Protein AF-A0A524FFR8-F1 (afdb_monomer_lite)

Foldseek 3Di:
DDDDDDPPDDPPDAFPLVVLLVLVVVLLVLLLVQCVVLVPVVCVPPVDPDPQNSQVLLVHGPVRVVVVNVCSVVSHQDDLCNLVSSLVSNCVRPVVRGDPVSNVVSVVSSQVSNCRRPVDPDTVVVVVCCVPPVPDDDVVVVVVCVVVDDDDDDDDLQVGVVCRLVVNLLVLLVVLLVVLCPPDDDDDQLSVVVCCQQAPPVNVVVQWDDDVPHTDRDPLSLLQSLLSLVPDDPVNCVVSVSVSDDPVSSVVSSVVSNVSSLCVLQVQSDPVDHQQADADPDPDDDRSVVCSLLVLLLSLLQNLLCVLVVHRDDLVRSCVLQVDDQQSSRSNRRDHGALVSLCQACWDDDDPDTGHHSLNVRGDPVSSVSSVVSSVVSCVVVVRDDDPPQLAAPCPPPPLLVLLLVLLQVLLLLCAPLQQLHGLALCLPDPPDDQQSHKDWDFLDDSNRRHASASLRTGIDRNVCNVVSVPDHSVVSNVSSVVSLALVDLDQPPSQCVVCVPCSVVSSVVSNVLVVCCLVPNSVVSCVVGNVNSCCSNVNPDDDPPCVLVVSLVSQLVCVVVVHDRRRHRPSSCCSRVVVSVVVVCVVVVVD

Secondary structure (DSSP, 8-state):
------TT--------HHHHHHHHHHHHHHHHHHHHHTT-TTSTTTSS--HHHHHHHTT--HHHHHHHHHHHHTTPPPPTTHHHHHHHHHHHHHGGGS-HHHHHHHHHHHHHHHHHHH--SS-HHHHHHHHH-TT---HHHHHHHHHH------SSHHHHHHHHHHHHHHHHHHHHHHHHH-S----SHHHHHHHHHHS-TTTTTTSEEEETTEEEE-HHHHHHHHHHHHT--HHHHHHTT-TT--HHHHHHHHHHHHHHHHHHHHT---SSS-SSPPPSS-S----GGGGHHHHHHHHHHHHHHHHHHTS---HHHHHHHHTS--STT-GGG--PPPHHHHHHHHEEEETTEEEE-HHHHHS-HHHHHHHHHHHHHHHHHTT-------SS-GGGG-HHHHHHHHHHHHHTT-SB-TTT--B--GGGG-TTS-GGGSEEEEE-S-GGGGG---GGGEEEEEGGGHHHHHTS-HHHHHHHHHHHH-TT--PPPHHHHHH-TTTHHHHHHHHHHHHHHHHHHHHHHHHHHH-HHHHHHHH-S---TT-HHHHHHHHHHHHHHTTPPPPP--HHHHHHHTHHHHHHHHHHHTT-

Structure (mmCIF, N/CA/C/O backbone):
data_AF-A0A524FFR8-F1
#
_entry.id   AF-A0A524FFR8-F1
#
loop_
_atom_site.group_PDB
_atom_site.id
_atom_site.type_symbol
_atom_site.label_atom_id
_atom_site.label_alt_id
_atom_site.label_comp_id
_atom_site.label_asym_id
_atom_site.label_entity_id
_atom_site.label_seq_id
_atom_site.pdbx_PDB_ins_code
_atom_site.Cartn_x
_atom_site.Cartn_y
_atom_site.Cartn_z
_atom_site.occupancy
_atom_site.B_iso_or_equiv
_atom_site.auth_seq_id
_atom_site.auth_comp_id
_atom_site.auth_asym_id
_atom_site.auth_atom_id
_atom_site.pdbx_PDB_model_num
ATOM 1 N N . MET A 1 1 ? -45.594 -33.698 12.993 1.00 36.66 1 MET A N 1
ATOM 2 C CA . MET A 1 1 ? -44.696 -33.438 14.140 1.00 36.66 1 MET A CA 1
ATOM 3 C C . MET A 1 1 ? -45.014 -32.046 14.657 1.00 36.66 1 MET A C 1
ATOM 5 O O . MET A 1 1 ? -44.716 -31.079 13.970 1.00 36.66 1 MET A O 1
ATOM 9 N N . GLY A 1 2 ? -45.748 -31.954 15.767 1.00 27.84 2 GLY A N 1
ATOM 10 C CA . GLY A 1 2 ? -46.185 -30.680 16.342 1.00 27.84 2 GLY A CA 1
ATOM 11 C C . GLY A 1 2 ? -45.111 -30.091 17.253 1.00 27.84 2 GLY A C 1
ATOM 12 O O . GLY A 1 2 ? -44.626 -30.782 18.146 1.00 27.84 2 GLY A O 1
ATOM 13 N N . CYS A 1 3 ? -44.742 -28.831 17.020 1.00 27.05 3 CYS A N 1
ATOM 14 C CA . CYS A 1 3 ? -43.913 -28.062 17.943 1.00 27.05 3 CYS A CA 1
ATOM 15 C C . CYS A 1 3 ? -44.754 -27.653 19.156 1.00 27.05 3 CYS A C 1
ATOM 17 O O . CYS A 1 3 ? -45.752 -26.949 19.019 1.00 27.05 3 CYS A O 1
ATOM 19 N N . ILE A 1 4 ? -44.328 -28.086 20.339 1.00 30.19 4 ILE A N 1
ATOM 20 C CA . ILE A 1 4 ? -44.839 -27.606 21.622 1.00 30.19 4 ILE A CA 1
ATOM 21 C C . ILE A 1 4 ? -44.192 -26.238 21.873 1.00 30.19 4 ILE A C 1
ATOM 23 O O . ILE A 1 4 ? -42.995 -26.171 22.145 1.00 30.19 4 ILE A O 1
ATOM 27 N N . ILE A 1 5 ? -44.966 -25.156 21.760 1.00 31.72 5 ILE A N 1
ATOM 28 C CA . ILE A 1 5 ? -44.554 -23.811 22.192 1.00 31.72 5 ILE A CA 1
ATOM 29 C C . ILE A 1 5 ? -44.860 -23.705 23.687 1.00 31.72 5 ILE A C 1
ATOM 31 O O . ILE A 1 5 ? -45.994 -23.955 24.104 1.00 31.72 5 ILE A O 1
ATOM 35 N N . ARG A 1 6 ? -43.857 -23.377 24.507 1.00 30.28 6 ARG A N 1
ATOM 36 C CA . ARG A 1 6 ? -44.059 -23.179 25.947 1.00 30.28 6 ARG A CA 1
ATOM 37 C C . ARG A 1 6 ? -44.645 -21.782 26.198 1.00 30.28 6 ARG A C 1
ATOM 39 O O . ARG A 1 6 ? -44.262 -20.835 25.511 1.00 30.28 6 ARG A O 1
ATOM 46 N N . PRO A 1 7 ? -45.539 -21.607 27.187 1.00 30.17 7 PRO A N 1
ATOM 47 C CA . PRO A 1 7 ? -46.006 -20.281 27.580 1.00 30.17 7 PRO A CA 1
ATOM 48 C C . PRO A 1 7 ? -44.817 -19.479 28.129 1.00 30.17 7 PRO A C 1
ATOM 50 O O . PRO A 1 7 ? -44.258 -19.843 29.162 1.00 30.17 7 PRO A O 1
ATOM 53 N N . GLY A 1 8 ? -44.407 -18.430 27.413 1.00 35.84 8 GLY A N 1
ATOM 54 C CA . GLY A 1 8 ? -43.253 -17.589 27.757 1.00 35.84 8 GLY A CA 1
ATOM 55 C C . GLY A 1 8 ? -42.232 -17.404 26.631 1.00 35.84 8 GLY A C 1
ATOM 56 O O . GLY A 1 8 ? -41.399 -16.506 26.727 1.00 35.84 8 GLY A O 1
ATOM 57 N N . ASP A 1 9 ? -42.314 -18.184 25.550 1.00 30.72 9 ASP A N 1
ATOM 58 C CA . ASP A 1 9 ? -41.476 -17.961 24.372 1.00 30.72 9 ASP A CA 1
ATOM 59 C C . ASP A 1 9 ? -42.070 -16.822 23.524 1.00 30.72 9 ASP A C 1
ATOM 61 O O . ASP A 1 9 ? -43.065 -17.000 22.818 1.00 30.72 9 ASP A O 1
ATOM 65 N N . GLU A 1 10 ? -41.470 -15.628 23.594 1.00 33.81 10 GLU A N 1
ATOM 66 C CA . GLU A 1 10 ? -41.742 -14.559 22.630 1.00 33.81 10 GLU A CA 1
ATOM 67 C C . GLU A 1 10 ? -41.421 -15.076 21.223 1.00 33.81 10 GLU A C 1
ATOM 69 O O . GLU A 1 10 ? -40.260 -15.286 20.855 1.00 33.81 10 GLU A O 1
ATOM 74 N N . VAL A 1 11 ? -42.460 -15.276 20.410 1.00 33.81 11 VAL A N 1
ATOM 75 C CA . VAL A 1 11 ? -42.306 -15.519 18.977 1.00 33.81 11 VAL A CA 1
ATOM 76 C C . VAL A 1 11 ? -41.608 -14.292 18.389 1.00 33.81 11 VAL A C 1
ATOM 78 O O . VAL A 1 11 ? -42.228 -13.251 18.179 1.00 33.81 11 VAL A O 1
ATOM 81 N N . LYS A 1 12 ? -40.299 -14.392 18.130 1.00 40.94 12 LYS A N 1
ATOM 82 C CA . LYS A 1 12 ? -39.547 -13.374 17.387 1.00 40.94 12 LYS A CA 1
ATOM 83 C C . LYS A 1 12 ? -40.038 -13.361 15.944 1.00 40.94 12 LYS A C 1
ATOM 85 O O . LYS A 1 12 ? -39.526 -14.083 15.091 1.00 40.94 12 LYS A O 1
ATOM 90 N N . ILE A 1 13 ? -41.052 -12.547 15.674 1.00 49.28 13 ILE A N 1
ATOM 91 C CA . ILE A 1 13 ? -41.537 -12.312 14.318 1.00 49.28 13 ILE A CA 1
ATOM 92 C C . ILE A 1 13 ? -40.488 -11.457 13.599 1.00 49.28 13 ILE A C 1
ATOM 94 O O . ILE A 1 13 ? -40.285 -10.290 13.930 1.00 49.28 13 ILE A O 1
ATOM 98 N N . LEU A 1 14 ? -39.785 -12.058 12.641 1.00 51.59 14 LEU A N 1
ATOM 99 C CA . LEU A 1 14 ? -38.747 -11.387 11.858 1.00 51.59 14 LEU A CA 1
ATOM 100 C C . LEU A 1 14 ? -39.343 -10.260 10.980 1.00 51.59 14 LEU A C 1
ATOM 102 O O . LEU A 1 14 ? -40.474 -10.401 10.502 1.00 51.59 14 LEU A O 1
ATOM 106 N N . PRO A 1 15 ? -38.598 -9.161 10.734 1.00 62.50 15 PRO A N 1
ATOM 107 C CA . PRO A 1 15 ? -39.009 -8.110 9.805 1.00 62.50 15 PRO A CA 1
ATOM 108 C C . PRO A 1 15 ? -39.248 -8.652 8.393 1.00 62.50 15 PRO A C 1
ATOM 110 O O . PRO A 1 15 ? -38.526 -9.532 7.916 1.00 62.50 15 PRO A O 1
ATOM 113 N N . ASP A 1 16 ? -40.230 -8.079 7.699 1.00 76.00 16 ASP A N 1
ATOM 114 C CA . ASP A 1 16 ? -40.483 -8.389 6.292 1.00 76.00 16 ASP A CA 1
ATOM 115 C C . ASP A 1 16 ? -39.602 -7.493 5.413 1.00 76.00 16 ASP A C 1
ATOM 117 O O . ASP A 1 16 ? -39.990 -6.405 4.986 1.00 76.00 16 ASP A O 1
ATOM 121 N N . PHE A 1 17 ? -38.359 -7.933 5.209 1.00 72.75 17 PHE A N 1
ATOM 122 C CA . PHE A 1 17 ? -37.349 -7.182 4.459 1.00 72.75 17 PHE A CA 1
ATOM 123 C C . PHE A 1 17 ? -37.728 -6.956 2.990 1.00 72.75 17 PHE A C 1
ATOM 125 O O . PHE A 1 17 ? -37.326 -5.948 2.409 1.00 72.75 17 PHE A O 1
ATOM 132 N N . THR A 1 18 ? -38.523 -7.854 2.401 1.00 75.56 18 THR A N 1
ATOM 133 C CA . THR A 1 18 ? -39.031 -7.700 1.034 1.00 75.56 18 THR A CA 1
ATOM 134 C C . THR A 1 18 ? -40.057 -6.574 0.983 1.00 75.56 18 THR A C 1
ATOM 136 O O . THR A 1 18 ? -39.911 -5.662 0.169 1.00 75.56 18 THR A O 1
ATOM 139 N N . LYS A 1 19 ? -41.023 -6.559 1.913 1.00 81.25 19 LYS A N 1
ATOM 140 C CA . LYS A 1 19 ? -41.981 -5.451 2.039 1.00 81.25 19 LYS A CA 1
ATOM 141 C C . LYS A 1 19 ? -41.280 -4.123 2.346 1.00 81.25 19 LYS A C 1
ATOM 143 O O . LYS A 1 19 ? -41.638 -3.100 1.774 1.00 81.25 19 LYS A O 1
ATOM 148 N N . ALA A 1 20 ? -40.249 -4.131 3.192 1.00 76.50 20 ALA A N 1
ATOM 149 C CA . ALA A 1 20 ? -39.476 -2.928 3.499 1.00 76.50 20 ALA A CA 1
ATOM 150 C C . ALA A 1 20 ? -38.746 -2.363 2.272 1.00 76.50 20 ALA A C 1
ATOM 152 O O . ALA A 1 20 ? -38.707 -1.149 2.100 1.00 76.50 20 ALA A O 1
ATOM 153 N N . SER A 1 21 ? -38.184 -3.220 1.412 1.00 76.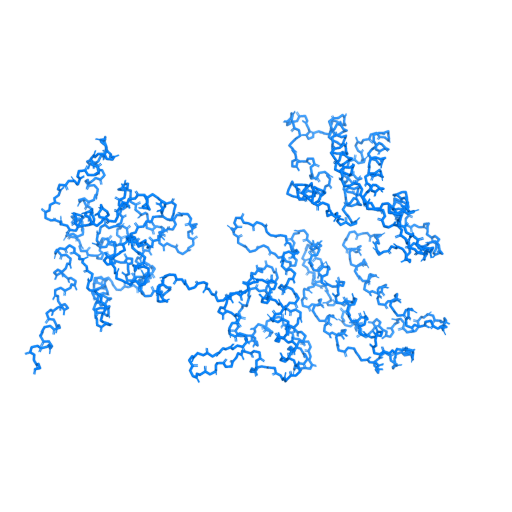31 21 SER A N 1
ATOM 154 C CA . SER A 1 21 ? -37.536 -2.762 0.178 1.00 76.31 21 SER A CA 1
ATOM 155 C C . SER A 1 21 ? -38.533 -2.113 -0.781 1.00 76.31 21 SER A C 1
ATOM 157 O O . SER A 1 21 ? -38.205 -1.089 -1.371 1.00 76.31 21 SER A O 1
ATOM 159 N N . ILE A 1 22 ? -39.736 -2.682 -0.910 1.00 82.50 22 ILE A N 1
ATOM 160 C CA . ILE A 1 22 ? -40.805 -2.140 -1.763 1.00 82.50 22 ILE A CA 1
ATOM 161 C C . ILE A 1 22 ? -41.250 -0.769 -1.247 1.00 82.50 22 ILE A C 1
ATOM 163 O O . ILE A 1 22 ? -41.231 0.202 -1.993 1.00 82.50 22 ILE A O 1
ATOM 167 N N . LEU A 1 23 ? -41.544 -0.656 0.052 1.00 83.00 23 LEU A N 1
ATOM 168 C CA . LEU A 1 23 ? -41.936 0.614 0.675 1.00 83.00 23 LEU A CA 1
ATOM 169 C C . LEU A 1 23 ? -40.849 1.692 0.582 1.00 83.00 23 LEU A C 1
ATOM 171 O O . LEU A 1 23 ? -41.159 2.882 0.551 1.00 83.00 23 LEU A O 1
ATOM 175 N N . PHE A 1 24 ? -39.575 1.291 0.546 1.00 81.38 24 PHE A N 1
ATOM 176 C CA . PHE A 1 24 ? -38.471 2.225 0.358 1.00 81.38 24 PHE A CA 1
ATOM 177 C C . PHE A 1 24 ? -38.424 2.787 -1.068 1.00 81.38 24 PHE A C 1
ATOM 179 O O . PHE A 1 24 ? -38.267 3.996 -1.237 1.00 81.38 24 PHE A O 1
ATOM 186 N N . ASP A 1 25 ? -38.577 1.924 -2.078 1.00 81.50 25 ASP A N 1
ATOM 187 C CA . ASP A 1 25 ? -38.657 2.342 -3.482 1.00 81.50 25 ASP A CA 1
ATOM 188 C C . ASP A 1 25 ? -39.915 3.218 -3.699 1.00 81.50 25 ASP A C 1
ATOM 190 O O . ASP A 1 25 ? -39.822 4.294 -4.279 1.00 81.50 25 ASP A O 1
ATOM 194 N N . GLU A 1 26 ? -41.059 2.864 -3.101 1.00 87.12 26 GLU A N 1
ATOM 195 C CA . GLU A 1 26 ? -42.282 3.678 -3.161 1.00 87.12 26 GLU A CA 1
ATOM 196 C C . GLU A 1 26 ? -42.153 5.059 -2.497 1.00 87.12 26 GLU A C 1
ATOM 198 O O . GLU A 1 26 ? -42.763 6.029 -2.951 1.00 87.12 26 GLU A O 1
ATOM 203 N N . LEU A 1 27 ? -41.421 5.158 -1.381 1.00 86.81 27 LEU A N 1
ATOM 204 C CA . LEU A 1 27 ? -41.142 6.440 -0.734 1.00 86.81 27 LEU A CA 1
ATOM 205 C C . LEU A 1 27 ? -40.280 7.317 -1.644 1.00 86.81 27 LEU A C 1
ATOM 207 O O . LEU A 1 27 ? -40.562 8.505 -1.775 1.00 86.81 27 LEU A O 1
ATOM 211 N N . ARG A 1 28 ? -39.248 6.736 -2.266 1.00 85.38 28 ARG A N 1
ATOM 212 C CA . ARG A 1 28 ? -38.379 7.432 -3.220 1.00 85.38 28 ARG A CA 1
ATOM 213 C C . ARG A 1 28 ? -39.193 7.974 -4.395 1.00 85.38 28 ARG A C 1
ATOM 215 O O . ARG A 1 28 ? -39.130 9.173 -4.645 1.00 85.38 28 ARG A O 1
ATOM 222 N N . ASP A 1 29 ? -39.964 7.113 -5.055 1.00 84.50 29 ASP A N 1
ATOM 223 C CA . ASP A 1 29 ? -40.728 7.467 -6.259 1.00 84.50 29 ASP A CA 1
ATOM 224 C C . ASP A 1 29 ? -41.748 8.570 -5.956 1.00 84.50 29 ASP A C 1
ATOM 226 O O . ASP A 1 29 ? -41.901 9.526 -6.712 1.00 84.50 29 ASP A O 1
ATOM 230 N N . TYR A 1 30 ? -42.3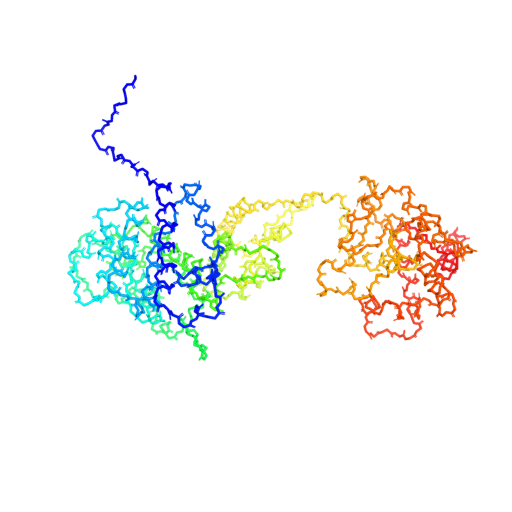95 8.499 -4.788 1.00 86.94 30 TYR A N 1
ATOM 231 C CA . TYR A 1 30 ? -43.336 9.533 -4.368 1.00 86.94 30 TYR A CA 1
ATOM 232 C C . TYR A 1 30 ? -42.646 10.861 -4.022 1.00 86.94 30 TYR A C 1
ATOM 234 O O . TYR A 1 30 ? -43.166 11.929 -4.337 1.00 86.94 30 TYR A O 1
ATOM 242 N N . VAL A 1 31 ? -41.475 10.827 -3.377 1.00 82.94 31 VAL A N 1
ATOM 243 C CA . VAL A 1 31 ? -40.684 12.039 -3.106 1.00 82.94 31 VAL A CA 1
ATOM 244 C C . VAL A 1 31 ? -40.237 12.688 -4.415 1.00 82.94 31 VAL A C 1
ATOM 246 O O . VAL A 1 31 ? -40.312 13.907 -4.533 1.00 82.94 31 VAL A O 1
ATOM 249 N N . GLU A 1 32 ? -39.832 11.893 -5.403 1.00 82.94 32 GLU A N 1
ATOM 250 C CA . GLU A 1 32 ? -39.494 12.366 -6.745 1.00 82.94 32 GLU A CA 1
ATOM 251 C C . GLU A 1 32 ? -40.692 13.048 -7.421 1.00 82.94 32 GLU A C 1
ATOM 253 O O . GLU A 1 32 ? -40.586 14.198 -7.847 1.00 82.94 32 GLU A O 1
ATOM 258 N N . GLU A 1 33 ? -41.861 12.401 -7.427 1.00 82.62 33 GLU A N 1
ATOM 259 C CA . GLU A 1 33 ? -43.097 12.957 -7.992 1.00 82.62 33 GLU A CA 1
ATOM 260 C C . GLU A 1 33 ? -43.507 14.268 -7.301 1.00 82.62 33 GLU A C 1
ATOM 262 O O . GLU A 1 33 ? -43.937 15.226 -7.944 1.00 82.62 33 GLU A O 1
ATOM 267 N N . VAL A 1 34 ? -43.379 14.339 -5.975 1.00 81.56 34 VAL A N 1
ATOM 268 C CA . VAL A 1 34 ? -43.676 15.551 -5.201 1.00 81.56 34 VAL A CA 1
ATOM 269 C C . VAL A 1 34 ? -42.690 16.671 -5.521 1.00 81.56 34 VAL A C 1
ATOM 271 O O . VAL A 1 34 ? -43.115 17.812 -5.673 1.00 81.56 34 VAL A O 1
ATOM 274 N N . ILE A 1 35 ? -41.400 16.360 -5.649 1.00 76.06 35 ILE A N 1
ATOM 275 C CA . ILE A 1 35 ? -40.363 17.324 -6.028 1.00 76.06 35 ILE A CA 1
ATOM 276 C C . ILE A 1 35 ? -40.670 17.898 -7.421 1.00 76.06 35 ILE A C 1
ATOM 278 O O . ILE A 1 35 ? -40.677 19.117 -7.571 1.00 76.06 35 ILE A O 1
ATOM 282 N N . ILE A 1 36 ? -41.023 17.047 -8.395 1.00 75.50 36 ILE A N 1
ATOM 283 C CA . ILE A 1 36 ? -41.428 17.456 -9.754 1.00 75.50 36 ILE A CA 1
ATOM 284 C C . ILE A 1 36 ? -42.679 18.346 -9.722 1.00 75.50 36 ILE A C 1
ATOM 286 O O . ILE A 1 36 ? -42.698 19.401 -10.349 1.00 75.50 36 ILE A O 1
ATOM 290 N N . ARG A 1 37 ? -43.721 17.956 -8.976 1.00 77.44 37 ARG A N 1
ATOM 291 C CA . ARG A 1 37 ? -44.986 18.716 -8.893 1.00 77.44 37 ARG A CA 1
ATOM 292 C C . ARG A 1 37 ? -44.860 20.040 -8.146 1.00 77.44 37 ARG A C 1
ATOM 294 O O . ARG A 1 37 ? -45.608 20.965 -8.443 1.00 77.44 37 ARG A O 1
ATOM 301 N N . ALA A 1 38 ? -43.952 20.126 -7.178 1.00 69.38 38 ALA A N 1
ATOM 302 C CA . ALA A 1 38 ? -43.687 21.347 -6.424 1.00 69.38 38 ALA A CA 1
ATOM 303 C C . ALA A 1 38 ? -42.904 22.400 -7.232 1.00 69.38 38 ALA A C 1
ATOM 305 O O . ALA A 1 38 ? -42.657 23.480 -6.702 1.00 69.38 38 ALA A O 1
ATOM 306 N N . ASP A 1 39 ? -42.513 22.081 -8.477 1.00 65.19 39 ASP A N 1
ATOM 307 C CA . ASP A 1 39 ? -41.766 22.937 -9.411 1.00 65.19 39 ASP A CA 1
ATOM 308 C C . ASP A 1 39 ? -40.625 23.701 -8.723 1.00 65.19 39 ASP A C 1
ATOM 310 O O . ASP A 1 39 ? -40.423 24.902 -8.901 1.00 65.19 39 ASP A O 1
ATOM 314 N N . ILE A 1 40 ? -39.896 22.994 -7.851 1.00 65.12 40 ILE A N 1
ATOM 315 C CA . ILE A 1 40 ? -38.758 23.562 -7.133 1.00 65.12 40 ILE A CA 1
ATOM 316 C C . ILE A 1 40 ? -37.757 23.979 -8.217 1.00 65.12 40 ILE A C 1
ATOM 318 O O . ILE A 1 40 ? -37.195 23.098 -8.863 1.00 65.12 40 ILE A O 1
ATOM 322 N N . GLU A 1 41 ? -37.559 25.294 -8.408 1.00 54.12 41 GLU A N 1
ATOM 323 C CA . GLU A 1 41 ? -36.822 26.018 -9.483 1.00 54.12 41 GLU A CA 1
ATOM 324 C C . GLU A 1 41 ? -35.508 25.381 -9.995 1.00 54.12 41 GLU A C 1
ATOM 326 O O . GLU A 1 41 ? -34.982 25.730 -11.051 1.00 54.12 41 GLU A O 1
ATOM 331 N N . ILE A 1 42 ? -34.953 24.430 -9.254 1.00 51.34 42 ILE A N 1
ATOM 332 C CA . ILE A 1 42 ? -33.797 23.610 -9.612 1.00 51.34 42 ILE A CA 1
ATOM 333 C C . ILE A 1 42 ? -34.130 22.588 -10.727 1.00 51.34 42 ILE A C 1
ATOM 335 O O . ILE A 1 42 ? -33.241 22.201 -11.487 1.00 51.34 42 ILE A O 1
ATOM 339 N N . LEU A 1 43 ? -35.391 22.167 -10.873 1.00 49.06 43 LEU A N 1
ATOM 340 C CA . LEU A 1 43 ? -35.821 21.068 -11.755 1.00 49.06 43 LEU A CA 1
ATOM 341 C C . LEU A 1 43 ? -36.114 21.487 -13.194 1.00 49.06 43 LEU A C 1
ATOM 343 O O . LEU A 1 43 ? -35.848 20.719 -14.122 1.00 49.06 43 LEU A O 1
ATOM 347 N N . THR A 1 44 ? -36.580 22.718 -13.402 1.00 45.56 44 THR A N 1
ATOM 348 C CA . THR A 1 44 ? -36.878 23.270 -14.733 1.00 45.56 44 THR A CA 1
ATOM 349 C C . THR A 1 44 ? -35.624 23.404 -15.606 1.00 45.56 44 THR A C 1
ATOM 351 O O . THR A 1 44 ? -35.732 23.525 -16.824 1.00 45.56 44 THR A O 1
ATOM 354 N N . ARG A 1 45 ? -34.418 23.320 -15.020 1.00 47.97 45 ARG A N 1
ATOM 355 C CA . ARG A 1 45 ? -33.139 23.374 -15.750 1.00 47.97 45 ARG A CA 1
ATOM 356 C C . ARG A 1 45 ? -32.560 22.025 -16.181 1.00 47.97 45 ARG A C 1
ATOM 358 O O . ARG A 1 45 ? -31.681 22.037 -17.037 1.00 47.97 45 ARG A O 1
ATOM 365 N N . ILE A 1 46 ? -32.980 20.892 -15.606 1.00 48.25 46 ILE A N 1
ATOM 366 C CA . ILE A 1 46 ? -32.239 19.618 -15.761 1.00 48.25 46 ILE A CA 1
ATOM 367 C C . ILE A 1 46 ? -33.068 18.513 -16.443 1.00 48.25 46 ILE A C 1
ATOM 369 O O . ILE A 1 46 ? -32.490 17.556 -16.945 1.00 48.25 46 ILE A O 1
ATOM 373 N N . GLY A 1 47 ? -34.395 18.643 -16.557 1.00 46.53 47 GLY A N 1
ATOM 374 C CA . GLY A 1 47 ? -35.252 17.739 -17.354 1.00 46.53 47 GLY A CA 1
ATOM 375 C C . GLY A 1 47 ? -35.398 16.303 -16.816 1.00 46.53 47 GLY A C 1
ATOM 376 O O . GLY A 1 47 ? -36.398 15.650 -17.090 1.00 46.53 47 GLY A O 1
ATOM 377 N N . THR A 1 48 ? -34.456 15.835 -15.997 1.00 54.69 48 THR A N 1
ATOM 378 C CA . THR A 1 48 ? -34.469 14.562 -15.266 1.00 54.69 48 THR A CA 1
ATOM 379 C C . THR A 1 48 ? -33.818 14.758 -13.902 1.00 54.69 48 THR A C 1
ATOM 381 O O . THR A 1 48 ? -32.718 15.310 -13.819 1.00 54.69 48 THR A O 1
ATOM 384 N N . ILE A 1 49 ? -34.459 14.291 -12.829 1.00 57.19 49 ILE A N 1
ATOM 385 C CA . ILE A 1 49 ? -33.815 14.217 -11.515 1.00 57.19 49 ILE A CA 1
ATOM 386 C C . ILE A 1 49 ? -32.726 13.148 -11.613 1.00 57.19 49 ILE A C 1
ATOM 388 O O . ILE A 1 49 ? -33.013 11.968 -11.777 1.00 57.19 49 ILE A O 1
ATOM 392 N N . LEU A 1 50 ? -31.457 13.555 -11.538 1.00 59.53 50 LEU A N 1
ATOM 393 C CA . LEU A 1 50 ? -30.380 12.595 -11.326 1.00 59.53 50 LEU A CA 1
ATOM 394 C C . LEU A 1 50 ? -30.596 11.953 -9.952 1.00 59.53 50 LEU A C 1
ATOM 396 O O . LEU A 1 50 ? -30.770 12.659 -8.957 1.00 59.53 50 LEU A O 1
ATOM 400 N N . ASP A 1 51 ? -30.533 10.624 -9.898 1.00 59.06 51 ASP A N 1
ATOM 401 C CA . ASP A 1 51 ? -30.623 9.797 -8.685 1.00 59.06 51 ASP A CA 1
ATOM 402 C C . ASP A 1 51 ? -29.852 10.408 -7.493 1.00 59.06 51 ASP A C 1
ATOM 404 O O . ASP A 1 51 ? -30.319 10.436 -6.356 1.00 59.06 51 ASP A O 1
ATOM 408 N N . GLU A 1 52 ? -28.674 10.975 -7.758 1.00 61.75 52 GLU A N 1
ATOM 409 C CA . GLU A 1 52 ? -27.808 11.610 -6.760 1.00 61.75 52 GLU A CA 1
ATOM 410 C C . GLU A 1 52 ? -28.435 12.838 -6.081 1.00 61.75 52 GLU A C 1
ATOM 412 O O . GLU A 1 52 ? -28.261 13.039 -4.875 1.00 61.75 52 GLU A O 1
ATOM 417 N N . THR A 1 53 ? -29.201 13.634 -6.826 1.00 65.38 53 THR A N 1
ATOM 418 C CA . THR A 1 53 ? -29.916 14.806 -6.313 1.00 65.38 53 THR A CA 1
ATOM 419 C C . THR A 1 53 ? -31.065 14.372 -5.410 1.00 65.38 53 THR A C 1
ATOM 421 O O . THR A 1 53 ? -31.198 14.893 -4.302 1.00 65.38 53 THR A O 1
ATOM 424 N N . LEU A 1 54 ? -31.834 13.360 -5.819 1.00 68.50 54 LEU A N 1
ATOM 425 C CA . LEU A 1 54 ? -32.924 12.796 -5.019 1.00 68.50 54 LEU A CA 1
ATOM 426 C C . LEU A 1 54 ? -32.416 12.240 -3.682 1.00 68.50 54 LEU A C 1
ATOM 428 O O . LEU A 1 54 ? -32.950 12.556 -2.615 1.00 68.50 54 LEU A O 1
ATOM 432 N N . TYR A 1 55 ? -31.315 11.485 -3.714 1.00 68.00 55 TYR A N 1
ATOM 433 C CA . TYR A 1 55 ? -30.695 10.960 -2.498 1.00 68.00 55 TYR A CA 1
ATOM 434 C C . TYR A 1 55 ? -30.175 12.081 -1.590 1.00 68.00 55 TYR A C 1
ATOM 436 O O . TYR A 1 55 ? -30.337 11.997 -0.370 1.00 68.00 55 TYR A O 1
ATOM 444 N N . SER A 1 56 ? -29.649 13.174 -2.151 1.00 67.12 56 SER A N 1
ATOM 445 C CA . SER A 1 56 ? -29.232 14.349 -1.375 1.00 67.12 56 SER A CA 1
ATOM 446 C C . SER A 1 56 ? -30.394 15.003 -0.612 1.00 67.12 56 SER A C 1
ATOM 448 O O . SER A 1 56 ? -30.222 15.384 0.555 1.00 67.12 56 SER A O 1
ATOM 450 N N . TYR A 1 57 ? -31.595 15.082 -1.200 1.00 64.81 57 TYR A N 1
ATOM 451 C CA . TYR A 1 57 ? -32.802 15.560 -0.502 1.00 64.81 57 TYR A CA 1
ATOM 452 C C . TYR A 1 57 ? -33.202 14.646 0.660 1.00 64.81 57 TYR A C 1
ATOM 454 O O . TYR A 1 57 ? -33.586 15.127 1.723 1.00 64.81 57 TYR A O 1
ATOM 462 N N . MET A 1 58 ? -32.999 13.338 0.515 1.00 62.38 58 MET A N 1
ATOM 463 C CA . MET A 1 58 ? -33.181 12.362 1.596 1.00 62.38 58 MET A CA 1
ATOM 464 C C . MET A 1 58 ? -32.015 12.343 2.609 1.00 62.38 58 MET A C 1
ATOM 466 O O . MET A 1 58 ? -32.066 11.613 3.601 1.00 62.38 58 MET A O 1
ATOM 470 N N . GLY A 1 59 ? -30.956 13.134 2.390 1.00 60.47 59 GLY A N 1
ATOM 471 C CA . GLY A 1 59 ? -29.762 13.187 3.244 1.00 60.47 59 GLY A CA 1
ATOM 472 C C . GLY A 1 59 ? -28.825 11.982 3.099 1.00 60.47 59 GLY A C 1
ATOM 473 O O . GLY A 1 59 ? -28.097 11.648 4.046 1.00 60.47 59 GLY A O 1
ATOM 474 N N . LEU A 1 60 ? -28.872 11.330 1.935 1.00 61.22 60 LEU A N 1
ATOM 475 C CA . LEU A 1 60 ? -28.154 10.113 1.570 1.00 61.22 60 LEU A CA 1
ATOM 476 C C . LEU A 1 60 ? -27.185 10.371 0.406 1.00 61.22 60 LEU A C 1
ATOM 478 O O . LEU A 1 60 ? -27.478 11.122 -0.519 1.00 61.22 60 LEU A O 1
ATOM 482 N N . LYS A 1 61 ? -26.040 9.686 0.407 1.00 62.88 61 LYS A N 1
ATOM 483 C CA . LYS A 1 61 ? -25.222 9.511 -0.807 1.00 62.88 61 LYS A CA 1
ATOM 484 C C . LYS A 1 61 ? -25.786 8.361 -1.647 1.00 62.88 61 LYS A C 1
ATOM 486 O O . LYS A 1 61 ? -26.296 7.388 -1.090 1.00 62.88 61 LYS A O 1
ATOM 491 N N . ALA A 1 62 ? -25.602 8.393 -2.968 1.00 55.06 62 ALA A N 1
ATOM 492 C CA . ALA A 1 62 ? -26.017 7.296 -3.854 1.00 55.06 62 ALA A CA 1
ATOM 493 C C . ALA A 1 62 ? -25.421 5.929 -3.450 1.00 55.06 62 ALA A C 1
ATOM 495 O O . ALA A 1 62 ? -26.055 4.884 -3.607 1.00 55.06 62 ALA A O 1
ATOM 496 N N . SER A 1 63 ? -24.217 5.922 -2.868 1.00 49.94 63 SER A N 1
ATOM 497 C CA . SER A 1 63 ? -23.582 4.728 -2.295 1.00 49.94 63 SER A CA 1
ATOM 498 C C . SER A 1 63 ? -24.292 4.207 -1.037 1.00 49.94 63 SER A C 1
ATOM 500 O O . SER A 1 63 ? -24.407 2.994 -0.851 1.00 49.94 63 SER A O 1
ATOM 502 N N . GLN A 1 64 ? -24.834 5.094 -0.198 1.00 55.72 64 GLN A N 1
ATOM 503 C CA . GLN A 1 64 ? -25.583 4.734 1.012 1.00 55.72 64 GLN A CA 1
ATOM 504 C C . GLN A 1 64 ? -26.945 4.126 0.667 1.00 55.72 64 GLN A C 1
ATOM 506 O O . GLN A 1 64 ? -27.354 3.150 1.298 1.00 55.72 64 GLN A O 1
ATOM 511 N N . PHE A 1 65 ? -27.602 4.630 -0.382 1.00 61.91 65 PHE A N 1
ATOM 512 C CA . PHE A 1 65 ? -28.829 4.038 -0.918 1.00 61.91 65 PHE A CA 1
ATOM 513 C C . PHE A 1 65 ? -28.591 2.614 -1.443 1.00 61.91 65 PHE A C 1
ATOM 515 O O . PHE A 1 65 ? -29.249 1.667 -1.006 1.00 61.91 65 PHE A O 1
ATOM 522 N N . ARG A 1 66 ? -27.574 2.425 -2.299 1.00 60.62 66 ARG A N 1
ATOM 523 C CA . ARG A 1 66 ? -27.185 1.094 -2.807 1.00 60.62 66 ARG A CA 1
ATOM 524 C C . ARG A 1 66 ? -26.841 0.125 -1.673 1.00 60.62 66 ARG A C 1
ATOM 526 O O . ARG A 1 66 ? -27.247 -1.035 -1.703 1.00 60.62 66 ARG A O 1
ATOM 533 N N . THR A 1 67 ? -26.151 0.614 -0.643 1.00 56.03 67 THR A N 1
ATOM 534 C CA . THR A 1 67 ? -25.777 -0.170 0.544 1.00 56.03 67 THR A CA 1
ATOM 535 C C . THR A 1 67 ? -26.991 -0.592 1.364 1.00 56.03 67 THR A C 1
ATOM 537 O O . THR A 1 67 ? -27.042 -1.718 1.854 1.00 56.03 67 THR A O 1
ATOM 540 N N . MET A 1 68 ? -27.991 0.271 1.510 1.00 64.44 68 MET A N 1
ATOM 541 C CA . MET A 1 68 ? -29.229 -0.092 2.191 1.00 64.44 68 MET A CA 1
ATOM 542 C C . MET A 1 68 ? -30.018 -1.135 1.407 1.00 64.44 68 MET A C 1
ATOM 544 O O . MET A 1 68 ? -30.423 -2.131 1.998 1.00 64.44 68 MET A O 1
ATOM 548 N N . LYS A 1 69 ? -30.196 -0.954 0.094 1.00 63.44 69 LYS A N 1
ATOM 549 C CA . LYS A 1 69 ? -30.885 -1.942 -0.750 1.00 63.44 69 LYS A CA 1
ATOM 550 C C . LYS A 1 69 ? -30.177 -3.294 -0.682 1.00 63.44 69 LYS A C 1
ATOM 552 O O . LYS A 1 69 ? -30.808 -4.329 -0.491 1.00 63.44 69 LYS A O 1
ATOM 557 N N . TYR A 1 70 ? -28.844 -3.275 -0.699 1.00 61.97 70 TYR A N 1
ATOM 558 C CA . TYR A 1 70 ? -28.023 -4.455 -0.450 1.00 61.97 70 TYR A CA 1
ATOM 559 C C . TYR A 1 70 ? -28.268 -5.074 0.940 1.00 61.97 70 TYR A C 1
ATOM 561 O O . TYR A 1 70 ? -28.428 -6.287 1.039 1.00 61.97 70 TYR A O 1
ATOM 569 N N . ARG A 1 71 ? -28.348 -4.276 2.014 1.00 57.84 71 ARG A N 1
ATOM 570 C CA . ARG A 1 71 ? -28.624 -4.766 3.380 1.00 57.84 71 ARG A CA 1
ATOM 571 C C . ARG A 1 71 ? -30.023 -5.365 3.523 1.00 57.84 71 ARG A C 1
ATOM 573 O O . ARG A 1 71 ? -30.128 -6.458 4.071 1.00 57.84 71 ARG A O 1
ATOM 580 N N . LEU A 1 72 ? -31.056 -4.713 2.987 1.00 61.28 72 LEU A N 1
ATOM 581 C CA . LEU A 1 72 ? -32.427 -5.237 2.966 1.00 61.28 72 LEU A CA 1
ATOM 582 C C . LEU A 1 72 ? -32.481 -6.571 2.206 1.00 61.28 72 LEU A C 1
ATOM 584 O O . LEU A 1 72 ? -32.993 -7.557 2.732 1.00 61.28 72 LEU A O 1
ATOM 588 N N . ASN A 1 73 ? -31.815 -6.659 1.050 1.00 59.31 73 ASN A N 1
ATOM 589 C CA . ASN A 1 73 ? -31.699 -7.902 0.276 1.00 59.31 73 ASN A CA 1
ATOM 590 C C . ASN A 1 73 ? -30.897 -9.000 0.998 1.00 59.31 73 ASN A C 1
ATOM 592 O O . ASN A 1 73 ? -31.128 -10.188 0.781 1.00 59.31 73 ASN A O 1
ATOM 596 N N . LYS A 1 74 ? -29.962 -8.623 1.878 1.00 59.69 74 LYS A N 1
ATOM 597 C CA . LYS A 1 74 ? -29.194 -9.540 2.737 1.00 59.69 74 LYS A CA 1
ATOM 598 C C . LYS A 1 74 ? -29.851 -9.802 4.098 1.00 59.69 74 LYS A C 1
ATOM 600 O O . LYS A 1 74 ? -29.218 -10.433 4.938 1.00 59.69 74 LYS A O 1
ATOM 605 N N . LYS A 1 75 ? -31.103 -9.370 4.310 1.00 60.12 75 LYS A N 1
ATOM 606 C CA . LYS A 1 75 ? -31.858 -9.522 5.571 1.00 60.12 75 LYS A CA 1
ATOM 607 C C . LYS A 1 75 ? -31.155 -8.909 6.792 1.00 60.12 75 LYS A C 1
ATOM 609 O O . LYS A 1 75 ? -31.332 -9.368 7.917 1.00 60.12 75 LYS A O 1
ATOM 614 N N . ASN A 1 76 ? -30.364 -7.861 6.568 1.00 56.03 76 ASN A N 1
ATOM 615 C CA . ASN A 1 76 ? -29.714 -7.091 7.621 1.00 56.03 76 ASN A CA 1
ATOM 616 C C . ASN A 1 76 ? -30.527 -5.831 7.912 1.00 56.03 76 ASN A C 1
ATOM 618 O O . ASN A 1 76 ? -30.801 -5.035 7.011 1.00 56.03 76 ASN A O 1
ATOM 622 N N . LEU A 1 77 ? -30.873 -5.631 9.184 1.00 51.78 77 LEU A N 1
ATOM 623 C CA . LEU A 1 77 ? -31.566 -4.429 9.633 1.00 51.78 77 LEU A CA 1
ATOM 624 C C . LEU A 1 77 ? -30.694 -3.185 9.384 1.00 51.78 77 LEU A C 1
ATOM 626 O O . LEU A 1 77 ? -29.518 -3.168 9.770 1.00 51.78 77 LEU A O 1
ATOM 630 N N . PRO A 1 78 ? -31.234 -2.132 8.744 1.00 54.88 78 PRO A N 1
ATOM 631 C CA . PRO A 1 78 ? -30.579 -0.837 8.750 1.00 54.88 78 PRO A CA 1
ATOM 632 C C . PRO A 1 78 ? -30.509 -0.300 10.186 1.00 54.88 78 PRO A C 1
ATOM 634 O O . PRO A 1 78 ? -31.230 -0.741 11.081 1.00 54.88 78 PRO A O 1
ATOM 637 N N . SER A 1 79 ? -29.629 0.676 10.406 1.00 56.22 79 SER A N 1
ATOM 638 C CA . SER A 1 79 ? -29.562 1.375 11.690 1.00 56.22 79 SER A CA 1
ATOM 639 C C . SER A 1 79 ? -30.934 1.958 12.048 1.00 56.22 79 SER A C 1
ATOM 641 O O . SER A 1 79 ? -31.592 2.534 11.182 1.00 56.22 79 SER A O 1
ATOM 643 N N . LEU A 1 80 ? -31.350 1.863 13.315 1.00 51.28 80 LEU A N 1
ATOM 644 C CA . LEU A 1 80 ? -32.621 2.427 13.799 1.00 51.28 80 LEU A CA 1
ATOM 645 C C . LEU A 1 80 ? -32.730 3.941 13.520 1.00 51.28 80 LEU A C 1
ATOM 647 O O . LEU A 1 80 ? -33.820 4.481 13.367 1.00 51.28 80 LEU A O 1
ATOM 651 N N . TYR A 1 81 ? -31.587 4.623 13.394 1.00 52.22 81 TYR A N 1
ATOM 652 C CA . TYR A 1 81 ? -31.495 6.056 13.098 1.00 52.22 81 TYR A CA 1
ATOM 653 C C . TYR A 1 81 ? -31.676 6.395 11.615 1.00 52.22 81 TYR A C 1
ATOM 655 O O . TYR A 1 81 ? -31.726 7.569 11.252 1.00 52.22 81 TYR A O 1
ATOM 663 N N . PHE A 1 82 ? -31.749 5.389 10.745 1.00 61.00 82 PHE A N 1
ATOM 664 C CA . PHE A 1 82 ? -31.780 5.586 9.304 1.00 61.00 82 PHE A CA 1
ATOM 665 C C . PHE A 1 82 ? -33.088 6.246 8.838 1.00 61.00 82 PHE A C 1
ATOM 667 O O . PHE A 1 82 ? -33.051 7.303 8.215 1.00 61.00 82 PHE A O 1
ATOM 674 N N . ILE A 1 83 ? -34.242 5.673 9.195 1.00 68.00 83 ILE A N 1
ATOM 675 C CA . ILE A 1 83 ? -35.561 6.206 8.811 1.00 68.00 83 ILE A CA 1
ATOM 676 C C . ILE A 1 83 ? -35.844 7.576 9.459 1.00 68.00 83 ILE A C 1
ATOM 678 O O . ILE A 1 83 ? -36.222 8.497 8.733 1.00 68.00 83 ILE A O 1
ATOM 682 N N . PRO A 1 84 ? -35.565 7.782 10.764 1.00 63.16 84 PRO A N 1
ATOM 683 C CA . PRO A 1 84 ? -35.558 9.110 11.375 1.00 63.16 84 PRO A CA 1
ATOM 684 C C . PRO A 1 84 ? -34.716 10.143 10.619 1.00 63.16 84 PRO A C 1
ATOM 686 O O . PRO A 1 84 ? -35.169 11.259 10.387 1.00 63.16 84 PRO A O 1
ATOM 689 N N . ARG A 1 85 ? -33.499 9.788 10.189 1.00 60.12 85 ARG A N 1
ATOM 690 C CA . ARG A 1 85 ? -32.625 10.697 9.436 1.00 60.12 85 ARG A CA 1
ATOM 691 C C . ARG A 1 85 ? -33.209 11.061 8.072 1.00 60.12 85 ARG A C 1
ATOM 693 O O . ARG A 1 85 ? -33.115 12.225 7.688 1.00 60.12 85 ARG A O 1
ATOM 700 N N . VAL A 1 86 ? -33.795 10.103 7.354 1.00 66.88 86 VAL A N 1
ATOM 701 C CA . VAL A 1 86 ? -34.474 10.364 6.073 1.00 66.88 86 VAL A CA 1
ATOM 702 C C . VAL A 1 86 ? -35.638 11.333 6.279 1.00 66.88 86 VAL A C 1
ATOM 704 O O . VAL A 1 86 ? -35.716 12.340 5.582 1.00 66.88 86 VAL A O 1
ATOM 707 N N . TYR A 1 87 ? -36.480 11.092 7.289 1.00 73.56 87 TYR A N 1
ATOM 708 C CA . TYR A 1 87 ? -37.585 11.989 7.629 1.00 73.56 87 TYR A CA 1
ATOM 709 C C . TYR A 1 87 ? -37.117 13.411 7.936 1.00 73.56 87 TYR A C 1
ATOM 711 O O . TYR A 1 87 ? -37.678 14.357 7.400 1.00 73.56 87 TYR A O 1
ATOM 719 N N . LEU A 1 88 ? -36.087 13.569 8.771 1.00 60.09 88 LEU A N 1
ATOM 720 C CA . LEU A 1 88 ? -35.596 14.889 9.168 1.00 60.09 88 LEU A CA 1
ATOM 721 C C . LEU A 1 88 ? -35.044 15.682 7.985 1.00 60.09 88 LEU A C 1
ATOM 723 O O . LEU A 1 88 ? -35.343 16.860 7.852 1.00 60.09 88 LEU A O 1
ATOM 727 N N . ASN A 1 89 ? -34.295 15.032 7.094 1.00 60.94 89 ASN A N 1
ATOM 728 C CA . ASN A 1 89 ? -33.780 15.707 5.904 1.00 60.94 89 ASN A CA 1
ATOM 729 C C . ASN A 1 89 ? -34.900 16.095 4.934 1.00 60.94 89 ASN A C 1
ATOM 731 O O . ASN A 1 89 ? -34.875 17.202 4.403 1.00 60.94 89 ASN A O 1
ATOM 735 N N . LEU A 1 90 ? -35.903 15.232 4.745 1.00 71.31 90 LEU A N 1
ATOM 736 C CA . LEU A 1 90 ? -37.083 15.574 3.950 1.00 71.31 90 LEU A CA 1
ATOM 737 C C . LEU A 1 90 ? -37.896 16.694 4.607 1.00 71.31 90 LEU A C 1
ATOM 739 O O . LEU A 1 90 ? -38.364 17.594 3.919 1.00 71.31 90 LEU A O 1
ATOM 743 N N . TYR A 1 91 ? -38.033 16.690 5.931 1.00 72.81 91 TYR A N 1
ATOM 744 C CA . TYR A 1 91 ? -38.730 17.754 6.645 1.00 72.81 91 TYR A CA 1
ATOM 745 C C . TYR A 1 91 ? -38.002 19.087 6.456 1.00 72.81 91 TYR A C 1
ATOM 747 O O . TYR A 1 91 ? -38.607 20.063 6.040 1.00 72.81 91 TYR A O 1
ATOM 755 N N . ASP A 1 92 ? -36.692 19.129 6.668 1.00 61.09 92 ASP A N 1
ATOM 756 C CA . ASP A 1 92 ? -35.938 20.380 6.584 1.00 61.09 92 ASP A CA 1
ATOM 757 C C . ASP A 1 92 ? -35.835 20.908 5.139 1.00 61.09 92 ASP A C 1
ATOM 759 O O . ASP A 1 92 ? -35.885 22.117 4.918 1.00 61.09 92 ASP A O 1
ATOM 763 N N . LYS A 1 93 ? -35.708 20.018 4.144 1.00 66.69 93 LYS A N 1
ATOM 764 C CA . LYS A 1 93 ? -35.440 20.401 2.745 1.00 66.69 93 LYS A CA 1
ATOM 765 C C . LYS A 1 93 ? -36.667 20.459 1.844 1.00 66.69 93 LYS A C 1
ATOM 767 O O . LYS A 1 93 ? -36.625 21.159 0.839 1.00 66.69 93 LYS A O 1
ATOM 772 N N . LEU A 1 94 ? -37.715 19.693 2.145 1.00 73.69 94 LEU A N 1
ATOM 773 C CA . LEU A 1 94 ? -38.864 19.510 1.255 1.00 73.69 94 LEU A CA 1
ATOM 774 C C . LEU A 1 94 ? -40.166 20.041 1.863 1.00 73.69 94 LEU A C 1
ATOM 776 O O . LEU A 1 94 ? -40.976 20.601 1.130 1.00 73.69 94 LEU A O 1
ATOM 780 N N . ARG A 1 95 ? -40.361 19.947 3.190 1.00 77.50 95 ARG A N 1
ATOM 781 C CA . ARG A 1 95 ? -41.597 20.405 3.861 1.00 77.50 95 ARG A CA 1
ATOM 782 C C . ARG A 1 95 ? -42.039 21.827 3.490 1.00 77.50 95 ARG A C 1
ATOM 784 O O . ARG A 1 95 ? -43.250 21.988 3.321 1.00 77.50 95 ARG A O 1
ATOM 791 N N . PRO A 1 96 ? -41.144 22.837 3.389 1.00 78.50 96 PRO A N 1
ATOM 792 C CA . PRO A 1 96 ? -41.552 24.211 3.085 1.00 78.50 96 PRO A CA 1
ATOM 793 C C . PRO A 1 96 ? -42.156 24.385 1.686 1.00 78.50 96 PRO A C 1
ATOM 795 O O . PRO A 1 96 ? -42.833 25.378 1.443 1.00 78.50 96 PRO A O 1
ATOM 798 N N . TYR A 1 97 ? -41.910 23.435 0.781 1.00 77.75 97 TYR A N 1
ATOM 799 C CA . TYR A 1 97 ? -42.200 23.559 -0.649 1.00 77.75 97 TYR A CA 1
ATOM 800 C C . TYR A 1 97 ? -43.355 22.671 -1.118 1.00 77.75 97 TYR A C 1
ATOM 802 O O . TYR A 1 97 ? -43.726 22.713 -2.284 1.00 77.75 97 TYR A O 1
ATOM 810 N N . VAL A 1 98 ? -43.923 21.847 -0.235 1.00 80.75 98 VAL A N 1
ATOM 811 C CA . VAL A 1 98 ? -44.919 20.834 -0.610 1.00 80.75 98 VAL A CA 1
ATOM 812 C C . VAL A 1 98 ? -46.231 21.041 0.126 1.00 80.75 98 VAL A C 1
ATOM 814 O O . VAL A 1 98 ? -46.261 21.519 1.264 1.00 80.75 98 VAL A O 1
ATOM 817 N N . SER A 1 99 ? -47.331 20.650 -0.519 1.00 86.38 99 SER A N 1
ATOM 818 C CA . SER A 1 99 ? -48.663 20.761 0.070 1.00 86.38 99 SER A CA 1
ATOM 819 C C . SER A 1 99 ? -48.785 19.913 1.342 1.00 86.38 99 SER A C 1
ATOM 821 O O . SER A 1 99 ? -48.141 18.871 1.488 1.00 86.38 99 SER A O 1
ATOM 823 N N . ASP A 1 100 ? -49.674 20.304 2.256 1.00 84.31 100 ASP A N 1
ATOM 824 C CA . ASP A 1 100 ? -49.963 19.511 3.460 1.00 84.31 100 ASP A CA 1
ATOM 825 C C . ASP A 1 100 ? -50.450 18.094 3.126 1.00 84.31 100 ASP A C 1
ATOM 827 O O . ASP A 1 100 ? -50.208 17.148 3.880 1.00 84.31 100 ASP A O 1
ATOM 831 N N . LYS A 1 101 ? -51.134 17.938 1.986 1.00 88.56 101 LYS A N 1
ATOM 832 C CA . LYS A 1 101 ? -51.602 16.646 1.477 1.00 88.56 101 LYS A CA 1
ATOM 833 C C . LYS A 1 101 ? -50.428 15.761 1.052 1.00 88.56 101 LYS A C 1
ATOM 835 O O . LYS A 1 101 ? -50.382 14.586 1.422 1.00 88.56 101 LYS A O 1
ATOM 840 N N . ASP A 1 102 ? -49.473 16.320 0.316 1.00 86.81 102 ASP A N 1
ATOM 841 C CA . ASP A 1 102 ? -48.281 15.594 -0.124 1.00 86.81 102 ASP A CA 1
ATOM 842 C C . ASP A 1 102 ? -47.384 15.241 1.051 1.00 86.81 102 ASP A C 1
ATOM 844 O O . ASP A 1 102 ? -46.950 14.095 1.172 1.00 86.81 102 ASP A O 1
ATOM 848 N N . TRP A 1 103 ? -47.197 16.180 1.979 1.00 89.69 103 TRP A N 1
ATOM 849 C CA . TRP A 1 103 ? -46.433 15.927 3.190 1.00 89.69 103 TRP A CA 1
ATOM 850 C C . TRP A 1 103 ? -47.041 14.793 4.023 1.00 89.69 103 TRP A C 1
ATOM 852 O O . TRP A 1 103 ? -46.332 13.860 4.389 1.00 89.69 103 TRP A O 1
ATOM 862 N N . LYS A 1 104 ? -48.362 14.798 4.257 1.00 87.25 104 LYS A N 1
ATOM 863 C CA . LYS A 1 104 ? -49.049 13.693 4.957 1.00 87.25 104 LYS A CA 1
ATOM 864 C C . LYS A 1 104 ? -48.836 12.338 4.280 1.00 87.25 104 LYS A C 1
ATOM 866 O O . LYS A 1 104 ? -48.761 11.320 4.964 1.00 87.25 104 LYS A O 1
ATOM 871 N N . THR A 1 105 ? -48.731 12.318 2.955 1.00 89.06 105 THR A N 1
ATOM 872 C CA . THR A 1 105 ? -48.501 11.084 2.195 1.00 89.06 105 THR A CA 1
ATOM 873 C C . THR A 1 105 ? -47.057 10.596 2.347 1.00 89.06 105 THR A C 1
ATOM 875 O O . THR A 1 105 ? -46.843 9.409 2.595 1.00 89.06 105 THR A O 1
ATOM 878 N N . ILE A 1 106 ? -46.073 11.504 2.311 1.00 84.00 106 ILE A N 1
ATOM 879 C CA . ILE A 1 106 ? -44.665 11.201 2.634 1.00 84.00 106 ILE A CA 1
ATOM 880 C C . ILE A 1 106 ? -44.553 10.644 4.060 1.00 84.00 106 ILE A C 1
ATOM 882 O O . ILE A 1 106 ? -43.921 9.611 4.277 1.00 84.00 106 ILE A O 1
ATOM 886 N N . GLU A 1 107 ? -45.211 11.283 5.030 1.00 83.62 107 GLU A N 1
ATOM 887 C CA . GLU A 1 107 ? -45.246 10.813 6.419 1.00 83.62 107 GLU A CA 1
ATOM 888 C C . GLU A 1 107 ? -45.851 9.418 6.538 1.00 83.62 107 GLU A C 1
ATOM 890 O O . GLU A 1 107 ? -45.298 8.566 7.223 1.00 83.62 107 GLU A O 1
ATOM 895 N N . CYS A 1 108 ? -46.963 9.156 5.852 1.00 86.19 108 CYS A N 1
ATOM 896 C CA . CYS A 1 108 ? -47.606 7.848 5.872 1.00 86.19 108 CYS A CA 1
ATOM 897 C C . CYS A 1 108 ? -46.668 6.746 5.353 1.00 86.19 108 CYS A C 1
ATOM 899 O O . CYS A 1 108 ? -46.534 5.710 6.004 1.00 86.19 108 CYS A O 1
ATOM 901 N N . LYS A 1 109 ? -45.949 7.001 4.253 1.00 88.56 109 LYS A N 1
ATOM 902 C CA . LYS A 1 109 ? -44.969 6.058 3.689 1.00 88.56 109 LYS A CA 1
ATOM 903 C C . LYS A 1 109 ? -43.773 5.831 4.616 1.00 88.56 109 LYS A C 1
ATOM 905 O O . LYS A 1 109 ? -43.348 4.693 4.802 1.00 88.56 109 LYS A O 1
ATOM 910 N N . ILE A 1 110 ? -43.265 6.884 5.257 1.00 83.00 110 ILE A N 1
ATOM 911 C CA . ILE A 1 110 ? -42.197 6.778 6.265 1.00 83.00 110 ILE A CA 1
ATOM 912 C C . ILE A 1 110 ? -42.666 5.968 7.478 1.00 83.00 110 ILE A C 1
ATOM 914 O O . ILE A 1 110 ? -41.920 5.114 7.962 1.00 83.00 110 ILE A O 1
ATOM 918 N N . ASN A 1 111 ? -43.899 6.190 7.943 1.00 81.81 111 ASN A N 1
ATOM 919 C CA . ASN A 1 111 ? -44.490 5.442 9.052 1.00 81.81 111 ASN A CA 1
ATOM 920 C C . ASN A 1 111 ? -44.603 3.964 8.711 1.00 81.81 111 ASN A C 1
ATOM 922 O O . ASN A 1 111 ? -44.194 3.127 9.510 1.00 81.81 111 ASN A O 1
ATOM 926 N N . GLU A 1 112 ? -45.130 3.637 7.531 1.00 84.31 112 GLU A N 1
ATOM 927 C CA . GLU A 1 112 ? -45.305 2.247 7.119 1.00 84.31 112 GLU A CA 1
ATOM 928 C C . GLU A 1 112 ? -43.957 1.533 6.996 1.00 84.31 112 GLU A C 1
ATOM 930 O O . GLU A 1 112 ? -43.771 0.440 7.534 1.00 84.31 112 GLU A O 1
ATOM 935 N N . LEU A 1 113 ? -42.980 2.187 6.369 1.00 81.19 113 LEU A N 1
ATOM 936 C CA . LEU A 1 113 ? -41.618 1.686 6.244 1.00 81.19 113 LEU A CA 1
ATOM 937 C C . LEU A 1 113 ? -40.961 1.460 7.616 1.00 81.19 113 LEU A C 1
ATOM 939 O O . LEU A 1 113 ? -40.348 0.416 7.846 1.00 81.19 113 LEU A O 1
ATOM 943 N N . TYR A 1 114 ? -41.131 2.400 8.550 1.00 74.44 114 TYR A N 1
ATOM 944 C CA . TYR A 1 114 ? -40.658 2.267 9.929 1.00 74.44 114 TYR A CA 1
ATOM 945 C C . TYR A 1 114 ? -41.329 1.087 10.643 1.00 74.44 114 TYR A C 1
ATOM 947 O O . TYR A 1 114 ? -40.651 0.261 11.256 1.00 74.44 114 TYR A O 1
ATOM 955 N N . SER A 1 115 ? -42.652 0.963 10.531 1.00 74.44 115 SER A N 1
ATOM 956 C CA . SER A 1 115 ? -43.428 -0.114 11.147 1.00 74.44 115 SER A CA 1
ATOM 957 C C . SER A 1 115 ? -43.046 -1.489 10.605 1.00 74.44 115 SER A C 1
ATOM 959 O O . SER A 1 115 ? -42.963 -2.441 11.377 1.00 74.44 115 SER A O 1
ATOM 961 N N . VAL A 1 116 ? -42.763 -1.615 9.306 1.00 75.44 116 VAL A N 1
ATOM 962 C CA . VAL A 1 116 ? -42.327 -2.888 8.709 1.00 75.44 116 VAL A CA 1
ATOM 963 C C . VAL A 1 116 ? -40.916 -3.269 9.156 1.00 75.44 116 VAL A C 1
ATOM 965 O O . VAL A 1 116 ? -40.675 -4.444 9.446 1.00 75.44 116 VAL A O 1
ATOM 968 N N . LEU A 1 117 ? -40.004 -2.297 9.237 1.00 67.06 117 LEU A N 1
ATOM 969 C CA . LEU A 1 117 ? -38.614 -2.529 9.631 1.00 67.06 117 LEU A CA 1
ATOM 970 C C . LEU A 1 117 ? -38.450 -2.803 11.127 1.00 67.06 117 LEU A C 1
ATOM 972 O O . LEU A 1 117 ? -37.619 -3.629 11.497 1.00 67.06 117 LEU A O 1
ATOM 976 N N . PHE A 1 118 ? -39.222 -2.127 11.980 1.00 64.50 118 PHE A N 1
ATOM 977 C CA . PHE A 1 118 ? -38.954 -2.096 13.419 1.00 64.50 118 PHE A CA 1
ATOM 978 C C . PHE A 1 118 ? -40.093 -2.630 14.302 1.00 64.50 118 PHE A C 1
ATOM 980 O O . PHE A 1 118 ? -39.850 -2.804 15.492 1.00 64.50 118 PHE A O 1
ATOM 987 N N . ARG A 1 119 ? -41.287 -2.929 13.745 1.00 60.25 119 ARG A N 1
ATOM 988 C CA . ARG A 1 119 ? -42.467 -3.593 14.370 1.00 60.25 119 ARG A CA 1
ATOM 989 C C . ARG A 1 119 ? -42.681 -3.325 15.880 1.00 60.25 119 ARG A C 1
ATOM 991 O O . ARG A 1 119 ? -43.114 -4.214 16.609 1.00 60.25 119 ARG A O 1
ATOM 998 N N . SER A 1 120 ? -42.388 -2.117 16.366 1.00 52.06 120 SER A N 1
ATOM 999 C CA . SER A 1 120 ? -42.518 -1.745 17.780 1.00 52.06 120 SER A CA 1
ATOM 1000 C C . SER A 1 120 ? -43.956 -1.356 18.134 1.00 52.06 120 SER A C 1
ATOM 1002 O O . SER A 1 120 ? -44.642 -0.757 17.313 1.00 52.06 120 SER A O 1
ATOM 1004 N N . ASN A 1 121 ? -44.376 -1.582 19.389 1.00 38.78 121 ASN A N 1
ATOM 1005 C CA . ASN A 1 121 ? -45.637 -1.063 19.967 1.00 38.78 121 ASN A CA 1
ATOM 1006 C C . ASN A 1 121 ? -45.721 0.481 20.019 1.00 38.78 121 ASN A C 1
ATOM 1008 O O . ASN A 1 121 ? -46.725 1.029 20.460 1.00 38.78 121 ASN A O 1
ATOM 1012 N N . LEU A 1 122 ? -44.663 1.179 19.604 1.00 49.19 122 LEU A N 1
ATOM 1013 C CA . LEU A 1 122 ? -44.573 2.633 19.542 1.00 49.19 122 LEU A CA 1
ATOM 1014 C C . LEU A 1 122 ? -44.610 3.075 18.080 1.00 49.19 122 LEU A C 1
ATOM 1016 O O . LEU A 1 122 ? -43.860 2.551 17.246 1.00 49.19 122 LEU A O 1
ATOM 1020 N N . GLY A 1 123 ? -45.508 4.011 17.782 1.00 55.03 123 GLY A N 1
ATOM 1021 C CA . GLY A 1 123 ? -45.735 4.527 16.439 1.00 55.03 123 GLY A CA 1
ATOM 1022 C C . GLY A 1 123 ? -44.714 5.602 16.084 1.00 55.03 123 GLY A C 1
ATOM 1023 O O . GLY A 1 123 ? -44.200 6.313 16.944 1.00 55.03 123 GLY A O 1
ATOM 1024 N N . PHE A 1 124 ? -44.456 5.799 14.792 1.00 57.00 124 PHE A N 1
ATOM 1025 C CA . PHE A 1 124 ? -43.663 6.942 14.321 1.00 57.00 124 PHE A CA 1
ATOM 1026 C C . PHE A 1 124 ? -44.235 8.301 14.790 1.00 57.00 124 PHE A C 1
ATOM 1028 O O . PHE A 1 124 ? -43.503 9.281 14.933 1.00 57.00 124 PHE A O 1
ATOM 1035 N N . SER A 1 125 ? -45.537 8.353 15.101 1.00 57.22 125 SER A N 1
ATOM 1036 C CA . SER A 1 125 ? -46.206 9.492 15.741 1.00 57.22 125 SER A CA 1
ATOM 1037 C C . SER A 1 125 ? -45.532 9.944 17.040 1.00 57.22 125 SER A C 1
ATOM 1039 O O . SER A 1 125 ? -45.422 11.149 17.262 1.00 57.22 125 SER A O 1
ATOM 1041 N N . ASP A 1 126 ? -45.028 9.009 17.849 1.00 52.75 126 ASP A N 1
ATOM 1042 C CA . ASP A 1 126 ? -44.392 9.300 19.140 1.00 52.75 126 ASP A CA 1
ATOM 1043 C C . ASP A 1 126 ? -43.009 9.952 18.939 1.00 52.75 126 ASP A C 1
ATOM 1045 O O . ASP A 1 126 ? -42.650 10.920 19.617 1.00 52.75 126 ASP A O 1
ATOM 1049 N N . PHE A 1 127 ? -42.265 9.505 17.918 1.00 51.78 127 PHE A N 1
ATOM 1050 C CA . PHE A 1 127 ? -41.015 10.133 17.467 1.00 51.78 127 PHE A CA 1
ATOM 1051 C C . PHE A 1 127 ? -41.252 11.552 16.919 1.00 51.78 127 PHE A C 1
ATOM 1053 O O . PHE A 1 127 ? -40.536 12.493 17.268 1.00 51.78 127 PHE A O 1
ATOM 1060 N N . LYS A 1 128 ? -42.298 11.731 16.105 1.00 54.69 128 LYS A N 1
ATOM 1061 C CA . LYS A 1 128 ? -42.679 13.025 15.522 1.00 54.69 128 LYS A CA 1
ATOM 1062 C C . LYS A 1 128 ? -43.038 14.064 16.593 1.00 54.69 128 LYS A C 1
ATOM 1064 O O . LYS A 1 128 ? -42.608 15.214 16.482 1.00 54.69 128 LYS A O 1
ATOM 1069 N N . SER A 1 129 ? -43.775 13.675 17.639 1.00 49.44 129 SER A N 1
ATOM 1070 C CA . SER A 1 129 ? -44.130 14.580 18.746 1.00 49.44 129 SER A CA 1
ATOM 1071 C C . SER A 1 129 ? -42.919 15.093 19.529 1.00 49.44 129 SER A C 1
ATOM 1073 O O . SER A 1 129 ? -42.882 16.270 19.881 1.00 49.44 129 SER A O 1
ATOM 1075 N N . LEU A 1 130 ? -41.902 14.248 19.733 1.00 45.69 130 LEU A N 1
ATOM 1076 C CA . LEU A 1 130 ? -40.670 14.614 20.441 1.00 45.69 130 LEU A CA 1
ATOM 1077 C C . LEU A 1 130 ? -39.818 15.633 19.668 1.00 45.69 130 LEU A C 1
ATOM 1079 O O . LEU A 1 130 ? -39.139 16.454 20.280 1.00 45.69 130 LEU A O 1
ATOM 1083 N N . TYR A 1 131 ? -39.863 15.601 18.333 1.00 42.69 131 TYR A N 1
ATOM 1084 C CA . TYR A 1 131 ? -39.093 16.512 17.483 1.00 42.69 131 TYR A CA 1
ATOM 1085 C C . TYR A 1 131 ? -39.773 17.873 17.274 1.00 42.69 131 TYR A C 1
ATOM 1087 O O . TYR A 1 131 ? -39.099 18.901 17.258 1.00 42.69 131 TYR A O 1
ATOM 1095 N N . LEU A 1 132 ? -41.100 17.890 17.107 1.00 40.31 132 LEU A N 1
ATOM 1096 C CA . LEU A 1 132 ? -41.842 19.102 16.736 1.00 40.31 132 LEU A CA 1
ATOM 1097 C C . LEU A 1 132 ? -42.298 19.950 17.934 1.00 40.31 132 LEU A C 1
ATOM 1099 O O . LEU A 1 132 ? -42.560 21.134 17.746 1.00 40.31 132 LEU A O 1
ATOM 1103 N N . ASN A 1 133 ? -42.399 19.387 19.147 1.00 40.78 133 ASN A N 1
ATOM 1104 C CA . ASN A 1 133 ? -42.851 20.131 20.333 1.00 40.78 133 ASN A CA 1
ATOM 1105 C C . ASN A 1 133 ? -42.113 19.706 21.626 1.00 40.78 133 ASN A C 1
ATOM 1107 O O . ASN A 1 133 ? -42.643 18.938 22.430 1.00 40.78 133 ASN A O 1
ATOM 1111 N N . PRO A 1 134 ? -40.899 20.234 21.884 1.00 36.38 134 PRO A N 1
ATOM 1112 C CA . PRO A 1 134 ? -40.050 19.802 23.003 1.00 36.38 134 PRO A CA 1
ATOM 1113 C C . PRO A 1 134 ? -40.586 20.141 24.406 1.00 36.38 134 PRO A C 1
ATOM 1115 O O . PRO A 1 134 ? -40.049 19.655 25.398 1.00 36.38 134 PRO A O 1
ATOM 1118 N N . GLN A 1 135 ? -41.594 21.015 24.513 1.00 33.88 135 GLN A N 1
ATOM 1119 C CA . GLN A 1 135 ? -42.057 21.577 25.790 1.00 33.88 135 GLN A CA 1
ATOM 1120 C C . GLN A 1 135 ? -43.194 20.791 26.464 1.00 33.88 135 GLN A C 1
ATOM 1122 O O . GLN A 1 135 ? -43.513 21.065 27.618 1.00 33.88 135 GLN A O 1
ATOM 1127 N N . ILE A 1 136 ? -43.789 19.801 25.793 1.00 35.03 136 ILE A N 1
ATOM 1128 C CA . ILE A 1 136 ? -44.881 18.982 26.341 1.00 35.03 136 ILE A CA 1
ATOM 1129 C C . ILE A 1 136 ? -44.357 17.558 26.534 1.00 35.03 136 ILE A C 1
ATOM 1131 O O . ILE A 1 136 ? -44.607 16.673 25.721 1.00 35.03 136 ILE A O 1
ATOM 1135 N N . VAL A 1 137 ? -43.579 17.332 27.593 1.00 35.06 137 VAL A N 1
ATOM 1136 C CA . VAL A 1 137 ? -43.091 15.988 27.935 1.00 35.06 137 VAL A CA 1
ATOM 1137 C C . VAL A 1 137 ? -43.568 15.613 29.334 1.00 35.06 137 VAL A C 1
ATOM 1139 O O . VAL A 1 137 ? -43.047 16.090 30.340 1.00 35.06 137 VAL A O 1
ATOM 1142 N N . ASP A 1 138 ? -44.561 14.724 29.392 1.00 36.97 138 ASP A N 1
ATOM 1143 C CA . ASP A 1 138 ? -44.914 13.986 30.604 1.00 36.97 138 ASP A CA 1
ATOM 1144 C C . ASP A 1 138 ? -43.798 12.970 30.910 1.00 36.97 138 ASP A C 1
ATOM 1146 O O . ASP A 1 138 ? -43.632 11.946 30.237 1.00 36.97 138 ASP A O 1
ATOM 1150 N N . PHE A 1 139 ? -43.005 13.280 31.935 1.00 34.72 139 PHE A N 1
ATOM 1151 C CA . PHE A 1 139 ? -41.827 12.520 32.357 1.00 34.72 139 PHE A CA 1
ATOM 1152 C C . PHE A 1 139 ? -42.124 11.070 32.778 1.00 34.72 139 PHE A C 1
ATOM 1154 O O . PHE A 1 139 ? -41.198 10.258 32.836 1.00 34.72 139 PHE A O 1
ATOM 1161 N N . SER A 1 140 ? -43.380 10.722 33.076 1.00 35.53 140 SER A N 1
ATOM 1162 C CA . SER A 1 140 ? -43.770 9.354 33.440 1.00 35.53 140 SER A CA 1
ATOM 1163 C C . SER A 1 140 ? -43.849 8.437 32.212 1.00 35.53 140 SER A C 1
ATOM 1165 O O . SER A 1 140 ? -43.220 7.377 32.204 1.00 35.53 140 SER A O 1
ATOM 1167 N N . LYS A 1 141 ? -44.467 8.911 31.121 1.00 34.31 141 LYS A N 1
ATOM 1168 C CA . LYS A 1 141 ? -44.434 8.262 29.797 1.00 34.31 141 LYS A CA 1
ATOM 1169 C C . LYS A 1 141 ? -43.037 8.268 29.184 1.00 34.31 141 LYS A C 1
ATOM 1171 O O . LYS A 1 141 ? -42.635 7.278 28.584 1.00 34.31 141 LYS A O 1
ATOM 1176 N N . PHE A 1 142 ? -42.252 9.324 29.414 1.00 34.56 142 PHE A N 1
ATOM 1177 C CA . PHE A 1 142 ? -40.840 9.402 29.012 1.00 34.56 142 PHE A CA 1
ATOM 1178 C C . PHE A 1 142 ? -39.986 8.285 29.637 1.00 34.56 142 PHE A C 1
ATOM 1180 O O . PHE A 1 142 ? -39.044 7.803 29.017 1.00 34.56 142 PHE A O 1
ATOM 1187 N N . LYS A 1 143 ? -40.337 7.833 30.849 1.00 34.88 143 LYS A N 1
ATOM 1188 C CA . LYS A 1 143 ? -39.648 6.766 31.592 1.00 34.88 143 LYS A CA 1
ATOM 1189 C C . LYS A 1 143 ? -39.991 5.356 31.092 1.00 34.88 143 LYS A C 1
ATOM 1191 O O . LYS A 1 143 ? -39.115 4.492 31.093 1.00 34.88 143 LYS A O 1
ATOM 1196 N N . GLU A 1 144 ? -41.230 5.127 30.652 1.00 35.00 144 GLU A N 1
ATOM 1197 C CA . GLU A 1 144 ? -41.637 3.890 29.959 1.00 35.00 144 GLU A CA 1
ATOM 1198 C C . GLU A 1 144 ? -41.105 3.836 28.519 1.00 35.00 144 GLU A C 1
ATOM 1200 O O . GLU A 1 144 ? -40.612 2.789 28.089 1.00 35.00 144 GLU A O 1
ATOM 1205 N N . LEU A 1 145 ? -41.067 4.981 27.825 1.00 32.88 145 LEU A N 1
ATOM 1206 C CA . LEU A 1 145 ? -40.325 5.154 26.573 1.00 32.88 145 LEU A CA 1
ATOM 1207 C C . LEU A 1 145 ? -38.839 4.822 26.767 1.00 32.88 145 LEU A C 1
ATOM 1209 O O . LEU A 1 145 ? -38.289 4.053 25.998 1.00 32.88 145 LEU A O 1
ATOM 1213 N N . PHE A 1 146 ? -38.181 5.309 27.823 1.00 34.94 146 PHE A N 1
ATOM 1214 C CA . PHE A 1 146 ? -36.746 5.070 28.057 1.00 34.94 146 PHE A CA 1
ATOM 1215 C C . PHE A 1 146 ? -36.388 3.627 28.441 1.00 34.94 146 PHE A C 1
ATOM 1217 O O . PHE A 1 146 ? -35.269 3.189 28.181 1.00 34.94 146 PHE A O 1
ATOM 1224 N N . ARG A 1 147 ? -37.321 2.863 29.028 1.00 33.25 147 ARG A N 1
ATOM 1225 C CA . ARG A 1 147 ? -37.134 1.416 29.253 1.00 33.25 147 ARG A CA 1
ATOM 1226 C C . ARG A 1 147 ? -37.186 0.602 27.954 1.00 33.25 147 ARG A C 1
ATOM 1228 O O . ARG A 1 147 ? -36.691 -0.519 27.939 1.00 33.25 147 ARG A O 1
ATOM 1235 N N . SER A 1 148 ? -37.737 1.164 26.876 1.00 32.59 148 SER A N 1
ATOM 1236 C CA . SER A 1 148 ? -37.866 0.522 25.560 1.00 32.59 148 SER A CA 1
ATOM 1237 C C . SER A 1 148 ? -37.114 1.241 24.424 1.00 32.59 148 SER A C 1
ATOM 1239 O O . SER A 1 148 ? -36.977 0.680 23.340 1.00 32.59 148 SER A O 1
ATOM 1241 N N . PHE A 1 149 ? -36.539 2.426 24.662 1.00 30.09 149 PHE A N 1
ATOM 1242 C CA . PHE A 1 149 ? -35.812 3.217 23.669 1.00 30.09 149 PHE A CA 1
ATOM 1243 C C . PHE A 1 149 ? -34.447 3.704 24.168 1.00 30.09 149 PHE A C 1
ATOM 1245 O O . PHE A 1 149 ? -34.301 4.583 25.016 1.00 30.09 149 PHE A O 1
ATOM 1252 N N . LYS A 1 150 ? -33.429 3.149 23.511 1.00 32.06 150 LYS A N 1
ATOM 1253 C CA . LYS A 1 150 ? -32.040 3.594 23.429 1.00 32.06 150 LYS A CA 1
ATOM 1254 C C . LYS A 1 150 ? -31.980 4.864 22.547 1.00 32.06 150 LYS A C 1
ATOM 1256 O O . LYS A 1 150 ? -31.840 4.713 21.345 1.00 32.06 150 LYS A O 1
ATOM 1261 N N . TYR A 1 151 ? -32.080 6.056 23.171 1.00 39.25 151 TYR A N 1
ATOM 1262 C CA . TYR A 1 151 ? -31.782 7.451 22.713 1.00 39.25 151 TYR A CA 1
ATOM 1263 C C . TYR A 1 151 ? -32.345 7.941 21.345 1.00 39.25 151 TYR A C 1
ATOM 1265 O O . TYR A 1 151 ? -32.328 7.215 20.368 1.00 39.25 151 TYR A O 1
ATOM 1273 N N . GLY A 1 152 ? -32.755 9.194 21.088 1.00 32.75 152 GLY A N 1
ATOM 1274 C CA . GLY A 1 152 ? -32.849 10.468 21.819 1.00 32.75 152 GLY A CA 1
ATOM 1275 C C . GLY A 1 152 ? -33.045 11.656 20.830 1.00 32.75 152 GLY A C 1
ATOM 1276 O O . GLY A 1 152 ? -33.259 11.412 19.644 1.00 32.75 152 GLY A O 1
ATOM 1277 N N . GLN A 1 153 ? -32.853 12.897 21.333 1.00 36.38 153 GLN A N 1
ATOM 1278 C CA . GLN A 1 153 ? -32.704 14.248 20.692 1.00 36.38 153 GLN A CA 1
ATOM 1279 C C . GLN A 1 153 ? -33.890 15.240 20.863 1.00 36.38 153 GLN A C 1
ATOM 1281 O O . GLN A 1 153 ? -35.016 14.784 20.970 1.00 36.38 153 GLN A O 1
ATOM 1286 N N . ARG A 1 154 ? -33.745 16.594 20.926 1.00 31.55 154 ARG A N 1
ATOM 1287 C CA . ARG A 1 154 ? -32.763 17.560 20.330 1.00 31.55 154 ARG A CA 1
ATOM 1288 C C . ARG A 1 154 ? -32.893 19.004 20.915 1.00 31.55 154 ARG A C 1
ATOM 1290 O O . ARG A 1 154 ? -33.984 19.358 21.336 1.00 31.55 154 ARG A O 1
ATOM 1297 N N . SER A 1 155 ? -31.865 19.873 20.777 1.00 27.11 155 SER A N 1
ATOM 1298 C CA . SER A 1 155 ? -32.014 21.299 20.335 1.00 27.11 155 SER A CA 1
ATOM 1299 C C . SER A 1 155 ? -30.675 22.030 20.055 1.00 27.11 155 SER A C 1
ATOM 1301 O O . SER A 1 155 ? -29.788 22.009 20.910 1.00 27.11 155 SER A O 1
ATOM 1303 N N . SER A 1 156 ? -30.574 22.725 18.899 1.00 28.77 156 SER A N 1
ATOM 1304 C CA . SER A 1 156 ? -29.499 23.598 18.321 1.00 28.77 156 SER A CA 1
ATOM 1305 C C . SER A 1 156 ? -28.222 22.942 17.752 1.00 28.77 156 SER A C 1
ATOM 1307 O O . SER A 1 156 ? -27.224 22.875 18.435 1.00 28.77 156 SER A O 1
ATOM 1309 N N . HIS A 1 157 ? -28.234 22.457 16.503 1.00 35.72 157 HIS A N 1
ATOM 1310 C CA . HIS A 1 157 ? -27.255 21.545 15.861 1.00 35.72 157 HIS A CA 1
ATOM 1311 C C . HIS A 1 157 ? -25.867 21.328 16.528 1.00 35.72 157 HIS A C 1
ATOM 1313 O O . HIS A 1 157 ? -25.595 20.201 16.936 1.00 35.72 157 HIS A O 1
ATOM 1319 N N . ILE A 1 158 ? -25.039 22.356 16.742 1.00 31.94 158 ILE A N 1
ATOM 1320 C CA . ILE A 1 158 ? -23.725 22.247 17.421 1.00 31.94 158 ILE A CA 1
ATOM 1321 C C . ILE A 1 158 ? -23.868 22.112 18.947 1.00 31.94 158 ILE A C 1
ATOM 1323 O O . ILE A 1 158 ? -23.338 21.185 19.556 1.00 31.94 158 ILE A O 1
ATOM 1327 N N . VAL A 1 159 ? -24.677 22.970 19.567 1.00 32.97 159 VAL A N 1
ATOM 1328 C CA . VAL A 1 159 ? -25.076 22.862 20.977 1.00 32.97 159 VAL A CA 1
ATOM 1329 C C . VAL A 1 159 ? -25.933 21.605 21.218 1.00 32.97 159 VAL A C 1
ATOM 1331 O O . VAL A 1 159 ? -25.914 21.083 22.316 1.00 32.97 159 VAL A O 1
ATOM 1334 N N . SER A 1 160 ? -26.591 21.037 20.203 1.00 38.69 160 SER A N 1
ATOM 1335 C CA . SER A 1 160 ? -27.456 19.856 20.276 1.00 38.69 160 SER A CA 1
ATOM 1336 C C . SER A 1 160 ? -26.680 18.562 20.231 1.00 38.69 160 SER A C 1
ATOM 1338 O O . SER A 1 160 ? -27.083 17.635 20.906 1.00 38.69 160 SER A O 1
ATOM 1340 N N . GLN A 1 161 ? -25.580 18.490 19.477 1.00 39.38 161 GLN A N 1
ATOM 1341 C CA . GLN A 1 161 ? -24.666 17.347 19.498 1.00 39.38 161 GLN A CA 1
ATOM 1342 C C . GLN A 1 161 ? -23.780 17.405 20.748 1.00 39.38 161 GLN A C 1
ATOM 1344 O O . GLN A 1 161 ? -23.548 16.376 21.378 1.00 39.38 161 GLN A O 1
ATOM 1349 N N . LYS A 1 162 ? -23.387 18.622 21.160 1.00 39.84 162 LYS A N 1
ATOM 1350 C CA . LYS A 1 162 ? -22.710 18.941 22.428 1.00 39.84 162 LYS A CA 1
ATOM 1351 C C . LYS A 1 162 ? -23.541 18.522 23.640 1.00 39.84 162 LYS A C 1
ATOM 1353 O O . LYS A 1 162 ? -23.071 17.710 24.429 1.00 39.84 162 LYS A O 1
ATOM 1358 N N . ARG A 1 163 ? -24.787 19.005 23.756 1.00 38.44 163 ARG A N 1
ATOM 1359 C CA . ARG A 1 163 ? -25.740 18.573 24.789 1.00 38.44 163 ARG A CA 1
ATOM 1360 C C . ARG A 1 163 ? -26.123 17.121 24.580 1.00 38.44 163 ARG A C 1
ATOM 1362 O O . ARG A 1 163 ? -26.114 16.406 25.540 1.00 38.44 163 ARG A O 1
ATOM 1369 N N . PHE A 1 164 ? -26.329 16.607 23.370 1.00 42.09 164 PHE A N 1
ATOM 1370 C CA . PHE A 1 164 ? -26.686 15.194 23.196 1.00 42.09 164 PHE A CA 1
ATOM 1371 C C . PHE A 1 164 ? -25.593 14.226 23.636 1.00 42.09 164 PHE A C 1
ATOM 1373 O O . PHE A 1 164 ? -25.942 13.222 24.229 1.00 42.09 164 PHE A O 1
ATOM 1380 N N . LEU A 1 165 ? -24.303 14.466 23.373 1.00 42.88 165 LEU A N 1
ATOM 1381 C CA . LEU A 1 165 ? -23.248 13.584 23.881 1.00 42.88 165 LEU A CA 1
ATOM 1382 C C . LEU A 1 165 ? -23.004 13.820 25.372 1.00 42.88 165 LEU A C 1
ATOM 1384 O O . LEU A 1 165 ? -22.834 12.844 26.085 1.00 42.88 165 LEU A O 1
ATOM 1388 N N . ILE A 1 166 ? -23.027 15.067 25.856 1.00 43.59 166 ILE A N 1
ATOM 1389 C CA . ILE A 1 166 ? -22.923 15.357 27.295 1.00 43.59 166 ILE A CA 1
ATOM 1390 C C . ILE A 1 166 ? -24.126 14.768 28.027 1.00 43.59 166 ILE A C 1
ATOM 1392 O O . ILE A 1 166 ? -23.917 13.930 28.875 1.00 43.59 166 ILE A O 1
ATOM 1396 N N . ASP A 1 167 ? -25.355 15.067 27.628 1.00 44.88 167 ASP A N 1
ATOM 1397 C CA . ASP A 1 167 ? -26.596 14.461 28.105 1.00 44.88 167 ASP A CA 1
ATOM 1398 C C . ASP A 1 167 ? -26.590 12.949 27.878 1.00 44.88 167 ASP A C 1
ATOM 1400 O O . ASP A 1 167 ? -27.099 12.254 28.721 1.00 44.88 167 ASP A O 1
ATOM 1404 N N . LYS A 1 168 ? -26.018 12.362 26.818 1.00 46.50 168 LYS A N 1
ATOM 1405 C CA . LYS A 1 168 ? -25.946 10.890 26.650 1.00 46.50 168 LYS A CA 1
ATOM 1406 C C . LYS A 1 168 ? -24.885 10.265 27.546 1.00 46.50 168 LYS A C 1
ATOM 1408 O O . LYS A 1 168 ? -25.113 9.169 28.040 1.00 46.50 168 LYS A O 1
ATOM 1413 N N . LEU A 1 169 ? -23.743 10.910 27.767 1.00 46.38 169 LEU A N 1
ATOM 1414 C CA . LEU A 1 169 ? -22.706 10.456 28.696 1.00 46.38 169 LEU A CA 1
ATOM 1415 C C . LEU A 1 169 ? -23.190 10.641 30.136 1.00 46.38 169 LEU A C 1
ATOM 1417 O O . LEU A 1 169 ? -23.114 9.699 30.910 1.00 46.38 169 LEU A O 1
ATOM 1421 N N . GLU A 1 170 ? -23.772 11.792 30.460 1.00 45.03 170 GLU A N 1
ATOM 1422 C CA . GLU A 1 170 ? -24.415 12.122 31.729 1.00 45.03 170 GLU A CA 1
ATOM 1423 C C . GLU A 1 170 ? -25.631 11.226 31.966 1.00 45.03 170 GLU A C 1
ATOM 1425 O O . GLU A 1 170 ? -25.668 10.605 33.010 1.00 45.03 170 GLU A O 1
ATOM 1430 N N . LEU A 1 171 ? -26.563 11.046 31.021 1.00 43.88 171 LEU A N 1
ATOM 1431 C CA . LEU A 1 171 ? -27.738 10.159 31.134 1.00 43.88 171 LEU A CA 1
ATOM 1432 C C . LEU A 1 171 ? -27.361 8.682 31.123 1.00 43.88 171 LEU A C 1
ATOM 1434 O O . LEU A 1 171 ? -28.020 7.912 31.807 1.00 43.88 171 LEU A O 1
ATOM 1438 N N . SER A 1 172 ? -26.331 8.246 30.391 1.00 45.12 172 SER A N 1
ATOM 1439 C CA . SER A 1 172 ? -25.888 6.844 30.449 1.00 45.12 172 SER A CA 1
ATOM 1440 C C . SER A 1 172 ? -25.213 6.582 31.780 1.00 45.12 172 SER A C 1
ATOM 1442 O O . SER A 1 172 ? -25.551 5.614 32.450 1.00 45.12 172 SER A O 1
ATOM 1444 N N . PHE A 1 173 ? -24.341 7.488 32.220 1.00 44.91 173 PHE A N 1
ATOM 1445 C CA . PHE A 1 173 ? -23.745 7.433 33.546 1.00 44.91 173 PHE A CA 1
ATOM 1446 C C . PHE A 1 173 ? -24.822 7.499 34.639 1.00 44.91 173 PHE A C 1
ATOM 1448 O O . PHE A 1 173 ? -24.779 6.714 35.575 1.00 44.91 173 PHE A O 1
ATOM 1455 N N . PHE A 1 174 ? -25.839 8.347 34.484 1.00 41.25 174 PHE A N 1
ATOM 1456 C CA . PHE A 1 174 ? -26.959 8.549 35.407 1.00 41.25 174 PHE A CA 1
ATOM 1457 C C . PHE A 1 174 ? -27.949 7.380 35.424 1.00 41.25 174 PHE A C 1
ATOM 1459 O O . PHE A 1 174 ? -28.375 6.957 36.491 1.00 41.25 174 PHE A O 1
ATOM 1466 N N . SER A 1 175 ? -28.292 6.817 34.266 1.00 41.00 175 SER A N 1
ATOM 1467 C CA . SER A 1 175 ? -29.150 5.635 34.126 1.00 41.00 175 SER A CA 1
ATOM 1468 C C . SER A 1 175 ? -28.477 4.418 34.744 1.00 41.00 175 SER A C 1
ATOM 1470 O O . SER A 1 175 ? -29.086 3.713 35.545 1.00 41.00 175 SER A O 1
ATOM 1472 N N . ILE A 1 176 ? -27.196 4.213 34.437 1.00 42.31 176 ILE A N 1
ATOM 1473 C CA . ILE A 1 176 ? -26.392 3.152 35.039 1.00 42.31 176 ILE A CA 1
ATOM 1474 C C . ILE A 1 176 ? -26.275 3.409 36.548 1.00 42.31 176 ILE A C 1
ATOM 1476 O O . ILE A 1 176 ? -26.500 2.513 37.347 1.00 42.31 176 ILE A O 1
ATOM 1480 N N . PHE A 1 177 ? -26.048 4.644 36.983 1.00 39.22 177 PHE A N 1
ATOM 1481 C CA . PHE A 1 177 ? -25.979 5.004 38.398 1.00 39.22 177 PHE A CA 1
ATOM 1482 C C . PHE A 1 177 ? -27.298 4.787 39.167 1.00 39.22 177 PHE A C 1
ATOM 1484 O O . PHE A 1 177 ? -27.279 4.335 40.313 1.00 39.22 177 PHE A O 1
ATOM 1491 N N . LEU A 1 178 ? -28.453 5.037 38.549 1.00 38.16 178 LEU A N 1
ATOM 1492 C CA . LEU A 1 178 ? -29.763 4.730 39.127 1.00 38.16 178 LEU A CA 1
ATOM 1493 C C . LEU A 1 178 ? -29.976 3.214 39.279 1.00 38.16 178 LEU A C 1
ATOM 1495 O O . LEU A 1 178 ? -30.436 2.795 40.339 1.00 38.16 178 LEU A O 1
ATOM 1499 N N . GLU A 1 179 ? -29.537 2.388 38.320 1.00 42.22 179 GLU A N 1
ATOM 1500 C CA . GLU A 1 179 ? -29.502 0.914 38.469 1.00 42.22 179 GLU A CA 1
ATOM 1501 C C . GLU A 1 179 ? -28.580 0.453 39.618 1.00 42.22 179 GLU A C 1
ATOM 1503 O O . GLU A 1 179 ? -28.768 -0.604 40.235 1.00 42.22 179 GLU A O 1
ATOM 1508 N N . PHE A 1 180 ? -27.550 1.236 39.942 1.00 40.84 180 PHE A N 1
ATOM 1509 C CA . PHE A 1 180 ? -26.721 0.983 41.116 1.00 40.84 180 PHE A CA 1
ATOM 1510 C C . PHE A 1 180 ? -27.410 1.411 42.417 1.00 40.84 180 PHE A C 1
ATOM 1512 O O . PHE A 1 180 ? -27.191 0.751 43.432 1.00 40.84 180 PHE A O 1
ATOM 1519 N N . ARG A 1 181 ? -28.226 2.472 42.400 1.00 37.59 181 ARG A N 1
ATOM 1520 C CA . ARG A 1 181 ? -28.750 3.180 43.582 1.00 37.59 181 ARG A CA 1
ATOM 1521 C C . ARG A 1 181 ? -30.129 2.714 44.081 1.00 37.59 181 ARG A C 1
ATOM 1523 O O . ARG A 1 181 ? -30.529 3.104 45.179 1.00 37.59 181 ARG A O 1
ATOM 1530 N N . GLU A 1 182 ? -30.882 1.904 43.346 1.00 41.88 182 GLU A N 1
ATOM 1531 C CA . GLU A 1 182 ? -32.157 1.398 43.877 1.00 41.88 182 GLU A CA 1
ATOM 1532 C C . GLU A 1 182 ? -31.909 0.474 45.097 1.00 41.88 182 GLU A C 1
ATOM 1534 O O . GLU A 1 182 ? -31.256 -0.554 44.976 1.00 41.88 182 GLU A O 1
ATOM 1539 N N . GLY A 1 183 ? -32.346 0.786 46.323 1.00 38.28 183 GLY A N 1
ATOM 1540 C CA . GLY A 1 183 ? -33.355 1.764 46.728 1.00 38.28 183 GLY A CA 1
ATOM 1541 C C . GLY A 1 183 ? -32.895 2.788 47.770 1.00 38.28 183 GLY A C 1
ATOM 1542 O O . GLY A 1 183 ? -32.680 2.446 48.928 1.00 38.28 183 GLY A O 1
ATOM 1543 N N . LYS A 1 184 ? -32.865 4.071 47.387 1.00 33.28 184 LYS A N 1
ATOM 1544 C CA . LYS A 1 184 ? -33.671 5.171 47.977 1.00 33.28 184 LYS A CA 1
ATOM 1545 C C . LYS A 1 184 ? -33.269 6.530 47.371 1.00 33.28 184 LYS A C 1
ATOM 1547 O O . LYS A 1 184 ? -32.094 6.834 47.154 1.00 33.28 184 LYS A O 1
ATOM 1552 N N . ARG A 1 185 ? -34.288 7.348 47.083 1.00 38.19 185 ARG A N 1
ATOM 1553 C CA . ARG A 1 185 ? -34.205 8.701 46.502 1.00 38.19 185 ARG A CA 1
ATOM 1554 C C . ARG A 1 185 ? -33.606 9.727 47.476 1.00 38.19 185 ARG A C 1
ATOM 1556 O O . ARG A 1 185 ? -34.122 9.884 48.572 1.00 38.19 185 ARG A O 1
ATOM 1563 N N . SER A 1 186 ? -32.624 10.494 46.999 1.00 36.50 186 SER A N 1
ATOM 1564 C CA . SER A 1 186 ? -32.620 11.972 46.948 1.00 36.50 186 SER A CA 1
ATOM 1565 C C . SER A 1 186 ? -31.458 12.432 46.040 1.00 36.50 186 SER A C 1
ATOM 1567 O O . SER A 1 186 ? -30.285 12.135 46.266 1.00 36.50 186 SER A O 1
ATOM 1569 N N . LEU A 1 187 ? -31.801 13.035 44.908 1.00 46.31 187 LEU A N 1
ATOM 1570 C CA . LEU A 1 187 ? -30.888 13.499 43.858 1.00 46.31 187 LEU A CA 1
ATOM 1571 C C . LEU A 1 187 ? -30.586 14.981 44.102 1.00 46.31 187 LEU A C 1
ATOM 1573 O O . LEU A 1 187 ? -31.544 15.730 44.255 1.00 46.31 187 LEU A O 1
ATOM 1577 N N . THR A 1 188 ? -29.305 15.365 44.204 1.00 46.12 188 THR A N 1
ATOM 1578 C CA . THR A 1 188 ? -28.757 16.716 43.907 1.00 46.12 188 THR A CA 1
ATOM 1579 C C . THR A 1 188 ? -27.261 16.837 44.261 1.00 46.12 188 THR A C 1
ATOM 1581 O O . THR A 1 188 ? -26.503 17.453 43.514 1.00 46.12 188 THR A O 1
ATOM 1584 N N . THR A 1 189 ? -26.782 16.247 45.364 1.00 42.84 189 THR A N 1
ATOM 1585 C CA . THR A 1 189 ? -25.379 16.420 45.821 1.00 42.84 189 THR A CA 1
ATOM 1586 C C . THR A 1 189 ? -24.405 15.448 45.151 1.00 42.84 189 THR A C 1
ATOM 1588 O O . THR A 1 189 ? -23.300 15.820 44.757 1.00 42.84 189 THR A O 1
ATOM 1591 N N . THR A 1 190 ? -24.826 14.198 44.963 1.00 40.47 190 THR A N 1
ATOM 1592 C CA . THR A 1 190 ? -24.012 13.124 44.372 1.00 40.47 190 THR A CA 1
ATOM 1593 C C . THR A 1 190 ? -23.743 13.351 42.879 1.00 40.47 190 THR A C 1
ATOM 1595 O O . THR A 1 190 ? -22.635 13.098 42.408 1.00 40.47 190 THR A O 1
ATOM 1598 N N . ASP A 1 191 ? -24.711 13.936 42.168 1.00 43.00 191 ASP A N 1
ATOM 1599 C CA . ASP A 1 191 ? -24.638 14.263 40.736 1.00 43.00 191 ASP A CA 1
ATOM 1600 C C . ASP A 1 191 ? -23.503 15.262 40.445 1.00 43.00 191 ASP A C 1
ATOM 1602 O O . ASP A 1 191 ? -22.733 15.115 39.493 1.00 43.00 191 ASP A O 1
ATOM 1606 N N . ARG A 1 192 ? -23.320 16.238 41.345 1.00 44.94 192 ARG A N 1
ATOM 1607 C CA . ARG A 1 192 ? -22.244 17.236 41.279 1.00 44.94 192 ARG A CA 1
ATOM 1608 C C . ARG A 1 192 ? -20.873 16.616 41.554 1.00 44.94 192 ARG A C 1
ATOM 1610 O O . ARG A 1 192 ? -19.908 16.946 40.876 1.00 44.94 192 ARG A O 1
ATOM 1617 N N . HIS A 1 193 ? -20.777 15.695 42.513 1.00 44.62 193 HIS A N 1
ATOM 1618 C CA . HIS A 1 193 ? -19.513 15.046 42.880 1.00 44.62 193 HIS A CA 1
ATOM 1619 C C . HIS A 1 193 ? -19.000 14.039 41.844 1.00 44.62 193 HIS A C 1
ATOM 1621 O O . HIS A 1 193 ? -17.789 13.811 41.795 1.00 44.62 193 HIS A O 1
ATOM 1627 N N . LEU A 1 194 ? -19.899 13.457 41.044 1.00 47.50 194 LEU A N 1
ATOM 1628 C CA . LEU A 1 194 ? -19.590 12.493 39.985 1.00 47.50 194 LEU A CA 1
ATOM 1629 C C . LEU A 1 194 ? -19.283 13.175 38.641 1.00 47.50 194 LEU A C 1
ATOM 1631 O O . LEU A 1 194 ? -18.311 12.796 37.991 1.00 47.50 194 LEU A O 1
ATOM 1635 N N . SER A 1 195 ? -20.005 14.246 38.279 1.00 45.22 195 SER A N 1
ATOM 1636 C CA . SER A 1 195 ? -19.602 15.141 37.177 1.00 45.22 195 SER A CA 1
ATOM 1637 C C . SER A 1 195 ? -18.201 15.712 37.439 1.00 45.22 195 SER A C 1
ATOM 1639 O O . SER A 1 195 ? -17.356 15.662 36.556 1.00 45.22 195 SER A O 1
ATOM 1641 N N . ASN A 1 196 ? -17.893 16.105 38.683 1.00 48.12 196 ASN A N 1
ATOM 1642 C CA . ASN A 1 196 ? -16.550 16.548 39.085 1.00 48.12 196 ASN A CA 1
ATOM 1643 C C . ASN A 1 196 ? -15.468 15.445 39.030 1.00 48.12 196 ASN A C 1
ATOM 1645 O O . ASN A 1 196 ? -14.287 15.764 39.086 1.00 48.12 196 ASN A O 1
ATOM 1649 N N . LEU A 1 197 ? -15.846 14.162 38.972 1.00 52.56 197 LEU A N 1
ATOM 1650 C CA . LEU A 1 197 ? -14.917 13.021 38.942 1.00 52.56 197 LEU A CA 1
ATOM 1651 C C . LEU A 1 197 ? -14.389 12.756 37.524 1.00 52.56 197 LEU A C 1
ATOM 1653 O O . LEU A 1 197 ? -13.255 12.322 37.354 1.00 52.56 197 LEU A O 1
ATOM 1657 N N . LEU A 1 198 ? -15.204 13.053 36.509 1.00 49.22 198 LEU A N 1
ATOM 1658 C CA . LEU A 1 198 ? -14.856 12.904 35.090 1.00 49.22 198 LEU A CA 1
ATOM 1659 C C . LEU A 1 198 ? -14.523 14.249 34.426 1.00 49.22 198 LEU A C 1
ATOM 1661 O O . LEU A 1 198 ? -13.704 14.303 33.505 1.00 49.22 198 LEU A O 1
ATOM 1665 N N . PHE A 1 199 ? -15.115 15.333 34.932 1.00 48.06 199 PHE A N 1
ATOM 1666 C CA . PHE A 1 199 ? -15.032 16.694 34.419 1.00 48.06 199 PHE A CA 1
ATOM 1667 C C . PHE A 1 199 ? -14.701 17.654 35.567 1.00 48.06 199 PHE A C 1
ATOM 1669 O O . PHE A 1 199 ? -15.582 18.311 36.126 1.00 48.06 199 PHE A O 1
ATOM 1676 N N . ASP A 1 200 ? -13.423 17.751 35.932 1.00 47.12 200 ASP A N 1
ATOM 1677 C CA . ASP A 1 200 ? -12.985 18.814 36.836 1.00 47.12 200 ASP A CA 1
ATOM 1678 C C . ASP A 1 200 ? -13.330 20.195 36.234 1.00 47.12 200 ASP A C 1
ATOM 1680 O O . ASP A 1 200 ? -13.496 20.346 35.016 1.00 47.12 200 ASP A O 1
ATOM 1684 N N . LYS A 1 201 ? -13.452 21.232 37.065 1.00 36.47 201 LYS A N 1
ATOM 1685 C CA . LYS A 1 201 ? -13.889 22.580 36.653 1.00 36.47 201 LYS A CA 1
ATOM 1686 C C . LYS A 1 201 ? -13.012 23.163 35.530 1.00 36.47 201 LYS A C 1
ATOM 1688 O O . LYS A 1 201 ? -13.531 23.888 34.687 1.00 36.47 201 LYS A O 1
ATOM 1693 N N . ALA A 1 202 ? -11.731 22.783 35.484 1.00 37.25 202 ALA A N 1
ATOM 1694 C CA . ALA A 1 202 ? -10.762 23.137 34.438 1.00 37.25 202 ALA A CA 1
ATOM 1695 C C . ALA A 1 202 ? -10.926 22.350 33.116 1.00 37.25 202 ALA A C 1
ATOM 1697 O O . ALA A 1 202 ? -10.433 22.769 32.071 1.00 37.25 202 ALA A O 1
ATOM 1698 N N . TYR A 1 203 ? -11.624 21.211 33.139 1.00 38.84 203 TYR A N 1
ATOM 1699 C CA . TYR A 1 203 ? -11.864 20.362 31.969 1.00 38.84 203 TYR A CA 1
ATOM 1700 C C . TYR A 1 203 ? -13.056 20.854 31.140 1.00 38.84 203 TYR A C 1
ATOM 1702 O O . TYR A 1 203 ? -13.009 20.801 29.915 1.00 38.84 203 TYR A O 1
ATOM 1710 N N . ARG A 1 204 ? -14.091 21.429 31.773 1.00 40.28 204 ARG A N 1
ATOM 1711 C CA . ARG A 1 204 ? -15.248 22.012 31.056 1.00 40.28 204 ARG A CA 1
ATOM 1712 C C . ARG A 1 204 ? -14.854 23.088 30.035 1.00 40.28 204 ARG A C 1
ATOM 1714 O O . ARG A 1 204 ? -15.566 23.268 29.054 1.00 40.28 204 ARG A O 1
ATOM 1721 N N . THR A 1 205 ? -13.726 23.762 30.249 1.00 35.31 205 THR A N 1
ATOM 1722 C CA . THR A 1 205 ? -13.184 24.816 29.380 1.00 35.31 205 THR A CA 1
ATOM 1723 C C . THR A 1 205 ? -12.242 24.309 28.280 1.00 35.31 205 THR A C 1
ATOM 1725 O O . THR A 1 205 ? -12.060 25.021 27.304 1.00 35.31 205 THR A O 1
ATOM 1728 N N . ASN A 1 206 ? -11.700 23.084 28.383 1.00 38.91 206 ASN A N 1
ATOM 1729 C CA . ASN A 1 206 ? -10.666 22.548 27.473 1.00 38.91 206 ASN A CA 1
ATOM 1730 C C . ASN A 1 206 ? -11.096 21.299 26.673 1.00 38.91 206 ASN A C 1
ATOM 1732 O O . ASN A 1 206 ? -10.292 20.728 25.940 1.00 38.91 206 ASN A O 1
ATOM 1736 N N . ILE A 1 207 ? -12.351 20.851 26.799 1.00 46.00 207 ILE A N 1
ATOM 1737 C CA . ILE A 1 207 ? -12.898 19.722 26.016 1.00 46.00 207 ILE A CA 1
ATOM 1738 C C . ILE A 1 207 ? -13.041 20.072 24.526 1.00 46.00 207 ILE A C 1
ATOM 1740 O O . ILE A 1 207 ? -13.027 19.176 23.684 1.00 46.00 207 ILE A O 1
ATOM 1744 N N . PHE A 1 208 ? -13.151 21.360 24.202 1.00 44.69 208 PHE A N 1
ATOM 1745 C CA . PHE A 1 208 ? -13.392 21.859 22.855 1.00 44.69 208 PHE A CA 1
ATOM 1746 C C . PHE A 1 208 ? -12.206 22.711 22.404 1.00 44.69 208 PHE A C 1
ATOM 1748 O O . PHE A 1 208 ? -11.859 23.683 23.070 1.00 44.69 208 PHE A O 1
ATOM 1755 N N . THR A 1 209 ? -11.595 22.387 21.264 1.00 42.81 209 THR A N 1
ATOM 1756 C CA . THR A 1 209 ? -10.803 23.390 20.537 1.00 42.81 209 THR A CA 1
ATOM 1757 C C . THR A 1 209 ? -11.746 24.156 19.632 1.00 42.81 209 THR A C 1
ATOM 1759 O O . THR A 1 209 ? -12.345 23.561 18.733 1.00 42.81 209 THR A O 1
ATOM 1762 N N . ALA A 1 210 ? -11.869 25.457 19.874 1.00 37.53 210 ALA A N 1
ATOM 1763 C CA . ALA A 1 210 ? -12.469 26.375 18.924 1.00 37.53 210 ALA A CA 1
ATOM 1764 C C . ALA A 1 210 ? -11.475 26.593 17.777 1.00 37.53 210 ALA A C 1
ATOM 1766 O O . ALA A 1 210 ? -10.363 27.073 17.987 1.00 37.53 210 ALA A O 1
ATOM 1767 N N . THR A 1 211 ? -11.865 26.218 16.566 1.00 41.56 211 THR A N 1
ATOM 1768 C CA . THR A 1 211 ? -11.324 26.851 15.355 1.00 41.56 211 THR A CA 1
ATOM 1769 C C . THR A 1 211 ? -12.354 27.860 14.860 1.00 41.56 211 THR A C 1
ATOM 1771 O O . THR A 1 211 ? -13.524 27.745 15.219 1.00 41.56 211 THR A O 1
ATOM 1774 N N . GLU A 1 212 ? -11.952 28.839 14.042 1.00 35.84 212 GLU A N 1
ATOM 1775 C CA . GLU A 1 212 ? -12.807 29.953 13.576 1.00 35.84 212 GLU A CA 1
ATOM 1776 C C . GLU A 1 212 ? -14.138 29.529 12.916 1.00 35.84 212 GLU A C 1
ATOM 1778 O O . GLU A 1 212 ? -14.997 30.377 12.684 1.00 35.84 212 GLU A O 1
ATOM 1783 N N . LYS A 1 213 ? -14.336 28.234 12.617 1.00 37.12 213 LYS A N 1
ATOM 1784 C CA . LYS A 1 213 ? -15.556 27.700 11.997 1.00 37.12 213 LYS A CA 1
ATOM 1785 C C . LYS A 1 213 ? -16.257 26.570 12.774 1.00 37.12 213 LYS A C 1
ATOM 1787 O O . LYS A 1 213 ? -17.444 26.376 12.539 1.00 37.12 213 LYS A O 1
ATOM 1792 N N . GLU A 1 214 ? -15.605 25.872 13.719 1.00 43.81 214 GLU A N 1
ATOM 1793 C CA . GLU A 1 214 ? -16.201 24.743 14.472 1.00 43.81 214 GLU A CA 1
ATOM 1794 C C . GLU A 1 214 ? -15.579 24.537 15.879 1.00 43.81 214 GLU A C 1
ATOM 1796 O O . GLU A 1 214 ? -14.355 24.580 16.044 1.00 43.81 214 GLU A O 1
ATOM 1801 N N . GLU A 1 215 ? -16.418 24.244 16.890 1.00 44.91 215 GLU A N 1
ATOM 1802 C CA . GLU A 1 215 ? -16.017 23.677 18.195 1.00 44.91 215 GLU A CA 1
ATOM 1803 C C . GLU A 1 215 ? -16.170 22.144 18.160 1.00 44.91 215 GLU A C 1
ATOM 1805 O O . GLU A 1 215 ? -17.291 21.629 18.123 1.00 44.91 215 GLU A O 1
ATOM 1810 N N . ARG A 1 216 ? -15.060 21.397 18.223 1.00 53.28 216 ARG A N 1
ATOM 1811 C CA . ARG A 1 216 ? -15.053 19.918 18.221 1.00 53.28 216 ARG A CA 1
ATOM 1812 C C . ARG A 1 216 ? -14.412 19.348 19.482 1.00 53.28 216 ARG A C 1
ATOM 1814 O O . ARG A 1 216 ? -13.452 19.923 19.999 1.00 53.28 216 ARG A O 1
ATOM 1821 N N . ILE A 1 217 ? -14.911 18.200 19.954 1.00 62.44 217 ILE A N 1
ATOM 1822 C CA . ILE A 1 217 ? -14.200 17.424 20.978 1.00 62.44 217 ILE A CA 1
ATOM 1823 C C . ILE A 1 217 ? -13.003 16.778 20.295 1.00 62.44 217 ILE A C 1
ATOM 1825 O O . ILE A 1 217 ? -13.165 16.081 19.297 1.00 62.44 217 ILE A O 1
ATOM 1829 N N . ASN A 1 218 ? -11.794 16.988 20.794 1.00 67.25 218 ASN A N 1
ATOM 1830 C CA . ASN A 1 218 ? -10.632 16.359 20.178 1.00 67.25 218 ASN A CA 1
ATOM 1831 C C . ASN A 1 218 ? -10.561 14.873 20.546 1.00 67.25 218 ASN A C 1
ATOM 1833 O O . ASN A 1 218 ? -10.879 14.477 21.666 1.00 67.25 218 ASN A O 1
ATOM 1837 N N . LEU A 1 219 ? -10.102 14.044 19.608 1.00 74.69 219 LEU A N 1
ATOM 1838 C CA . LEU A 1 219 ? -9.895 12.610 19.828 1.00 74.69 219 LEU A CA 1
ATOM 1839 C C . LEU A 1 219 ? -9.075 12.304 21.105 1.00 74.69 219 LEU A C 1
ATOM 1841 O O . LEU A 1 219 ? -9.512 11.452 21.878 1.00 74.69 219 LEU A O 1
ATOM 1845 N N . PRO A 1 220 ? -7.964 13.015 21.405 1.00 78.06 220 PRO A N 1
ATOM 1846 C CA . PRO A 1 220 ? -7.268 12.891 22.688 1.00 78.06 220 PRO A CA 1
ATOM 1847 C C . PRO A 1 220 ? -8.169 13.010 23.923 1.00 78.06 220 PRO A C 1
ATOM 1849 O O . PRO A 1 220 ? -8.005 12.258 24.877 1.00 78.06 220 PRO A O 1
ATOM 1852 N N . THR A 1 221 ? -9.154 13.909 23.904 1.00 73.31 221 THR A N 1
ATOM 1853 C CA . THR A 1 221 ? -10.100 14.092 25.011 1.00 73.31 221 THR A CA 1
ATOM 1854 C C . THR A 1 221 ? -11.020 12.882 25.166 1.00 73.31 221 THR A C 1
ATOM 1856 O O . THR A 1 221 ? -11.278 12.447 26.286 1.00 73.31 221 THR A O 1
ATOM 1859 N N . LEU A 1 222 ? -11.488 12.301 24.058 1.00 77.12 222 LEU A N 1
ATOM 1860 C CA . LEU A 1 222 ? -12.302 11.080 24.081 1.00 77.12 222 LEU A CA 1
ATOM 1861 C C . LEU A 1 222 ? -11.508 9.886 24.631 1.00 77.12 222 LEU A C 1
ATOM 1863 O O . LEU A 1 222 ? -12.016 9.148 25.472 1.00 77.12 222 LEU A O 1
ATOM 1867 N N . LEU A 1 223 ? -10.243 9.739 24.227 1.00 84.19 223 LEU A N 1
ATOM 1868 C CA . LEU A 1 223 ? -9.346 8.704 24.754 1.00 84.19 223 LEU A CA 1
ATOM 1869 C C . LEU A 1 223 ? -9.061 8.898 26.251 1.00 84.19 223 LEU A C 1
ATOM 1871 O O . LEU A 1 223 ? -9.104 7.935 27.018 1.00 84.19 223 LEU A O 1
ATOM 1875 N N . ALA A 1 224 ? -8.839 10.139 26.691 1.00 81.56 224 ALA A N 1
ATOM 1876 C CA . ALA A 1 224 ? -8.665 10.473 28.104 1.00 81.56 224 ALA A CA 1
ATOM 1877 C C . ALA A 1 224 ? -9.897 10.104 28.947 1.00 81.56 224 ALA A C 1
ATOM 1879 O O . ALA A 1 224 ? -9.751 9.541 30.032 1.00 81.56 224 ALA A O 1
ATOM 1880 N N . LEU A 1 225 ? -11.110 10.350 28.440 1.00 76.56 225 LEU A N 1
ATOM 1881 C CA . LEU A 1 225 ? -12.350 9.951 29.115 1.00 76.56 225 LEU A CA 1
ATOM 1882 C C . LEU A 1 225 ? -12.468 8.429 29.263 1.00 76.56 225 LEU A C 1
ATOM 1884 O O . LEU A 1 225 ? -12.842 7.958 30.338 1.00 76.56 225 LEU A O 1
ATOM 1888 N N . ILE A 1 226 ? -12.115 7.663 28.223 1.00 84.12 226 ILE A N 1
ATOM 1889 C CA . ILE A 1 226 ? -12.082 6.196 28.307 1.00 84.12 226 ILE A CA 1
ATOM 1890 C C . ILE A 1 226 ? -11.083 5.750 29.383 1.00 84.12 226 ILE A C 1
ATOM 1892 O O . ILE A 1 226 ? -11.430 4.935 30.235 1.00 84.12 226 ILE A O 1
ATOM 1896 N N . TYR A 1 227 ? -9.870 6.309 29.389 1.00 89.06 227 TYR A N 1
ATOM 1897 C CA . TYR A 1 227 ? -8.847 5.977 30.384 1.00 89.06 227 TYR A CA 1
ATOM 1898 C C . TYR A 1 227 ? -9.304 6.264 31.822 1.00 89.06 227 TYR A C 1
ATOM 1900 O O . TYR A 1 227 ? -9.181 5.401 32.687 1.00 89.06 227 TYR A O 1
ATOM 1908 N N . ARG A 1 228 ? -9.905 7.430 32.086 1.00 81.88 228 ARG A N 1
ATOM 1909 C CA . ARG A 1 228 ? -10.421 7.781 33.424 1.00 81.88 228 ARG A CA 1
ATOM 1910 C C . ARG A 1 228 ? -11.457 6.792 33.936 1.00 81.88 228 ARG A C 1
ATOM 1912 O O . ARG A 1 228 ? -11.437 6.430 35.109 1.00 81.88 228 ARG A O 1
ATOM 1919 N N . ILE A 1 229 ? -12.361 6.367 33.058 1.00 82.50 229 ILE A N 1
ATOM 1920 C CA . ILE A 1 229 ? -13.373 5.368 33.395 1.00 82.50 229 ILE A CA 1
ATOM 1921 C C . ILE A 1 229 ? -12.733 3.996 33.625 1.00 82.50 229 ILE A C 1
ATOM 1923 O O . ILE A 1 229 ? -13.107 3.321 34.582 1.00 82.50 229 ILE A O 1
ATOM 1927 N N . ASP A 1 230 ? -11.739 3.603 32.825 1.00 87.19 230 ASP A N 1
ATOM 1928 C CA . ASP A 1 230 ? -10.986 2.353 33.017 1.00 87.19 230 ASP A CA 1
ATOM 1929 C C . ASP A 1 230 ? -10.289 2.317 34.393 1.00 87.19 230 ASP A C 1
ATOM 1931 O O . ASP A 1 230 ? -10.335 1.292 35.082 1.00 87.19 230 ASP A O 1
ATOM 1935 N N . CYS A 1 231 ? -9.753 3.456 34.851 1.00 87.19 231 CYS A N 1
ATOM 1936 C CA . CYS A 1 231 ? -9.125 3.607 36.169 1.00 87.19 231 CYS A CA 1
ATOM 1937 C C . CYS A 1 231 ? -10.106 3.631 37.350 1.00 87.19 231 CYS A C 1
ATOM 1939 O O . CYS A 1 231 ? -9.667 3.479 38.490 1.00 87.19 231 CYS A O 1
ATOM 1941 N N . LEU A 1 232 ? -11.409 3.810 37.113 1.00 83.75 232 LEU A N 1
ATOM 1942 C CA . LEU A 1 232 ? -12.393 3.933 38.185 1.00 83.75 232 LEU A CA 1
ATOM 1943 C C . LEU A 1 232 ? -12.433 2.661 39.044 1.00 83.75 232 LEU A C 1
ATOM 1945 O O . LEU A 1 232 ? -12.560 1.542 38.528 1.00 83.75 232 LEU A O 1
ATOM 1949 N N . THR A 1 233 ? -12.356 2.829 40.363 1.00 85.75 233 THR A N 1
ATOM 1950 C CA . THR A 1 233 ? -12.402 1.733 41.336 1.00 85.75 233 THR A CA 1
ATOM 1951 C C . THR A 1 233 ? -13.716 1.705 42.118 1.00 85.75 233 THR A C 1
ATOM 1953 O O . THR A 1 233 ? -14.496 2.659 42.152 1.00 85.75 233 THR A O 1
ATOM 1956 N N . LEU A 1 234 ? -13.966 0.590 42.813 1.00 81.94 234 LEU A N 1
ATOM 1957 C CA . LEU A 1 234 ? -15.103 0.488 43.733 1.00 81.94 234 LEU A CA 1
ATOM 1958 C C . LEU A 1 234 ? -14.996 1.461 44.908 1.00 81.94 234 LEU A C 1
ATOM 1960 O O . LEU A 1 234 ? -16.022 1.926 45.399 1.00 81.94 234 LEU A O 1
ATOM 1964 N N . LEU A 1 235 ? -13.777 1.747 45.370 1.00 82.38 235 LEU A N 1
ATOM 1965 C CA . LEU A 1 235 ? -13.546 2.698 46.455 1.00 82.38 235 LEU A CA 1
ATOM 1966 C C . LEU A 1 235 ? -13.908 4.113 46.014 1.00 82.38 235 LEU A C 1
ATOM 1968 O O . LEU A 1 235 ? -14.573 4.816 46.772 1.00 82.38 235 LEU A O 1
ATOM 1972 N N . ASP A 1 236 ? -13.580 4.486 44.777 1.00 79.12 236 ASP A N 1
ATOM 1973 C CA . ASP A 1 236 ? -13.959 5.787 44.217 1.00 79.12 236 ASP A CA 1
ATOM 1974 C C . ASP A 1 236 ? -15.478 5.952 44.219 1.00 79.12 236 ASP A C 1
ATOM 1976 O O . ASP A 1 236 ? -15.993 6.945 44.729 1.00 79.12 236 ASP A O 1
ATOM 1980 N N . LEU A 1 237 ? -16.215 4.935 43.761 1.00 69.06 237 LEU A N 1
ATOM 1981 C CA . LEU A 1 237 ? -17.679 4.935 43.805 1.00 69.06 237 LEU A CA 1
ATOM 1982 C C . LEU A 1 237 ? -18.214 5.008 45.245 1.00 69.06 237 LEU A C 1
ATOM 1984 O O . LEU A 1 237 ? -19.058 5.848 45.560 1.00 69.06 237 LEU A O 1
ATOM 1988 N N . LYS A 1 238 ? -17.708 4.182 46.162 1.00 73.94 238 LYS A N 1
ATOM 1989 C CA . LYS A 1 238 ? -18.168 4.184 47.561 1.00 73.94 238 LYS A CA 1
ATOM 1990 C C . LYS A 1 238 ? -17.889 5.511 48.267 1.00 73.94 238 LYS A C 1
ATOM 1992 O O . LYS A 1 238 ? -18.774 6.031 48.940 1.00 73.94 238 LYS A O 1
ATOM 1997 N N . SER A 1 239 ? -16.717 6.108 48.046 1.00 72.62 239 SER A N 1
ATOM 1998 C CA . SER A 1 239 ? -16.341 7.419 48.600 1.00 72.62 239 SER A CA 1
ATOM 1999 C C . SER A 1 239 ? -17.268 8.553 48.147 1.00 72.62 239 SER A C 1
ATOM 2001 O O . SER A 1 239 ? -17.387 9.576 48.817 1.00 72.62 239 SER A O 1
ATOM 2003 N N . LYS A 1 240 ? -17.973 8.358 47.027 1.00 63.78 240 LYS A N 1
ATOM 2004 C CA . LYS A 1 240 ? -18.954 9.293 46.466 1.00 63.78 240 LYS A CA 1
ATOM 2005 C C . LYS A 1 240 ? -20.392 8.955 46.868 1.00 63.78 240 LYS A C 1
ATOM 2007 O O . LYS A 1 240 ? -21.327 9.547 46.337 1.00 63.78 240 LYS A O 1
ATOM 2012 N N . GLY A 1 241 ? -20.584 8.031 47.810 1.00 60.19 241 GLY A N 1
ATOM 2013 C CA . GLY A 1 241 ? -21.889 7.661 48.362 1.00 60.19 241 GLY A CA 1
ATOM 2014 C C . GLY A 1 241 ? -22.588 6.508 47.641 1.00 60.19 241 GLY A C 1
ATOM 2015 O O . GLY A 1 241 ? -23.770 6.266 47.883 1.00 60.19 241 GLY A O 1
ATOM 2016 N N . VAL A 1 242 ? -21.888 5.775 46.768 1.00 62.00 242 VAL A N 1
ATOM 2017 C CA . VAL A 1 242 ? -22.449 4.637 46.017 1.00 62.00 242 VAL A CA 1
ATOM 2018 C C . VAL A 1 242 ? -22.212 3.325 46.770 1.00 62.00 242 VAL A C 1
ATOM 2020 O O . VAL A 1 242 ? -21.487 2.436 46.326 1.00 62.00 242 VAL A O 1
ATOM 2023 N N . ASN A 1 243 ? -22.810 3.204 47.955 1.00 66.31 243 ASN A N 1
ATOM 2024 C CA . ASN A 1 243 ? -22.523 2.102 48.885 1.00 66.31 243 ASN A CA 1
ATOM 2025 C C . ASN A 1 243 ? -22.925 0.712 48.353 1.00 66.31 243 ASN A C 1
ATOM 2027 O O . ASN A 1 243 ? -22.350 -0.294 48.761 1.00 66.31 243 ASN A O 1
ATOM 2031 N N . SER A 1 244 ? -23.869 0.659 47.413 1.00 65.81 244 SER A N 1
ATOM 2032 C CA . SER A 1 244 ? -24.357 -0.545 46.726 1.00 65.81 244 SER A CA 1
ATOM 2033 C C . SER A 1 244 ? -23.516 -0.966 45.508 1.00 65.81 244 SER A C 1
ATOM 2035 O O . SER A 1 244 ? -23.857 -1.947 44.841 1.00 65.81 244 SER A O 1
ATOM 2037 N N . ALA A 1 245 ? -22.437 -0.242 45.178 1.00 67.50 245 ALA A N 1
ATOM 2038 C CA . ALA A 1 245 ? -21.554 -0.602 44.072 1.00 67.50 245 ALA A CA 1
ATOM 2039 C C . ALA A 1 245 ? -20.809 -1.917 44.343 1.00 67.50 245 ALA A C 1
ATOM 2041 O O . ALA A 1 245 ? -20.210 -2.116 45.403 1.00 67.50 245 ALA A O 1
ATOM 2042 N N . ASN A 1 246 ? -20.808 -2.795 43.341 1.00 78.88 246 ASN A N 1
ATOM 2043 C CA . ASN A 1 246 ? -20.035 -4.032 43.323 1.00 78.88 246 ASN A CA 1
ATOM 2044 C C . ASN A 1 246 ? -19.238 -4.139 42.015 1.00 78.88 246 ASN A C 1
ATOM 2046 O O . ASN A 1 246 ? -19.469 -3.369 41.079 1.00 78.88 246 ASN A O 1
ATOM 2050 N N . LEU A 1 247 ? -18.292 -5.083 41.971 1.00 79.19 247 LEU A N 1
ATOM 2051 C CA . LEU A 1 247 ? -17.356 -5.227 40.854 1.00 79.19 247 LEU A CA 1
ATOM 2052 C C . LEU A 1 247 ? -18.079 -5.444 39.520 1.00 79.19 247 LEU A C 1
ATOM 2054 O O . LEU A 1 247 ? -17.773 -4.770 38.548 1.00 79.19 247 LEU A O 1
ATOM 2058 N N . HIS A 1 248 ? -19.085 -6.320 39.493 1.00 75.69 248 HIS A N 1
ATOM 2059 C CA . HIS A 1 248 ? -19.836 -6.621 38.275 1.00 75.69 248 HIS A CA 1
ATOM 2060 C C . HIS A 1 248 ? -20.515 -5.379 37.691 1.00 75.69 248 HIS A C 1
ATOM 2062 O O . HIS A 1 248 ? -20.434 -5.115 36.493 1.00 75.69 248 HIS A O 1
ATOM 2068 N N . LYS A 1 249 ? -21.158 -4.583 38.550 1.00 69.38 249 LYS A N 1
ATOM 2069 C CA . LYS A 1 249 ? -21.8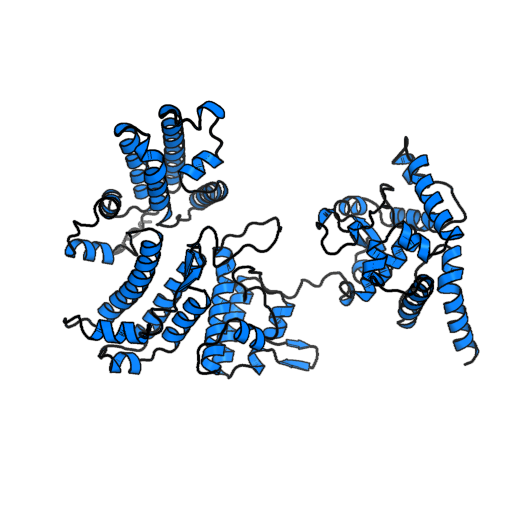04 -3.352 38.112 1.00 69.38 249 LYS A CA 1
ATOM 2070 C C . LYS A 1 249 ? -20.762 -2.334 37.612 1.00 69.38 249 LYS A C 1
ATOM 2072 O O . LYS A 1 249 ? -20.999 -1.695 36.590 1.00 69.38 249 LYS A O 1
ATOM 2077 N N . LEU A 1 250 ? -19.617 -2.199 38.295 1.00 76.31 250 LEU A N 1
ATOM 2078 C CA . LEU A 1 250 ? -18.519 -1.311 37.881 1.00 76.31 250 LEU A CA 1
ATOM 2079 C C . LEU A 1 250 ? -17.967 -1.682 36.497 1.00 76.31 250 LEU A C 1
ATOM 2081 O O . LEU A 1 250 ? -17.818 -0.795 35.665 1.00 76.31 250 LEU A O 1
ATOM 2085 N N . GLU A 1 251 ? -17.715 -2.963 36.227 1.00 77.94 251 GLU A N 1
ATOM 2086 C CA . GLU A 1 251 ? -17.247 -3.403 34.904 1.00 77.94 251 GLU A CA 1
ATOM 2087 C C . GLU A 1 251 ? -18.291 -3.105 33.815 1.00 77.94 251 GLU A C 1
ATOM 2089 O O . GLU A 1 251 ? -17.967 -2.501 32.797 1.00 77.94 251 GLU A O 1
ATOM 2094 N N . ARG A 1 252 ? -19.581 -3.360 34.079 1.00 71.81 252 ARG A N 1
ATOM 2095 C CA . ARG A 1 252 ? -20.666 -3.009 33.143 1.00 71.81 252 ARG A CA 1
ATOM 2096 C C . ARG A 1 252 ? -20.736 -1.505 32.846 1.00 71.81 252 ARG A C 1
ATOM 2098 O O . ARG A 1 252 ? -21.064 -1.110 31.729 1.00 71.81 252 ARG A O 1
ATOM 2105 N N . LEU A 1 253 ? -20.449 -0.655 33.834 1.00 69.94 253 LEU A N 1
ATOM 2106 C CA . LEU A 1 253 ? -20.356 0.795 33.637 1.00 69.94 253 LEU A CA 1
ATOM 2107 C C . LEU A 1 253 ? -19.203 1.149 32.688 1.00 69.94 253 LEU A C 1
ATOM 2109 O O . LEU A 1 253 ? -19.406 1.953 31.777 1.00 69.94 253 LEU A O 1
ATOM 2113 N N . LYS A 1 254 ? -18.026 0.548 32.894 1.00 81.00 254 LYS A N 1
ATOM 2114 C CA . LYS A 1 254 ? -16.848 0.768 32.046 1.00 81.00 254 LYS A CA 1
ATOM 2115 C C . LYS A 1 254 ? -17.128 0.381 30.597 1.00 81.00 254 LYS A C 1
ATOM 2117 O O . LYS A 1 254 ? -16.918 1.203 29.705 1.00 81.00 254 LYS A O 1
ATOM 2122 N N . ASP A 1 255 ? -17.691 -0.805 30.385 1.00 77.00 255 ASP A N 1
ATOM 2123 C CA . ASP A 1 255 ? -18.027 -1.326 29.056 1.00 77.00 255 ASP A CA 1
ATOM 2124 C C . ASP A 1 255 ? -19.034 -0.431 28.325 1.00 77.00 255 ASP A C 1
ATOM 2126 O O . ASP A 1 255 ? -18.821 -0.041 27.177 1.00 77.00 255 ASP A O 1
ATOM 2130 N N . ASN A 1 256 ? -20.116 -0.038 29.005 1.00 68.50 256 ASN A N 1
ATOM 2131 C CA . ASN A 1 256 ? -21.144 0.814 28.410 1.00 68.50 256 ASN A CA 1
ATOM 2132 C C . ASN A 1 256 ? -20.597 2.188 28.013 1.00 68.50 256 ASN A C 1
ATOM 2134 O O . ASN A 1 256 ? -20.914 2.700 26.939 1.00 68.50 256 ASN A O 1
ATOM 2138 N N . PHE A 1 257 ? -19.796 2.804 28.883 1.00 71.81 257 PHE A N 1
ATOM 2139 C CA . PHE A 1 257 ? -19.234 4.124 28.619 1.00 71.81 257 PHE A CA 1
ATOM 2140 C C . PHE A 1 257 ? -18.257 4.087 27.444 1.00 71.81 257 PHE A C 1
ATOM 2142 O O . PHE A 1 257 ? -18.311 4.944 26.560 1.00 71.81 257 PHE A O 1
ATOM 2149 N N . ARG A 1 258 ? -17.410 3.056 27.401 1.00 81.94 258 ARG A N 1
ATOM 2150 C CA . ARG A 1 258 ? -16.496 2.808 26.290 1.00 81.94 258 ARG A CA 1
ATOM 2151 C C . ARG A 1 258 ? -17.244 2.646 24.968 1.00 81.94 258 ARG A C 1
ATOM 2153 O O . ARG A 1 258 ? -16.946 3.380 24.028 1.00 81.94 258 ARG A O 1
ATOM 2160 N N . ALA A 1 259 ? -18.254 1.777 24.922 1.00 74.38 259 ALA A N 1
ATOM 2161 C CA . ALA A 1 259 ? -19.043 1.530 23.715 1.00 74.38 259 ALA A CA 1
ATOM 2162 C C . ALA A 1 259 ? -19.703 2.811 23.175 1.00 74.38 259 ALA A C 1
ATOM 2164 O O . ALA A 1 259 ? -19.766 3.026 21.968 1.00 74.38 259 ALA A O 1
ATOM 2165 N N . ILE A 1 260 ? -20.154 3.707 24.061 1.00 68.25 260 ILE A N 1
ATOM 2166 C CA . ILE A 1 260 ? -20.732 4.997 23.657 1.00 68.25 260 ILE A CA 1
ATOM 2167 C C . ILE A 1 260 ? -19.703 5.882 22.953 1.00 68.25 260 ILE A C 1
ATOM 2169 O O . ILE A 1 260 ? -20.049 6.521 21.957 1.00 68.25 260 ILE A O 1
ATOM 2173 N N . ILE A 1 261 ? -18.475 5.952 23.473 1.00 74.31 261 ILE A N 1
ATOM 2174 C CA . ILE A 1 261 ? -17.411 6.765 22.874 1.00 74.31 261 ILE A CA 1
ATOM 2175 C C . ILE A 1 261 ? -16.957 6.157 21.547 1.00 74.31 261 ILE A C 1
ATOM 2177 O O . ILE A 1 261 ? -16.812 6.887 20.569 1.00 74.31 261 ILE A O 1
ATOM 2181 N N . GLU A 1 262 ? -16.782 4.839 21.487 1.00 79.94 262 GLU A N 1
ATOM 2182 C CA . GLU A 1 262 ? -16.424 4.136 20.251 1.00 79.94 262 GLU A CA 1
ATOM 2183 C C . GLU A 1 262 ? -17.475 4.358 19.161 1.00 79.94 262 GLU A C 1
ATOM 2185 O O . GLU A 1 262 ? -17.145 4.824 18.070 1.00 79.94 262 GLU A O 1
ATOM 2190 N N . ASP A 1 263 ? -18.754 4.137 19.472 1.00 71.00 263 ASP A N 1
ATOM 2191 C CA . ASP A 1 263 ? -19.847 4.385 18.531 1.00 71.00 263 ASP A CA 1
ATOM 2192 C C . ASP A 1 263 ? -19.922 5.854 18.113 1.00 71.00 263 ASP A C 1
ATOM 2194 O O . ASP A 1 263 ? -20.238 6.148 16.962 1.00 71.00 263 ASP A O 1
ATOM 2198 N N . PHE A 1 264 ? -19.614 6.792 19.012 1.00 70.00 264 PHE A N 1
ATOM 2199 C CA . PHE A 1 264 ? -19.547 8.208 18.663 1.00 70.00 264 PHE A CA 1
ATOM 2200 C C . PHE A 1 264 ? -18.444 8.477 17.634 1.00 70.00 264 PHE A C 1
ATOM 2202 O O . PHE A 1 264 ? -18.724 9.099 16.612 1.00 70.00 264 PHE A O 1
ATOM 2209 N N . ILE A 1 265 ? -17.232 7.958 17.844 1.00 74.25 265 ILE A N 1
ATOM 2210 C CA . ILE A 1 265 ? -16.107 8.120 16.910 1.00 74.25 265 ILE A CA 1
ATOM 2211 C C . ILE A 1 265 ? -16.435 7.491 15.547 1.00 74.25 265 ILE A C 1
ATOM 2213 O O . ILE A 1 265 ? -16.247 8.133 14.511 1.00 74.25 265 ILE A O 1
ATOM 2217 N N . VAL A 1 266 ? -16.971 6.267 15.539 1.00 72.94 266 VAL A N 1
ATOM 2218 C CA . VAL A 1 266 ? -17.253 5.504 14.311 1.00 72.94 266 VAL A CA 1
ATOM 2219 C C . VAL A 1 266 ? -18.474 6.034 13.557 1.00 72.94 266 VAL A C 1
ATOM 2221 O O . VAL A 1 266 ? -18.485 6.034 12.328 1.00 72.94 266 VAL A O 1
ATOM 2224 N N . SER A 1 267 ? -19.486 6.559 14.256 1.00 64.81 267 SER A N 1
ATOM 2225 C CA . SER A 1 267 ? -20.675 7.157 13.622 1.00 64.81 267 SER A CA 1
ATOM 2226 C C . SER A 1 267 ? -20.367 8.379 12.755 1.00 64.81 267 SER A C 1
ATOM 2228 O O . SER A 1 267 ? -21.237 8.830 12.009 1.00 64.81 267 SER A O 1
ATOM 2230 N N . ASN A 1 268 ? -19.131 8.877 12.838 1.00 62.75 268 ASN A N 1
ATOM 2231 C CA . ASN A 1 268 ? -18.606 9.979 12.062 1.00 62.75 268 ASN A CA 1
ATOM 2232 C C . ASN A 1 268 ? -19.523 11.222 12.090 1.00 62.75 268 ASN A C 1
ATOM 2234 O O . ASN A 1 268 ? -20.125 11.590 11.077 1.00 62.75 268 ASN A O 1
ATOM 2238 N N . PRO A 1 269 ? -19.672 11.857 13.266 1.00 51.84 269 PRO A N 1
ATOM 2239 C CA . PRO A 1 269 ? -20.656 12.912 13.484 1.00 51.84 269 PRO A CA 1
ATOM 2240 C C . PRO A 1 269 ? -20.315 14.232 12.774 1.00 51.84 269 PRO A C 1
ATOM 2242 O O . PRO A 1 269 ? -21.191 15.091 12.668 1.00 51.84 269 PRO A O 1
ATOM 2245 N N . TYR A 1 270 ? -19.080 14.390 12.284 1.00 57.03 270 TYR A N 1
ATOM 2246 C CA . TYR A 1 270 ? -18.573 15.606 11.648 1.00 57.03 270 TYR A CA 1
ATOM 2247 C C . TYR A 1 270 ? -18.384 15.383 10.144 1.00 57.03 270 TYR A C 1
ATOM 2249 O O . TYR A 1 270 ? -17.539 14.593 9.727 1.00 57.03 270 TYR A O 1
ATOM 2257 N N . ILE A 1 271 ? -19.185 16.077 9.330 1.00 53.28 271 ILE A N 1
ATOM 2258 C CA . ILE A 1 271 ? -19.209 15.901 7.868 1.00 53.28 271 ILE A CA 1
ATOM 2259 C C . ILE A 1 271 ? -17.906 16.399 7.230 1.00 53.28 271 ILE A C 1
ATOM 2261 O O . ILE A 1 271 ? -17.345 15.704 6.383 1.00 53.28 271 ILE A O 1
ATOM 2265 N N . ASP A 1 272 ? -17.413 17.557 7.674 1.00 54.19 272 ASP A N 1
ATOM 2266 C CA . ASP A 1 272 ? -16.266 18.241 7.063 1.00 54.19 272 ASP A CA 1
ATOM 2267 C C . ASP A 1 272 ? -14.923 17.871 7.718 1.00 54.19 272 ASP A C 1
ATOM 2269 O O . ASP A 1 272 ? -13.860 18.030 7.117 1.00 54.19 272 ASP A O 1
ATOM 2273 N N . SER A 1 273 ? -14.952 17.325 8.940 1.00 61.59 273 SER A N 1
ATOM 2274 C CA . SER A 1 273 ? -13.754 16.915 9.684 1.00 61.59 273 SER A CA 1
ATOM 2275 C C . SER A 1 273 ? -13.983 15.615 10.470 1.00 61.59 273 SER A C 1
ATOM 2277 O O . SER A 1 273 ? -14.050 15.623 11.702 1.00 61.59 273 SER A O 1
ATOM 2279 N N . PRO A 1 274 ? -14.132 14.477 9.774 1.00 66.50 274 PRO A N 1
ATOM 2280 C CA . PRO A 1 274 ? -14.428 13.198 10.405 1.00 66.50 274 PRO A CA 1
ATOM 2281 C C . PRO A 1 274 ? -13.281 12.734 11.308 1.00 66.50 274 PRO A C 1
ATOM 2283 O O . PRO A 1 274 ? -12.116 12.890 10.942 1.00 66.50 274 PRO A O 1
ATOM 2286 N N . TYR A 1 275 ? -13.576 12.102 12.454 1.00 70.44 275 TYR A N 1
ATOM 2287 C CA . TYR A 1 275 ? -12.523 11.499 13.290 1.00 70.44 275 TYR A CA 1
ATOM 2288 C C . TYR A 1 275 ? -11.764 10.414 12.539 1.00 70.44 275 TYR A C 1
ATOM 2290 O O . TYR A 1 275 ? -10.547 10.340 12.658 1.00 70.44 275 TYR A O 1
ATOM 2298 N N . ILE A 1 276 ? -12.497 9.596 11.775 1.00 72.88 276 ILE A N 1
ATOM 2299 C CA . ILE A 1 276 ? -11.937 8.580 10.893 1.00 72.88 276 ILE A CA 1
ATOM 2300 C C . ILE A 1 276 ? -11.931 9.135 9.465 1.00 72.88 276 ILE A C 1
ATOM 2302 O O . ILE A 1 276 ? -12.974 9.197 8.811 1.00 72.88 276 ILE A O 1
ATOM 2306 N N . GLY A 1 277 ? -10.770 9.598 9.010 1.00 60.00 277 GLY A N 1
ATOM 2307 C CA . GLY A 1 277 ? -10.573 10.190 7.691 1.00 60.00 277 GLY A CA 1
ATOM 2308 C C . GLY A 1 277 ? -10.144 9.165 6.639 1.00 60.00 277 GLY A C 1
ATOM 2309 O O . GLY A 1 277 ? -9.705 8.054 6.944 1.00 60.00 277 GLY A O 1
ATOM 2310 N N . LYS A 1 278 ? -10.341 9.528 5.368 1.00 54.62 278 LYS A N 1
ATOM 2311 C CA . LYS A 1 278 ? -9.977 8.699 4.215 1.00 54.62 278 LYS A CA 1
ATOM 2312 C C . LYS A 1 278 ? -8.524 8.979 3.836 1.00 54.62 278 LYS A C 1
ATOM 2314 O O . LYS A 1 278 ? -8.210 10.100 3.448 1.00 54.62 278 LYS A O 1
ATOM 2319 N N . TRP A 1 279 ? -7.671 7.957 3.862 1.00 39.50 279 TRP A N 1
ATOM 2320 C CA . TRP A 1 279 ? -6.334 8.073 3.289 1.00 39.50 279 TRP A CA 1
ATOM 2321 C C . TRP A 1 279 ? -6.352 7.858 1.777 1.00 39.50 279 TRP A C 1
ATOM 2323 O O . TRP A 1 279 ? -6.744 6.787 1.322 1.00 39.50 279 TRP A O 1
ATOM 2333 N N . GLY A 1 280 ? -5.837 8.843 1.038 1.00 41.06 280 GLY A N 1
ATOM 2334 C CA . GLY A 1 280 ? -5.304 8.673 -0.313 1.00 41.06 280 GLY A CA 1
ATOM 2335 C C . GLY A 1 280 ? -6.310 8.393 -1.434 1.00 41.06 280 GLY A C 1
ATOM 2336 O O . GLY A 1 280 ? -7.425 7.924 -1.243 1.00 41.06 280 GLY A O 1
ATOM 2337 N N . GLU A 1 281 ? -5.859 8.663 -2.656 1.00 34.31 281 GLU A N 1
ATOM 2338 C CA . GLU A 1 281 ? -6.511 8.377 -3.942 1.00 34.31 281 GLU A CA 1
ATOM 2339 C C . GLU A 1 281 ? -6.613 6.862 -4.246 1.00 34.31 281 GLU A C 1
ATOM 2341 O O . GLU A 1 281 ? -6.431 6.415 -5.381 1.00 34.31 281 GLU A O 1
ATOM 2346 N N . THR A 1 282 ? -6.831 6.014 -3.241 1.00 35.97 282 THR A N 1
ATOM 2347 C CA . THR A 1 282 ? -7.040 4.579 -3.440 1.00 35.97 282 THR A CA 1
ATOM 2348 C C . THR A 1 282 ? -8.517 4.309 -3.717 1.00 35.97 282 THR A C 1
ATOM 2350 O O . THR A 1 282 ? -9.405 4.636 -2.942 1.00 35.97 282 THR A O 1
ATOM 2353 N N . ILE A 1 283 ? -8.749 3.659 -4.857 1.00 36.69 283 ILE A N 1
ATOM 2354 C CA . ILE A 1 283 ? -10.008 3.393 -5.582 1.00 36.69 283 ILE A CA 1
ATOM 2355 C C . ILE A 1 283 ? -11.131 2.709 -4.755 1.00 36.69 283 ILE A C 1
ATOM 2357 O O . ILE A 1 283 ? -12.224 2.481 -5.266 1.00 36.69 283 ILE A O 1
ATOM 2361 N N . ILE A 1 284 ? -10.920 2.386 -3.474 1.00 38.28 284 ILE A N 1
ATOM 2362 C CA . ILE A 1 284 ? -11.896 1.678 -2.636 1.00 38.28 284 ILE A CA 1
ATOM 2363 C C . ILE A 1 284 ? -12.270 2.541 -1.431 1.00 38.28 284 ILE A C 1
ATOM 2365 O O . ILE A 1 284 ? -11.581 2.541 -0.411 1.00 38.28 284 ILE A O 1
ATOM 2369 N N . GLU A 1 285 ? -13.405 3.231 -1.528 1.00 52.22 285 GLU A N 1
ATOM 2370 C CA . GLU A 1 285 ? -14.007 3.910 -0.383 1.00 52.22 285 GLU A CA 1
ATOM 2371 C C . GLU A 1 285 ? -14.404 2.880 0.690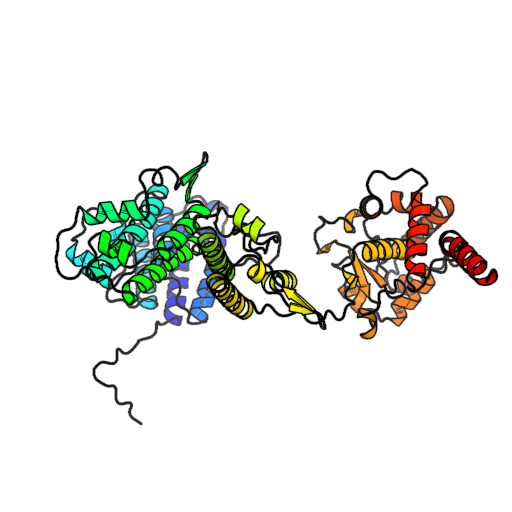 1.00 52.22 285 GLU A C 1
ATOM 2373 O O . GLU A 1 285 ? -15.198 1.970 0.440 1.00 52.22 285 GLU A O 1
ATOM 2378 N N . ARG A 1 286 ? -13.844 3.007 1.898 1.00 62.84 286 ARG A N 1
ATOM 2379 C CA . ARG A 1 286 ? -14.224 2.208 3.071 1.00 62.84 286 ARG A CA 1
ATOM 2380 C C . ARG A 1 286 ? -14.970 3.093 4.067 1.00 62.84 286 ARG A C 1
ATOM 2382 O O . ARG A 1 286 ? -14.548 4.213 4.340 1.00 62.84 286 ARG A O 1
ATOM 2389 N N . GLU A 1 287 ? -16.084 2.585 4.586 1.00 67.31 287 GLU A N 1
ATOM 2390 C CA . GLU A 1 287 ? -16.881 3.246 5.627 1.00 67.31 287 GLU A CA 1
ATOM 2391 C C . GLU A 1 287 ? -16.111 3.298 6.963 1.00 67.31 287 GLU A C 1
ATOM 2393 O O . GLU A 1 287 ? -15.336 2.381 7.227 1.00 67.31 287 GLU A O 1
ATOM 2398 N N . PRO A 1 288 ? -16.346 4.284 7.849 1.00 70.88 288 PRO A N 1
ATOM 2399 C CA . PRO A 1 288 ? -15.693 4.368 9.164 1.00 70.88 288 PRO A CA 1
ATOM 2400 C C . PRO A 1 288 ? -15.782 3.080 9.996 1.00 70.88 288 PRO A C 1
ATOM 2402 O O . PRO A 1 288 ? -14.819 2.691 10.648 1.00 70.88 288 PRO A O 1
ATOM 2405 N N . GLU A 1 289 ? -16.913 2.375 9.908 1.00 77.38 289 GLU A N 1
ATOM 2406 C CA . GLU A 1 289 ? -17.159 1.090 10.576 1.00 77.38 289 GLU A CA 1
ATOM 2407 C C . GLU A 1 289 ? -16.157 0.003 10.165 1.00 77.38 289 GLU A C 1
ATOM 2409 O O . GLU A 1 289 ? -15.807 -0.858 10.967 1.00 77.38 289 GLU A O 1
ATOM 2414 N N . PHE A 1 290 ? -15.640 0.064 8.931 1.00 80.19 290 PHE A N 1
ATOM 2415 C CA . PHE A 1 290 ? -14.578 -0.834 8.490 1.00 80.19 290 PHE A CA 1
ATOM 2416 C C . PHE A 1 290 ? -13.350 -0.714 9.388 1.00 80.19 290 PHE A C 1
ATOM 2418 O O . PHE A 1 290 ? -12.700 -1.728 9.601 1.00 80.19 290 PHE A O 1
ATOM 2425 N N . TYR A 1 291 ? -13.042 0.483 9.896 1.00 82.19 291 TYR A N 1
ATOM 2426 C CA . TYR A 1 291 ? -11.865 0.790 10.713 1.00 82.19 291 TYR A CA 1
ATOM 2427 C C . TYR A 1 291 ? -12.103 0.662 12.227 1.00 82.19 291 TYR A C 1
ATOM 2429 O O . TYR A 1 291 ? -11.276 1.101 13.028 1.00 82.19 291 TYR A O 1
ATOM 2437 N N . ARG A 1 292 ? -13.225 0.064 12.650 1.00 86.69 292 ARG A N 1
ATOM 2438 C CA . ARG A 1 292 ? -13.490 -0.197 14.072 1.00 86.69 292 ARG A CA 1
ATOM 2439 C C . ARG A 1 292 ? -12.372 -1.015 14.751 1.00 86.69 292 ARG A C 1
ATOM 2441 O O . ARG A 1 292 ? -11.949 -0.589 15.825 1.00 86.69 292 ARG A O 1
ATOM 2448 N N . PRO A 1 293 ? -11.810 -2.084 14.142 1.00 89.44 293 PRO A N 1
ATOM 2449 C CA . PRO A 1 293 ? -10.716 -2.837 14.766 1.00 89.44 293 PRO A CA 1
ATOM 2450 C C . PRO A 1 293 ? -9.476 -1.978 15.073 1.00 89.44 293 PRO A C 1
ATOM 2452 O O . PRO A 1 293 ? -8.800 -2.183 16.078 1.00 89.44 293 PRO A O 1
ATOM 2455 N N . GLU A 1 294 ? -9.168 -0.989 14.229 1.00 89.56 294 GLU A N 1
ATOM 2456 C CA . GLU A 1 294 ? -8.065 -0.044 14.435 1.00 89.56 294 GLU A CA 1
ATOM 2457 C C . GLU A 1 294 ? -8.317 0.901 15.608 1.00 89.56 294 GLU A C 1
ATOM 2459 O O . GLU A 1 294 ? -7.403 1.163 16.393 1.00 89.56 294 GLU A O 1
ATOM 2464 N N . LEU A 1 295 ? -9.551 1.394 15.745 1.00 89.31 295 LEU A N 1
ATOM 2465 C CA . LEU A 1 295 ? -9.954 2.227 16.876 1.00 89.31 295 LEU A CA 1
ATOM 2466 C C . LEU A 1 295 ? -9.870 1.451 18.195 1.00 89.31 295 LEU A C 1
ATOM 2468 O O . LEU A 1 295 ? -9.318 1.953 19.174 1.00 89.31 295 LEU A O 1
ATOM 2472 N N . GLU A 1 296 ? -10.392 0.228 18.224 1.00 90.69 296 GLU A N 1
ATOM 2473 C CA . GLU A 1 296 ? -10.364 -0.619 19.418 1.00 90.69 296 GLU A CA 1
ATOM 2474 C C . GLU A 1 296 ? -8.922 -0.924 19.843 1.00 90.69 296 GLU A C 1
ATOM 2476 O O . GLU A 1 296 ? -8.578 -0.787 21.020 1.00 90.69 296 GLU A O 1
ATOM 2481 N N . LEU A 1 297 ? -8.044 -1.244 18.884 1.00 92.06 297 LEU A N 1
ATOM 2482 C CA . LEU A 1 297 ? -6.629 -1.481 19.163 1.00 92.06 297 LEU A CA 1
ATOM 2483 C C . LEU A 1 297 ? -5.911 -0.218 19.670 1.00 92.06 297 LEU A C 1
ATOM 2485 O O . LEU A 1 297 ? -5.112 -0.300 20.607 1.00 92.06 297 LEU A O 1
ATOM 2489 N N . LEU A 1 298 ? -6.210 0.952 19.091 1.00 91.81 298 LEU A N 1
ATOM 2490 C CA . LEU A 1 298 ? -5.702 2.244 19.561 1.00 91.81 298 LEU A CA 1
ATOM 2491 C C . LEU A 1 298 ? -6.077 2.493 21.024 1.00 91.81 298 LEU A C 1
ATOM 2493 O O . LEU A 1 298 ? -5.217 2.878 21.816 1.00 91.81 298 LEU A O 1
ATOM 2497 N N . ILE A 1 299 ? -7.343 2.268 21.382 1.00 92.31 299 ILE A N 1
ATOM 2498 C CA . ILE A 1 299 ? -7.850 2.462 22.745 1.00 92.31 299 ILE A CA 1
ATOM 2499 C C . ILE A 1 299 ? -7.115 1.542 23.724 1.00 92.31 299 ILE A C 1
ATOM 2501 O O . ILE A 1 299 ? -6.660 1.993 24.775 1.00 92.31 299 ILE A O 1
ATOM 2505 N N . GLU A 1 300 ? -6.933 0.270 23.368 1.00 94.38 300 GLU A N 1
ATOM 2506 C CA . GLU A 1 300 ? -6.218 -0.703 24.200 1.00 94.38 300 GLU A CA 1
ATOM 2507 C C . GLU A 1 300 ? -4.759 -0.309 24.445 1.00 94.38 300 GLU A C 1
ATOM 2509 O O . GLU A 1 300 ? -4.262 -0.392 25.573 1.00 94.38 300 GLU A O 1
ATOM 2514 N N . PHE A 1 301 ? -4.075 0.170 23.407 1.00 93.62 301 PHE A N 1
ATOM 2515 C CA . PHE A 1 301 ? -2.716 0.691 23.527 1.00 93.62 301 PHE A CA 1
ATOM 2516 C C . PHE A 1 301 ? -2.678 1.944 24.397 1.00 93.62 301 PHE A C 1
ATOM 2518 O O . PHE A 1 301 ? -1.900 2.011 25.348 1.00 93.62 301 PHE A O 1
ATOM 2525 N N . TYR A 1 302 ? -3.552 2.907 24.124 1.00 93.56 302 TYR A N 1
ATOM 2526 C CA . TYR A 1 302 ? -3.632 4.150 24.878 1.00 93.56 302 TYR A CA 1
ATOM 2527 C C . TYR A 1 302 ? -3.825 3.901 26.379 1.00 93.56 302 TYR A C 1
ATOM 2529 O O . TYR A 1 302 ? -3.077 4.447 27.193 1.00 93.56 302 TYR A O 1
ATOM 2537 N N . ILE A 1 303 ? -4.771 3.034 26.754 1.00 93.69 303 ILE A N 1
ATOM 2538 C CA . ILE A 1 303 ? -5.037 2.678 28.155 1.00 93.69 303 ILE A CA 1
ATOM 2539 C C . ILE A 1 303 ? -3.816 2.011 28.791 1.00 93.69 303 ILE A C 1
ATOM 2541 O O . ILE A 1 303 ? -3.420 2.371 29.898 1.00 93.69 303 ILE A O 1
ATOM 2545 N N . ALA A 1 304 ? -3.205 1.038 28.113 1.00 94.31 304 ALA A N 1
ATOM 2546 C CA . ALA A 1 304 ? -2.079 0.290 28.662 1.00 94.31 304 ALA A CA 1
ATOM 2547 C C . ALA A 1 304 ? -0.849 1.172 28.917 1.00 94.31 304 ALA A C 1
ATOM 2549 O O . ALA A 1 304 ? -0.234 1.072 29.981 1.00 94.31 304 ALA A O 1
ATOM 2550 N N . PHE A 1 305 ? -0.512 2.056 27.975 1.00 94.00 305 PHE A N 1
ATOM 2551 C CA . PHE A 1 305 ? 0.595 2.996 28.141 1.00 94.00 305 PHE A CA 1
ATOM 2552 C C . PHE A 1 305 ? 0.271 4.089 29.168 1.00 94.00 305 PHE A C 1
ATOM 2554 O O . PHE A 1 305 ? 1.128 4.407 29.991 1.00 94.00 305 PHE A O 1
ATOM 2561 N N . SER A 1 306 ? -0.966 4.594 29.206 1.00 94.12 306 SER A N 1
ATOM 2562 C CA . SER A 1 306 ? -1.394 5.557 30.234 1.00 94.12 306 SER A CA 1
ATOM 2563 C C . SER A 1 306 ? -1.305 4.952 31.640 1.00 94.12 306 SER A C 1
ATOM 2565 O O . SER A 1 306 ? -0.688 5.533 32.532 1.00 94.12 306 SER A O 1
ATOM 2567 N N . ASN A 1 307 ? -1.795 3.719 31.817 1.00 93.38 307 ASN A N 1
ATOM 2568 C CA . ASN A 1 307 ? -1.668 2.963 33.067 1.00 93.38 307 ASN A CA 1
ATOM 2569 C C . ASN A 1 307 ? -0.200 2.733 33.453 1.00 93.38 307 ASN A C 1
ATOM 2571 O O . ASN A 1 307 ? 0.152 2.826 34.625 1.00 93.38 307 ASN A O 1
ATOM 2575 N N . GLN A 1 308 ? 0.672 2.443 32.483 1.00 93.12 308 GLN A N 1
ATOM 2576 C CA . GLN A 1 308 ? 2.104 2.247 32.729 1.00 93.12 308 GLN A CA 1
ATOM 2577 C C . GLN A 1 308 ? 2.799 3.530 33.212 1.00 93.12 308 GLN A C 1
ATOM 2579 O O . GLN A 1 308 ? 3.747 3.450 33.992 1.00 93.12 308 GLN A O 1
ATOM 2584 N N . LYS A 1 309 ? 2.338 4.699 32.753 1.00 91.00 309 LYS A N 1
ATOM 2585 C CA . LYS A 1 309 ? 2.859 6.016 33.151 1.00 91.00 309 LYS A CA 1
ATOM 2586 C C . LYS A 1 309 ? 2.127 6.620 34.355 1.00 91.00 309 LYS A C 1
ATOM 2588 O O . LYS A 1 309 ? 2.581 7.632 34.878 1.00 91.00 309 LYS A O 1
ATOM 2593 N N . GLY A 1 310 ? 1.007 6.032 34.780 1.00 89.50 310 GLY A N 1
ATOM 2594 C CA . GLY A 1 310 ? 0.159 6.544 35.859 1.00 89.50 310 GLY A CA 1
ATOM 2595 C C . GLY A 1 310 ? -0.569 7.852 35.522 1.00 89.50 310 GLY A C 1
ATOM 2596 O O . GLY A 1 310 ? -1.052 8.527 36.429 1.00 89.50 310 GLY A O 1
ATOM 2597 N N . ARG A 1 311 ? -0.636 8.239 34.242 1.00 90.88 311 ARG A N 1
ATOM 2598 C CA . ARG A 1 311 ? -1.282 9.474 33.771 1.00 90.88 311 ARG A CA 1
ATOM 2599 C C . ARG A 1 311 ? -1.787 9.327 32.341 1.00 90.88 311 ARG A C 1
ATOM 2601 O O . ARG A 1 311 ? -1.316 8.471 31.601 1.00 90.88 311 ARG A O 1
ATOM 2608 N N . GLU A 1 312 ? -2.683 10.226 31.945 1.00 88.81 312 GLU A N 1
ATOM 2609 C CA . GLU A 1 312 ? -3.023 10.438 30.535 1.00 88.81 312 GLU A CA 1
ATOM 2610 C C . GLU A 1 312 ? -1.755 10.772 29.738 1.00 88.81 312 GLU A C 1
ATOM 2612 O O . GLU A 1 312 ? -0.925 11.579 30.178 1.00 88.81 312 GLU A O 1
ATOM 2617 N N . ILE A 1 313 ? -1.607 10.145 28.574 1.00 89.25 313 ILE A N 1
ATOM 2618 C CA . ILE A 1 313 ? -0.529 10.427 27.623 1.00 89.25 313 ILE A CA 1
ATOM 2619 C C . ILE A 1 313 ? -1.090 11.120 26.387 1.00 89.25 313 ILE A C 1
ATOM 2621 O O . ILE A 1 313 ? -2.265 10.979 26.062 1.00 89.25 313 ILE A O 1
ATOM 2625 N N . SER A 1 314 ? -0.259 11.863 25.665 1.00 88.06 314 SER A N 1
ATOM 2626 C CA . SER A 1 314 ? -0.673 12.375 24.353 1.00 88.06 314 SER A CA 1
ATOM 2627 C C . SER A 1 314 ? -0.582 11.290 23.271 1.00 88.06 314 SER A C 1
ATOM 2629 O O . SER A 1 314 ? 0.130 10.296 23.420 1.00 88.06 314 SER A O 1
ATOM 2631 N N . LEU A 1 315 ? -1.266 11.489 22.138 1.00 84.12 315 LEU A N 1
ATOM 2632 C CA . LEU A 1 315 ? -1.106 10.610 20.972 1.00 84.12 315 LEU A CA 1
ATOM 2633 C C . LEU A 1 315 ? 0.330 10.628 20.421 1.00 84.12 315 LEU A C 1
ATOM 2635 O O . LEU A 1 315 ? 0.818 9.593 19.974 1.00 84.12 315 LEU A O 1
ATOM 2639 N N . GLU A 1 316 ? 1.025 11.768 20.496 1.00 86.06 316 GLU A N 1
ATOM 2640 C CA . GLU A 1 316 ? 2.429 11.857 20.076 1.00 86.06 316 GLU A CA 1
ATOM 2641 C C . GLU A 1 316 ? 3.349 11.106 21.050 1.00 86.06 316 GLU A C 1
ATOM 2643 O O . GLU A 1 316 ? 4.265 10.412 20.620 1.00 86.06 316 GLU A O 1
ATOM 2648 N N . GLU A 1 317 ? 3.071 11.159 22.358 1.00 90.69 317 GLU A N 1
ATOM 2649 C CA . GLU A 1 317 ? 3.765 10.323 23.346 1.00 90.69 317 GLU A CA 1
ATOM 2650 C C . GLU A 1 317 ? 3.535 8.833 23.070 1.00 90.69 317 GLU A C 1
ATOM 2652 O O . GLU A 1 317 ? 4.500 8.078 23.004 1.00 90.69 317 GLU A O 1
ATOM 2657 N N . LEU A 1 318 ? 2.287 8.408 22.834 1.00 90.69 318 LEU A N 1
ATOM 2658 C CA . LEU A 1 318 ? 1.972 7.016 22.490 1.00 90.69 318 LEU A CA 1
ATOM 2659 C C . LEU A 1 318 ? 2.716 6.561 21.226 1.00 90.69 318 LEU A C 1
ATOM 2661 O O . LEU A 1 318 ? 3.266 5.463 21.178 1.00 90.69 318 LEU A O 1
ATOM 2665 N N . LYS A 1 319 ? 2.764 7.414 20.204 1.00 87.31 319 LYS A N 1
ATOM 2666 C CA . LYS A 1 319 ? 3.497 7.161 18.959 1.00 87.31 319 LYS A CA 1
ATOM 2667 C C . LYS A 1 319 ? 5.003 7.034 19.192 1.00 87.31 319 LYS A C 1
ATOM 2669 O O . LYS A 1 319 ? 5.623 6.135 18.625 1.00 87.31 319 LYS A O 1
ATOM 2674 N N . ASN A 1 320 ? 5.579 7.879 20.044 1.00 87.50 320 ASN A N 1
ATOM 2675 C CA . ASN A 1 320 ? 6.993 7.805 20.413 1.00 87.50 320 ASN A CA 1
ATOM 2676 C C . ASN A 1 320 ? 7.311 6.519 21.184 1.00 87.50 320 ASN A C 1
ATOM 2678 O O . ASN A 1 320 ? 8.300 5.856 20.883 1.00 87.50 320 ASN A O 1
ATOM 2682 N N . GLU A 1 321 ? 6.444 6.124 22.116 1.00 89.06 321 GLU A N 1
ATOM 2683 C CA . GLU A 1 321 ? 6.567 4.875 22.880 1.00 89.06 321 GLU A CA 1
ATOM 2684 C C . GLU A 1 321 ? 6.455 3.627 21.994 1.00 89.06 321 GLU A C 1
ATOM 2686 O O . GLU A 1 321 ? 7.131 2.622 22.222 1.00 89.06 321 GLU A O 1
ATOM 2691 N N . LEU A 1 322 ? 5.625 3.692 20.950 1.00 85.12 322 LEU A N 1
ATOM 2692 C CA . LEU A 1 322 ? 5.513 2.628 19.960 1.00 85.12 322 LEU A CA 1
ATOM 2693 C C . LEU A 1 322 ? 6.699 2.616 18.982 1.00 85.12 322 LEU A C 1
ATOM 2695 O O . LEU A 1 322 ? 6.940 1.593 18.352 1.00 85.12 322 LEU A O 1
ATOM 2699 N N . GLY A 1 323 ? 7.442 3.716 18.816 1.00 79.06 323 GLY A N 1
ATOM 2700 C CA . GLY A 1 323 ? 8.610 3.809 17.923 1.00 79.06 323 GLY A CA 1
ATOM 2701 C C . GLY A 1 323 ? 8.319 3.521 16.439 1.00 79.06 323 GLY A C 1
ATOM 2702 O O . GLY A 1 323 ? 9.235 3.418 15.622 1.00 79.06 323 GLY A O 1
ATOM 2703 N N . ILE A 1 324 ? 7.044 3.358 16.084 1.00 73.12 324 ILE A N 1
ATOM 2704 C CA . ILE A 1 324 ? 6.522 3.073 14.750 1.00 73.12 324 ILE A CA 1
ATOM 2705 C C . ILE A 1 324 ? 5.191 3.808 14.592 1.00 73.12 324 ILE A C 1
ATOM 2707 O O . ILE A 1 324 ? 4.480 4.024 15.569 1.00 73.12 324 ILE A O 1
ATOM 2711 N N . ASN A 1 325 ? 4.823 4.149 13.356 1.00 73.06 325 ASN A N 1
ATOM 2712 C CA . ASN A 1 325 ? 3.475 4.614 13.043 1.00 73.06 325 ASN A CA 1
ATOM 2713 C C . ASN A 1 325 ? 2.673 3.443 12.445 1.00 73.06 325 ASN A C 1
ATOM 2715 O O . ASN A 1 325 ? 2.836 3.152 11.259 1.00 73.06 325 ASN A O 1
ATOM 2719 N N . PRO A 1 326 ? 1.850 2.724 13.230 1.00 62.47 326 PRO A N 1
ATOM 2720 C CA . PRO A 1 326 ? 1.125 1.550 12.774 1.00 62.47 326 PRO A CA 1
ATOM 2721 C C . PRO A 1 326 ? -0.104 1.886 11.913 1.00 62.47 326 PRO A C 1
ATOM 2723 O O . PRO A 1 326 ? -0.977 1.047 11.766 1.00 62.47 326 PRO A O 1
ATOM 2726 N N . GLY A 1 327 ? -0.204 3.082 11.330 1.00 66.06 327 GLY A N 1
ATOM 2727 C CA . GLY A 1 327 ? -1.297 3.450 10.425 1.00 66.06 327 GLY A CA 1
ATOM 2728 C C . GLY A 1 327 ? -2.593 3.808 11.149 1.00 66.06 327 GLY A C 1
ATOM 2729 O O . GLY A 1 327 ? -3.237 4.775 10.777 1.00 66.06 327 GLY A O 1
ATOM 2730 N N . PHE A 1 328 ? -2.939 3.114 12.233 1.00 72.06 328 PHE A N 1
ATOM 2731 C CA . PHE A 1 328 ? -4.140 3.399 13.026 1.00 72.06 328 PHE A CA 1
ATOM 2732 C C . PHE A 1 328 ? -3.985 4.496 14.084 1.00 72.06 328 PHE A C 1
ATOM 2734 O O . PHE A 1 328 ? -4.984 4.952 14.632 1.00 72.06 328 PHE A O 1
ATOM 2741 N N . LEU A 1 329 ? -2.756 4.927 14.401 1.00 72.94 329 LEU A N 1
ATOM 2742 C CA . LEU A 1 329 ? -2.548 6.012 15.375 1.00 72.94 329 LEU A CA 1
ATOM 2743 C C . LEU A 1 329 ? -3.102 7.353 14.878 1.00 72.94 329 LEU A C 1
ATOM 2745 O O . LEU A 1 329 ? -3.410 8.225 15.687 1.00 72.94 329 LEU A O 1
ATOM 2749 N N . ASN A 1 330 ? -3.254 7.500 13.561 1.00 71.75 330 ASN A N 1
ATOM 2750 C CA . ASN A 1 330 ? -3.866 8.661 12.942 1.00 71.75 330 ASN A CA 1
ATOM 2751 C C . ASN A 1 330 ? -5.258 8.276 12.454 1.00 71.75 330 ASN A C 1
ATOM 2753 O O . ASN A 1 330 ? -5.393 7.768 11.345 1.00 71.75 330 ASN A O 1
ATOM 2757 N N . LEU A 1 331 ? -6.300 8.545 13.247 1.00 67.56 331 LEU A N 1
ATOM 2758 C CA . LEU A 1 331 ? -7.660 8.238 12.799 1.00 67.56 331 LEU A CA 1
ATOM 2759 C C . LEU A 1 331 ? -8.050 9.021 11.529 1.00 67.56 331 LEU A C 1
ATOM 2761 O O . LEU A 1 331 ? -8.807 8.522 10.711 1.00 67.56 331 LEU A O 1
ATOM 2765 N N . HIS A 1 332 ? -7.452 10.181 11.257 1.00 63.34 332 HIS A N 1
ATOM 2766 C CA . HIS A 1 332 ? -7.665 10.886 9.987 1.00 63.34 332 HIS A CA 1
ATOM 2767 C C . HIS A 1 332 ? -7.063 10.169 8.758 1.00 63.34 332 HIS A C 1
ATOM 2769 O O . HIS A 1 332 ? -7.519 10.407 7.646 1.00 63.34 332 HIS A O 1
ATOM 2775 N N . ASP A 1 333 ? -6.113 9.254 8.972 1.00 64.44 333 ASP A N 1
ATOM 2776 C CA . ASP A 1 333 ? -5.278 8.609 7.953 1.00 64.44 333 ASP A CA 1
ATOM 2777 C C . ASP A 1 333 ? -5.125 7.095 8.243 1.00 64.44 333 ASP A C 1
ATOM 2779 O O . ASP A 1 333 ? -4.023 6.537 8.196 1.00 64.44 333 ASP A O 1
ATOM 2783 N N . VAL A 1 334 ? -6.227 6.418 8.606 1.00 70.56 334 VAL A N 1
ATOM 2784 C CA . VAL A 1 334 ? -6.167 5.020 9.073 1.00 70.56 334 VAL A CA 1
ATOM 2785 C C . VAL A 1 334 ? -5.768 4.068 7.955 1.00 70.56 334 VAL A C 1
ATOM 2787 O O . VAL A 1 334 ? -6.332 4.071 6.861 1.00 70.56 334 VAL A O 1
ATOM 2790 N N . SER A 1 335 ? -4.849 3.161 8.276 1.00 73.56 335 SER A N 1
ATOM 2791 C CA . SER A 1 335 ? -4.536 1.989 7.460 1.00 73.56 335 SER A CA 1
ATOM 2792 C C . SER A 1 335 ? -4.396 0.731 8.318 1.00 73.56 335 SER A C 1
ATOM 2794 O O . SER A 1 335 ? -4.058 0.802 9.500 1.00 73.56 335 SER A O 1
ATOM 2796 N N . ILE A 1 336 ? -4.666 -0.427 7.706 1.00 81.25 336 ILE A N 1
ATOM 2797 C CA . ILE A 1 336 ? -4.470 -1.742 8.332 1.00 81.25 336 ILE A CA 1
ATOM 2798 C C . ILE A 1 336 ? -2.975 -1.939 8.599 1.00 81.25 336 ILE A C 1
ATOM 2800 O O . ILE A 1 336 ? -2.147 -1.641 7.730 1.00 81.25 336 ILE A O 1
ATOM 2804 N N . ILE A 1 337 ? -2.608 -2.477 9.767 1.00 81.38 337 ILE A N 1
ATOM 2805 C CA . ILE A 1 337 ? -1.191 -2.724 10.057 1.00 81.38 337 ILE A CA 1
ATOM 2806 C C . ILE A 1 337 ? -0.616 -3.775 9.107 1.00 81.38 337 ILE A C 1
ATOM 2808 O O . ILE A 1 337 ? -1.219 -4.809 8.821 1.00 81.38 337 ILE A O 1
ATOM 2812 N N . THR A 1 338 ? 0.615 -3.543 8.668 1.00 80.50 338 THR A N 1
ATOM 2813 C CA . THR A 1 338 ? 1.363 -4.549 7.911 1.00 80.50 338 THR A CA 1
ATOM 2814 C C . THR A 1 338 ? 1.872 -5.658 8.835 1.00 80.50 338 THR A C 1
ATOM 2816 O O . THR A 1 338 ? 2.092 -5.427 10.027 1.00 80.50 338 THR A O 1
ATOM 2819 N N . TRP A 1 339 ? 2.168 -6.836 8.278 1.00 81.06 339 TRP A N 1
ATOM 2820 C CA . TRP A 1 339 ? 2.850 -7.909 9.012 1.00 81.06 339 TRP A CA 1
ATOM 2821 C C . TRP A 1 339 ? 4.155 -7.435 9.672 1.00 81.06 339 TRP A C 1
ATOM 2823 O O . TRP A 1 339 ? 4.403 -7.717 10.837 1.00 81.06 339 TRP A O 1
ATOM 2833 N N . ASN A 1 340 ? 4.955 -6.620 8.977 1.00 78.81 340 ASN A N 1
ATOM 2834 C CA . ASN A 1 340 ? 6.197 -6.072 9.531 1.00 78.81 340 ASN A CA 1
ATOM 2835 C C . ASN A 1 340 ? 5.949 -5.176 10.753 1.00 78.81 340 ASN A C 1
ATOM 2837 O O . ASN A 1 340 ? 6.716 -5.202 11.714 1.00 78.81 340 ASN A O 1
ATOM 2841 N N . THR A 1 341 ? 4.883 -4.375 10.725 1.00 81.38 341 THR A N 1
ATOM 2842 C CA . THR A 1 341 ? 4.456 -3.559 11.868 1.00 81.38 341 THR A CA 1
ATOM 2843 C C . THR A 1 341 ? 4.007 -4.453 13.025 1.00 81.38 341 THR A C 1
ATOM 2845 O O . THR A 1 341 ? 4.439 -4.242 14.157 1.00 81.38 341 THR A O 1
ATOM 2848 N N . PHE A 1 342 ? 3.205 -5.483 12.741 1.00 84.69 342 PHE A N 1
ATOM 2849 C CA . PHE A 1 342 ? 2.757 -6.474 13.723 1.00 84.69 342 PHE A CA 1
ATOM 2850 C C . PHE A 1 342 ? 3.941 -7.157 14.431 1.00 84.69 342 PHE A C 1
ATOM 2852 O O . PHE A 1 342 ? 4.000 -7.178 15.662 1.00 84.69 342 PHE A O 1
ATOM 2859 N N . LEU A 1 343 ? 4.931 -7.632 13.669 1.00 81.75 343 LEU A N 1
ATOM 2860 C CA . LEU A 1 343 ? 6.133 -8.282 14.197 1.00 81.75 343 LEU A CA 1
ATOM 2861 C C . LEU A 1 343 ? 6.967 -7.366 15.092 1.00 81.75 343 LEU A C 1
ATOM 2863 O O . LEU A 1 343 ? 7.467 -7.798 16.127 1.00 81.75 343 LEU A O 1
ATOM 2867 N N . LYS A 1 344 ? 7.093 -6.083 14.740 1.00 81.88 344 LYS A N 1
ATOM 2868 C CA . LYS A 1 344 ? 7.791 -5.108 15.593 1.00 81.88 344 LYS A CA 1
ATOM 2869 C C . LYS A 1 344 ? 7.088 -4.920 16.941 1.00 81.88 344 LYS A C 1
ATOM 2871 O O . LYS A 1 344 ? 7.768 -4.744 17.951 1.00 81.88 344 LYS A O 1
ATOM 2876 N N . LEU A 1 345 ? 5.754 -4.974 16.973 1.00 83.69 345 LEU A N 1
ATOM 2877 C CA . LEU A 1 345 ? 4.962 -4.801 18.196 1.00 83.69 345 LEU A CA 1
ATOM 2878 C C . LEU A 1 345 ? 5.068 -6.012 19.135 1.00 83.69 345 LEU A C 1
ATOM 2880 O O . LEU A 1 345 ? 5.331 -5.826 20.324 1.00 83.69 345 LEU A O 1
ATOM 2884 N N . VAL A 1 346 ? 4.896 -7.235 18.619 1.00 83.12 346 VAL A N 1
ATOM 2885 C CA . VAL A 1 346 ? 4.875 -8.471 19.437 1.00 83.12 346 VAL A CA 1
ATOM 2886 C C . VAL A 1 346 ? 6.262 -9.053 19.669 1.00 83.12 346 VAL A C 1
ATOM 2888 O O . VAL A 1 346 ? 6.553 -9.517 20.772 1.00 83.12 346 VAL A O 1
ATOM 2891 N N . GLY A 1 347 ? 7.120 -8.996 18.652 1.00 72.75 347 GLY A N 1
ATOM 2892 C CA . GLY A 1 347 ? 8.335 -9.794 18.567 1.00 72.75 347 GLY A CA 1
ATOM 2893 C C . GLY A 1 347 ? 8.130 -11.096 17.792 1.00 72.75 347 GLY A C 1
ATOM 2894 O O . GLY A 1 347 ? 6.999 -11.519 17.551 1.00 72.75 347 GLY A O 1
ATOM 2895 N N . GLU A 1 348 ? 9.231 -11.734 17.402 1.00 65.81 348 GLU A N 1
ATOM 2896 C CA . GLU A 1 348 ? 9.238 -13.045 16.741 1.00 65.81 348 GLU A CA 1
ATOM 2897 C C . GLU A 1 348 ? 10.564 -13.778 16.946 1.00 65.81 348 GLU A C 1
ATOM 2899 O O . GLU A 1 348 ? 11.588 -13.173 17.272 1.00 65.81 348 GLU A O 1
ATOM 2904 N N . PHE A 1 349 ? 10.549 -15.086 16.703 1.00 50.34 349 PHE A N 1
ATOM 2905 C CA . PHE A 1 349 ? 11.770 -15.856 16.513 1.00 50.34 349 PHE A CA 1
ATOM 2906 C C . PHE A 1 349 ? 12.295 -15.652 15.090 1.00 50.34 349 PHE A C 1
ATOM 2908 O O . PHE A 1 349 ? 11.604 -15.956 14.120 1.00 50.34 349 PHE A O 1
ATOM 2915 N N . LYS A 1 350 ? 13.537 -15.179 14.972 1.00 49.69 350 LYS A N 1
ATOM 2916 C CA . LYS A 1 350 ? 14.314 -15.199 13.728 1.00 49.69 350 LYS A CA 1
ATOM 2917 C C . LYS A 1 350 ? 15.427 -16.231 13.869 1.00 49.69 350 LYS A C 1
ATOM 2919 O O . LYS A 1 350 ? 16.473 -15.953 14.458 1.00 49.69 350 LYS A O 1
ATOM 2924 N N . GLY A 1 351 ? 15.183 -17.442 13.369 1.00 53.91 351 GLY A N 1
ATOM 2925 C CA . GLY A 1 351 ? 16.071 -18.584 13.602 1.00 53.91 351 GLY A CA 1
ATOM 2926 C C . GLY A 1 351 ? 16.165 -18.900 15.098 1.00 53.91 351 GLY A C 1
ATOM 2927 O O . GLY A 1 351 ? 15.143 -19.071 15.755 1.00 53.91 351 GLY A O 1
ATOM 2928 N N . ASN A 1 352 ? 17.382 -18.911 15.647 1.00 39.62 352 ASN A N 1
ATOM 2929 C CA . ASN A 1 352 ? 17.625 -19.172 17.074 1.00 39.62 352 ASN A CA 1
ATOM 2930 C C . ASN A 1 352 ? 17.523 -17.921 17.969 1.00 39.62 352 ASN A C 1
ATOM 2932 O O . ASN A 1 352 ? 17.731 -18.016 19.177 1.00 39.62 352 ASN A O 1
ATOM 2936 N N . TYR A 1 353 ? 17.224 -16.746 17.406 1.00 37.47 353 TYR A N 1
ATOM 2937 C CA . TYR A 1 353 ? 17.185 -15.486 18.149 1.00 37.47 353 TYR A CA 1
ATOM 2938 C C . TYR A 1 353 ? 15.748 -15.007 18.348 1.00 37.47 353 TYR A C 1
ATOM 2940 O O . TYR A 1 353 ? 14.995 -14.850 17.387 1.00 37.47 353 TYR A O 1
ATOM 2948 N N . TYR A 1 354 ? 15.373 -14.727 19.597 1.00 54.06 354 TYR A N 1
ATOM 2949 C CA . TYR A 1 354 ? 14.087 -14.116 19.921 1.00 54.06 354 TYR A CA 1
ATOM 2950 C C . TYR A 1 354 ? 14.204 -12.590 19.898 1.00 54.06 354 TYR A C 1
ATOM 2952 O O . TYR A 1 354 ? 14.885 -11.987 20.731 1.00 54.06 354 TYR A O 1
ATOM 2960 N N . PHE A 1 355 ? 13.533 -11.950 18.943 1.00 61.47 355 PHE A N 1
ATOM 2961 C CA . PHE A 1 355 ? 13.416 -10.501 18.910 1.00 61.47 355 PHE A CA 1
ATOM 2962 C C . PHE A 1 355 ? 12.276 -10.062 19.829 1.00 61.47 355 PHE A C 1
ATOM 2964 O O . PHE A 1 355 ? 11.106 -10.279 19.524 1.00 61.47 355 PHE A O 1
ATOM 2971 N N . LEU A 1 356 ? 12.613 -9.408 20.944 1.00 73.31 356 LEU A N 1
ATOM 2972 C CA . LEU A 1 356 ? 11.625 -8.805 21.838 1.00 73.31 356 LEU A CA 1
ATOM 2973 C C . LEU A 1 356 ? 10.925 -7.625 21.149 1.00 73.31 356 LEU A C 1
ATOM 2975 O O . LEU A 1 356 ? 11.569 -6.620 20.813 1.00 73.31 356 LEU A O 1
ATOM 2979 N N . GLY A 1 357 ? 9.609 -7.741 20.975 1.00 81.38 357 GLY A N 1
ATOM 2980 C CA . GLY A 1 357 ? 8.770 -6.675 20.438 1.00 81.38 357 GLY A CA 1
ATOM 2981 C C . GLY A 1 357 ? 8.666 -5.468 21.365 1.00 81.38 357 GLY A C 1
ATOM 2982 O O . GLY A 1 357 ? 8.966 -5.538 22.559 1.00 81.38 357 GLY A O 1
ATOM 2983 N N . ILE A 1 358 ? 8.215 -4.349 20.802 1.00 85.06 358 ILE A N 1
ATOM 2984 C CA . ILE A 1 358 ? 8.049 -3.070 21.506 1.00 85.06 358 ILE A CA 1
ATOM 2985 C C . ILE A 1 358 ? 7.153 -3.219 22.738 1.00 85.06 358 ILE A C 1
ATOM 2987 O O . ILE A 1 358 ? 7.512 -2.751 23.814 1.00 85.06 358 ILE A O 1
ATOM 2991 N N . LEU A 1 359 ? 6.033 -3.942 22.626 1.00 86.06 359 LEU A N 1
ATOM 2992 C CA . LEU A 1 359 ? 5.095 -4.096 23.742 1.00 86.06 359 LEU A CA 1
ATOM 2993 C C . LEU A 1 359 ? 5.743 -4.790 24.945 1.00 86.06 359 LEU A C 1
ATOM 2995 O O . LEU A 1 359 ? 5.481 -4.413 26.081 1.00 86.06 359 LEU A O 1
ATOM 2999 N N . HIS A 1 360 ? 6.613 -5.775 24.707 1.00 85.25 360 HIS A N 1
ATOM 3000 C CA . HIS A 1 360 ? 7.317 -6.476 25.782 1.00 85.25 360 HIS A CA 1
ATOM 3001 C C . HIS A 1 360 ? 8.405 -5.601 26.427 1.00 85.25 360 HIS A C 1
ATOM 3003 O O . HIS A 1 360 ? 8.725 -5.774 27.600 1.00 85.25 360 HIS A O 1
ATOM 3009 N N . LYS A 1 361 ? 9.002 -4.675 25.670 1.00 85.06 361 LYS A N 1
ATOM 3010 C CA . LYS A 1 361 ? 10.027 -3.752 26.182 1.00 85.06 361 LYS A CA 1
ATOM 3011 C C . LYS A 1 361 ? 9.419 -2.623 27.009 1.00 85.06 361 LYS A C 1
ATOM 3013 O O . LYS A 1 361 ? 10.003 -2.234 28.015 1.00 85.06 361 LYS A O 1
ATOM 3018 N N . SER A 1 362 ? 8.264 -2.114 26.588 1.00 84.62 362 SER A N 1
ATOM 3019 C CA . SER A 1 362 ? 7.692 -0.886 27.145 1.00 84.62 362 SER A CA 1
ATOM 3020 C C . SER A 1 362 ? 6.631 -1.117 28.225 1.00 84.62 362 SER A C 1
ATOM 3022 O O . SER A 1 362 ? 6.315 -0.186 28.965 1.00 84.62 362 SER A O 1
ATOM 3024 N N . LEU A 1 363 ? 6.061 -2.324 28.343 1.00 89.62 363 LEU A N 1
ATOM 3025 C CA . LEU A 1 363 ? 4.941 -2.595 29.251 1.00 89.62 363 LEU A CA 1
ATOM 3026 C C . LEU A 1 363 ? 5.252 -3.693 30.272 1.00 89.62 363 LEU A C 1
ATOM 3028 O O . LEU A 1 363 ? 5.857 -4.719 29.972 1.00 89.62 363 LEU A O 1
ATOM 3032 N N . THR A 1 364 ? 4.748 -3.504 31.492 1.00 89.81 364 THR A N 1
ATOM 3033 C CA . THR A 1 364 ? 4.755 -4.531 32.546 1.00 89.81 364 THR A CA 1
ATOM 3034 C C . THR A 1 364 ? 3.765 -5.660 32.249 1.00 89.81 364 THR A C 1
ATOM 3036 O O . THR A 1 364 ? 2.834 -5.496 31.464 1.00 89.81 364 THR A O 1
ATOM 3039 N N . CYS A 1 365 ? 3.910 -6.804 32.929 1.00 83.12 365 CYS A N 1
ATOM 3040 C CA . CYS A 1 365 ? 3.155 -8.038 32.664 1.00 83.12 365 CYS A CA 1
ATOM 3041 C C . CYS A 1 365 ? 1.630 -7.845 32.496 1.00 83.12 365 CYS A C 1
ATOM 3043 O O . CYS A 1 365 ? 1.048 -8.411 31.572 1.00 83.12 365 CYS A O 1
ATOM 3045 N N . LYS A 1 366 ? 0.968 -7.021 33.326 1.00 89.44 366 LYS A N 1
ATOM 3046 C CA . LYS A 1 366 ? -0.484 -6.770 33.209 1.00 89.44 366 LYS A CA 1
ATOM 3047 C C . LYS A 1 366 ? -0.840 -6.007 31.924 1.00 89.44 366 LYS A C 1
ATOM 3049 O O . LYS A 1 366 ? -1.720 -6.437 31.182 1.00 89.44 366 LYS A O 1
ATOM 3054 N N . ASN A 1 367 ? -0.141 -4.909 31.648 1.00 91.12 367 ASN A N 1
ATOM 3055 C CA . ASN A 1 367 ? -0.385 -4.063 30.476 1.00 91.12 367 ASN A CA 1
ATOM 3056 C C . ASN A 1 367 ? 0.077 -4.741 29.175 1.00 91.12 367 ASN A C 1
ATOM 3058 O O . ASN A 1 367 ? -0.578 -4.626 28.139 1.00 91.12 367 ASN A O 1
ATOM 3062 N N . TYR A 1 368 ? 1.154 -5.525 29.239 1.00 88.81 368 TYR A N 1
ATOM 3063 C CA . TYR A 1 368 ? 1.601 -6.383 28.149 1.00 88.81 368 TYR A CA 1
ATOM 3064 C C . TYR A 1 368 ? 0.554 -7.447 27.804 1.00 88.81 368 TYR A C 1
ATOM 3066 O O . TYR A 1 368 ? 0.208 -7.605 26.638 1.00 88.81 368 TYR A O 1
ATOM 3074 N N . LYS A 1 369 ? -0.012 -8.147 28.800 1.00 86.44 369 LYS A N 1
ATOM 3075 C CA . LYS A 1 369 ? -1.083 -9.132 28.564 1.00 86.44 369 LYS A CA 1
ATOM 3076 C C . LYS A 1 369 ? -2.289 -8.499 27.873 1.00 86.44 369 LYS A C 1
ATOM 3078 O O . LYS A 1 369 ? -2.769 -9.055 26.889 1.00 86.44 369 LYS A O 1
ATOM 3083 N N . ARG A 1 370 ? -2.723 -7.326 28.347 1.00 90.00 370 ARG A N 1
ATOM 3084 C CA . ARG A 1 370 ? -3.831 -6.556 27.761 1.00 90.00 370 ARG A CA 1
ATOM 3085 C C . ARG A 1 370 ? -3.582 -6.237 26.284 1.00 90.00 370 ARG A C 1
ATOM 3087 O O . ARG A 1 370 ? -4.352 -6.645 25.420 1.00 90.00 370 ARG A O 1
ATOM 3094 N N . THR A 1 371 ? -2.459 -5.587 25.986 1.00 90.56 371 THR A N 1
ATOM 3095 C CA . THR A 1 371 ? -2.112 -5.186 24.611 1.00 90.56 371 THR A CA 1
ATOM 3096 C C . THR A 1 371 ? -1.831 -6.374 23.696 1.00 90.56 371 THR A C 1
ATOM 3098 O O . THR A 1 371 ? -2.233 -6.357 22.538 1.00 90.56 371 THR A O 1
ATOM 3101 N N . SER A 1 372 ? -1.204 -7.438 24.202 1.00 85.25 372 SER A N 1
ATOM 3102 C CA . SER A 1 372 ? -0.963 -8.670 23.444 1.00 85.25 372 SER A CA 1
ATOM 3103 C C . SER A 1 372 ? -2.267 -9.376 23.071 1.00 85.25 372 SER A C 1
ATOM 3105 O O . SER A 1 372 ? -2.412 -9.838 21.940 1.00 85.25 372 SER A O 1
ATOM 3107 N N . GLN A 1 373 ? -3.237 -9.434 23.989 1.00 88.50 373 GLN A N 1
ATOM 3108 C CA . GLN A 1 373 ? -4.552 -10.009 23.713 1.00 88.50 373 GLN A CA 1
ATOM 3109 C C . GLN A 1 373 ? -5.316 -9.187 22.671 1.00 88.50 373 GLN A C 1
ATOM 3111 O O . GLN A 1 373 ? -5.796 -9.762 21.695 1.00 88.50 373 GLN A O 1
ATOM 3116 N N . ALA A 1 374 ? -5.358 -7.862 22.829 1.00 90.44 374 ALA A N 1
ATOM 3117 C CA . ALA A 1 374 ? -5.978 -6.960 21.859 1.00 90.44 374 ALA A CA 1
ATOM 3118 C C . ALA A 1 374 ? -5.366 -7.121 20.459 1.00 90.44 374 ALA A C 1
ATOM 3120 O O . ALA A 1 374 ? -6.078 -7.239 19.466 1.00 90.44 374 ALA A O 1
ATOM 3121 N N . LEU A 1 375 ? -4.038 -7.225 20.377 1.00 88.94 375 LEU A N 1
ATOM 3122 C CA . LEU A 1 375 ? -3.341 -7.383 19.106 1.00 88.94 375 LEU A CA 1
ATOM 3123 C C . LEU A 1 375 ? -3.584 -8.754 18.450 1.00 88.94 375 LEU A C 1
ATOM 3125 O O . LEU A 1 375 ? -3.572 -8.857 17.225 1.00 88.94 375 LEU A O 1
ATOM 3129 N N . ARG A 1 376 ? -3.815 -9.814 19.238 1.00 84.25 376 ARG A N 1
ATOM 3130 C CA . ARG A 1 376 ? -4.210 -11.137 18.719 1.00 84.25 376 ARG A CA 1
ATOM 3131 C C . ARG A 1 376 ? -5.624 -11.124 18.149 1.00 84.25 376 ARG A C 1
ATOM 3133 O O . ARG A 1 376 ? -5.829 -11.703 17.089 1.00 84.25 376 ARG A O 1
ATOM 3140 N N . ILE A 1 377 ? -6.561 -10.465 18.833 1.00 88.00 377 ILE A N 1
ATOM 3141 C CA . ILE A 1 377 ? -7.931 -10.265 18.336 1.00 88.00 377 ILE A CA 1
ATOM 3142 C C . ILE A 1 377 ? -7.870 -9.494 17.016 1.00 88.00 377 ILE A C 1
ATOM 3144 O O . ILE A 1 377 ? -8.295 -10.009 15.988 1.00 88.00 377 ILE A O 1
ATOM 3148 N N . TYR A 1 378 ? -7.171 -8.358 17.010 1.00 90.50 378 TYR A N 1
ATOM 3149 C CA . TYR A 1 378 ? -6.979 -7.546 15.813 1.00 90.50 378 TYR A CA 1
ATOM 3150 C C . TYR A 1 378 ? -6.330 -8.319 14.651 1.00 90.50 378 TYR A C 1
ATOM 3152 O O . TYR A 1 378 ? -6.766 -8.204 13.507 1.00 90.50 378 TYR A O 1
ATOM 3160 N N . ARG A 1 379 ? -5.309 -9.148 14.923 1.00 85.88 379 ARG A N 1
ATOM 3161 C CA . ARG A 1 379 ? -4.682 -10.016 13.911 1.00 85.88 379 ARG A CA 1
ATOM 3162 C C . ARG A 1 379 ? -5.699 -10.943 13.254 1.00 85.88 379 ARG A C 1
ATOM 3164 O O . ARG A 1 379 ? -5.637 -11.120 12.040 1.00 85.88 379 ARG A O 1
ATOM 3171 N N . ASN A 1 380 ? -6.583 -11.539 14.047 1.00 82.94 380 ASN A N 1
ATOM 3172 C CA . ASN A 1 380 ? -7.605 -12.450 13.548 1.00 82.94 380 ASN A CA 1
ATOM 3173 C C . ASN A 1 380 ? -8.654 -11.687 12.731 1.00 82.94 380 ASN A C 1
ATOM 3175 O O . ASN A 1 380 ? -8.929 -12.079 11.603 1.00 82.94 380 ASN A O 1
ATOM 3179 N N . ASP A 1 381 ? -9.149 -10.560 13.245 1.00 83.81 381 ASP A N 1
ATOM 3180 C CA . ASP A 1 381 ? -10.181 -9.747 12.585 1.00 83.81 381 ASP A CA 1
ATOM 3181 C C . ASP A 1 381 ? -9.710 -9.150 11.252 1.00 83.81 381 ASP A C 1
ATOM 3183 O O . ASP A 1 381 ? -10.499 -8.954 10.326 1.00 83.81 381 ASP A O 1
ATOM 3187 N N . ARG A 1 382 ? -8.411 -8.847 11.143 1.00 83.50 382 ARG A N 1
ATOM 3188 C CA . ARG A 1 382 ? -7.784 -8.297 9.933 1.00 83.50 382 ARG A CA 1
ATOM 3189 C C . ARG A 1 382 ? -7.055 -9.320 9.076 1.00 83.50 382 ARG A C 1
ATOM 3191 O O . ARG A 1 382 ? -6.454 -8.929 8.078 1.00 83.50 382 ARG A O 1
ATOM 3198 N N . GLU A 1 383 ? -7.085 -10.593 9.462 1.00 82.31 383 GLU A N 1
ATOM 3199 C CA . GLU A 1 383 ? -6.350 -11.673 8.799 1.00 82.31 383 GLU A CA 1
ATOM 3200 C C . GLU A 1 383 ? -4.883 -11.294 8.521 1.00 82.31 383 GLU A C 1
ATOM 3202 O O . GLU A 1 383 ? -4.343 -11.508 7.429 1.00 82.31 383 GLU A O 1
ATOM 3207 N N . ILE A 1 384 ? -4.221 -10.694 9.518 1.00 78.31 384 ILE A N 1
ATOM 3208 C CA . ILE A 1 384 ? -2.831 -10.248 9.392 1.00 78.31 384 ILE A CA 1
ATOM 3209 C C . ILE A 1 384 ? -1.937 -11.473 9.448 1.00 78.31 384 ILE A C 1
ATOM 3211 O O . ILE A 1 384 ? -1.547 -11.989 10.501 1.00 78.31 384 ILE A O 1
ATOM 3215 N N . ASN A 1 385 ? -1.652 -11.951 8.254 1.00 74.25 385 ASN A N 1
ATOM 3216 C CA . ASN A 1 385 ? -0.810 -13.092 7.999 1.00 74.25 385 ASN A CA 1
ATOM 3217 C C . ASN A 1 385 ? 0.580 -12.615 7.575 1.00 74.25 385 ASN A C 1
ATOM 3219 O O . ASN A 1 385 ? 0.715 -11.480 7.095 1.00 74.25 385 ASN A O 1
ATOM 3223 N N . PRO A 1 386 ? 1.613 -13.471 7.721 1.00 66.62 386 PRO A N 1
ATOM 3224 C CA . PRO A 1 386 ? 2.855 -13.275 6.995 1.00 66.62 386 PRO A CA 1
ATOM 3225 C C . PRO A 1 386 ? 2.511 -12.912 5.555 1.00 66.62 386 PRO A C 1
ATOM 3227 O O . PRO A 1 386 ? 1.550 -13.485 5.018 1.00 66.62 386 PRO A O 1
ATOM 3230 N N . PRO A 1 387 ? 3.231 -11.967 4.924 1.00 57.81 387 PRO A N 1
ATOM 3231 C CA . PRO A 1 387 ? 3.075 -11.794 3.494 1.00 57.81 387 PRO A CA 1
ATOM 3232 C C . PRO A 1 387 ? 3.192 -13.195 2.903 1.00 57.81 387 PRO A C 1
ATOM 3234 O O . PRO A 1 387 ? 4.166 -13.889 3.205 1.00 57.81 387 PRO A O 1
ATOM 3237 N N . LYS A 1 388 ? 2.160 -13.639 2.161 1.00 51.34 388 LYS A N 1
ATOM 3238 C CA . LYS A 1 388 ? 2.261 -14.864 1.356 1.00 51.34 388 LYS A CA 1
ATOM 3239 C C . LYS A 1 388 ? 3.632 -14.788 0.723 1.00 51.34 388 LYS A C 1
ATOM 3241 O O . LYS A 1 388 ? 3.870 -13.735 0.122 1.00 51.34 388 LYS A O 1
ATOM 3246 N N . GLU A 1 389 ? 4.500 -15.785 0.957 1.00 48.50 389 GLU A N 1
ATOM 3247 C CA . GLU A 1 389 ? 5.879 -15.770 0.458 1.00 48.50 389 GLU A CA 1
ATOM 3248 C C . GLU A 1 389 ? 5.826 -15.138 -0.917 1.00 48.50 389 GLU A C 1
ATOM 3250 O O . GLU A 1 389 ? 5.172 -15.673 -1.824 1.00 48.50 389 GLU A O 1
ATOM 3255 N N . SER A 1 390 ? 6.349 -13.911 -1.038 1.00 53.97 390 SER A N 1
ATOM 3256 C CA . SER A 1 390 ? 6.367 -13.309 -2.349 1.00 53.97 390 SER A CA 1
ATOM 3257 C C . SER A 1 390 ? 7.153 -14.320 -3.153 1.00 53.97 390 SER A C 1
ATOM 3259 O O . SER A 1 390 ? 8.265 -14.662 -2.761 1.00 53.97 390 SER A O 1
ATOM 3261 N N . GLY A 1 391 ? 6.601 -14.828 -4.259 1.00 59.38 391 GLY A N 1
ATOM 3262 C CA . GLY A 1 391 ? 7.408 -15.668 -5.149 1.00 59.38 391 GLY A CA 1
ATOM 3263 C C . GLY A 1 391 ? 8.730 -14.966 -5.514 1.00 59.38 391 GLY A C 1
ATOM 3264 O O . GLY A 1 391 ? 9.677 -15.610 -5.946 1.00 59.38 391 GLY A O 1
ATOM 3265 N N . TYR A 1 392 ? 8.777 -13.645 -5.300 1.00 67.81 392 TYR A N 1
ATOM 3266 C CA . TYR A 1 392 ? 9.913 -12.757 -5.388 1.00 67.81 392 TYR A CA 1
ATOM 3267 C C . TYR A 1 392 ? 10.921 -12.848 -4.233 1.00 67.81 392 TYR A C 1
ATOM 3269 O O . TYR A 1 392 ? 10.555 -12.876 -3.061 1.00 67.81 392 TYR A O 1
ATOM 3277 N N . HIS A 1 393 ? 12.205 -12.806 -4.590 1.00 75.38 393 HIS A N 1
ATOM 3278 C CA . HIS A 1 393 ? 13.342 -12.665 -3.670 1.00 75.38 393 HIS A CA 1
ATOM 3279 C C . HIS A 1 393 ? 13.179 -11.478 -2.689 1.00 75.38 393 HIS A C 1
ATOM 3281 O O . HIS A 1 393 ? 12.742 -10.396 -3.076 1.00 75.38 393 HIS A O 1
ATOM 3287 N N . GLU A 1 394 ? 13.593 -11.628 -1.430 1.00 76.88 394 GLU A N 1
ATOM 3288 C CA . GLU A 1 394 ? 13.411 -10.618 -0.366 1.00 76.88 394 GLU A CA 1
ATOM 3289 C C . GLU A 1 394 ? 14.011 -9.233 -0.698 1.00 76.88 394 GLU A C 1
ATOM 3291 O O . GLU A 1 394 ? 13.385 -8.194 -0.475 1.00 76.88 394 GLU A O 1
ATOM 3296 N N . ASN A 1 395 ? 15.179 -9.221 -1.344 1.00 76.62 395 ASN A N 1
ATOM 3297 C CA . ASN A 1 395 ? 15.867 -8.007 -1.796 1.00 76.62 395 ASN A CA 1
ATOM 3298 C C . ASN A 1 395 ? 15.161 -7.252 -2.934 1.00 76.62 395 ASN A C 1
ATOM 3300 O O . ASN A 1 395 ? 15.601 -6.165 -3.286 1.00 76.62 395 ASN A O 1
ATOM 3304 N N . TRP A 1 396 ? 14.045 -7.736 -3.495 1.00 77.50 396 TRP A N 1
ATOM 3305 C CA . TRP A 1 396 ? 13.332 -7.036 -4.580 1.00 77.50 396 TRP A CA 1
ATOM 3306 C C . TRP A 1 396 ? 12.898 -5.615 -4.225 1.00 77.50 396 TRP A C 1
ATOM 3308 O O . TRP A 1 396 ? 12.716 -4.770 -5.115 1.00 77.50 396 TRP A O 1
ATOM 3318 N N . ASN A 1 397 ? 12.714 -5.357 -2.931 1.00 77.00 397 ASN A N 1
ATOM 3319 C CA . ASN A 1 397 ? 12.342 -4.053 -2.410 1.00 77.00 397 ASN A CA 1
ATOM 3320 C C . ASN A 1 397 ? 13.518 -3.145 -2.050 1.00 77.00 397 ASN A C 1
ATOM 3322 O O . ASN A 1 397 ? 13.270 -1.959 -1.825 1.00 77.00 397 ASN A O 1
ATOM 3326 N N . ASP A 1 398 ? 14.748 -3.658 -2.081 1.00 81.25 398 ASP A N 1
ATOM 3327 C CA . ASP A 1 398 ? 15.963 -2.887 -1.848 1.00 81.25 398 ASP A CA 1
ATOM 3328 C C . ASP A 1 398 ? 16.104 -1.760 -2.873 1.00 81.25 398 ASP A C 1
ATOM 3330 O O . ASP A 1 398 ? 15.943 -1.979 -4.075 1.00 81.25 398 ASP A O 1
ATOM 3334 N N . ARG A 1 399 ? 16.351 -0.539 -2.390 1.00 83.19 399 ARG A N 1
ATOM 3335 C CA . ARG A 1 399 ? 16.370 0.664 -3.229 1.00 83.19 399 ARG A CA 1
ATOM 3336 C C . ARG A 1 399 ? 17.548 0.661 -4.198 1.00 83.19 399 ARG A C 1
ATOM 3338 O O . ARG A 1 399 ? 17.334 0.988 -5.366 1.00 83.19 399 ARG A O 1
ATOM 3345 N N . ASP A 1 400 ? 18.731 0.285 -3.732 1.00 82.12 400 ASP A N 1
ATOM 3346 C CA . ASP A 1 400 ? 19.963 0.325 -4.519 1.00 82.12 400 ASP A CA 1
ATOM 3347 C C . ASP A 1 400 ? 19.895 -0.705 -5.649 1.00 82.12 400 ASP A C 1
ATOM 3349 O O . ASP A 1 400 ? 20.244 -0.402 -6.790 1.00 82.12 400 ASP A O 1
ATOM 3353 N N . LEU A 1 401 ? 19.302 -1.873 -5.376 1.00 87.56 401 LEU A N 1
ATOM 3354 C CA . LEU A 1 401 ? 18.951 -2.860 -6.393 1.00 87.56 401 LEU A CA 1
ATOM 3355 C C . LEU A 1 401 ? 18.012 -2.276 -7.460 1.00 87.56 401 LEU A C 1
ATOM 3357 O O . LEU A 1 401 ? 18.247 -2.468 -8.655 1.00 87.56 401 LEU A O 1
ATOM 3361 N N . LYS A 1 402 ? 16.927 -1.586 -7.064 1.00 87.81 402 LYS A N 1
ATOM 3362 C CA . LYS A 1 402 ? 15.987 -1.012 -8.052 1.00 87.81 402 LYS A CA 1
ATOM 3363 C C . LYS A 1 402 ? 16.685 0.014 -8.925 1.00 87.81 402 LYS A C 1
ATOM 3365 O O . LYS A 1 402 ? 16.472 0.014 -10.133 1.00 87.81 402 LYS A O 1
ATOM 3370 N N . ASP A 1 403 ? 17.469 0.886 -8.306 1.00 90.44 403 ASP A N 1
ATOM 3371 C CA . ASP A 1 403 ? 18.149 1.974 -8.991 1.00 90.44 403 ASP A CA 1
ATOM 3372 C C . ASP A 1 403 ? 19.238 1.419 -9.937 1.00 90.44 403 ASP A C 1
ATOM 3374 O O . ASP A 1 403 ? 19.324 1.865 -11.081 1.00 90.44 403 ASP A O 1
ATOM 3378 N N . PHE A 1 404 ? 19.957 0.357 -9.548 1.00 92.75 404 PHE A N 1
ATOM 3379 C CA . PHE A 1 404 ? 20.844 -0.402 -10.440 1.00 92.75 404 PHE A CA 1
ATOM 3380 C C . PHE A 1 404 ? 20.102 -1.008 -11.638 1.00 92.75 404 PHE A C 1
ATOM 3382 O O . PHE A 1 404 ? 20.470 -0.743 -12.783 1.00 92.75 404 PHE A O 1
ATOM 3389 N N . HIS A 1 405 ? 19.032 -1.775 -11.404 1.00 92.75 405 HIS A N 1
ATOM 3390 C CA . HIS A 1 405 ? 18.262 -2.407 -12.484 1.00 92.75 405 HIS A CA 1
ATOM 3391 C C . HIS A 1 405 ? 17.718 -1.388 -13.482 1.00 92.75 405 HIS A C 1
ATOM 3393 O O . HIS A 1 405 ? 17.799 -1.620 -14.681 1.00 92.75 405 HIS A O 1
ATOM 3399 N N . ILE A 1 406 ? 17.187 -0.258 -13.010 1.00 92.25 406 ILE A N 1
ATOM 3400 C CA . ILE A 1 406 ? 16.671 0.806 -13.882 1.00 92.25 406 ILE A CA 1
ATOM 3401 C C . ILE A 1 406 ? 17.766 1.317 -14.813 1.00 92.25 406 ILE A C 1
ATOM 3403 O O . ILE A 1 406 ? 17.560 1.356 -16.021 1.00 92.25 406 ILE A O 1
ATOM 3407 N N . VAL A 1 407 ? 18.929 1.677 -14.261 1.00 93.94 407 VAL A N 1
ATOM 3408 C CA . VAL A 1 407 ? 20.046 2.209 -15.051 1.00 93.94 407 VAL A CA 1
ATOM 3409 C C . VAL A 1 407 ? 20.491 1.194 -16.101 1.00 93.94 407 VAL A C 1
ATOM 3411 O O . VAL A 1 407 ? 20.610 1.548 -17.270 1.00 93.94 407 VAL A O 1
ATOM 3414 N N . ILE A 1 408 ? 20.675 -0.072 -15.715 1.00 94.56 408 ILE A N 1
ATOM 3415 C CA . ILE A 1 408 ? 21.085 -1.125 -16.652 1.00 94.56 408 ILE A CA 1
ATOM 3416 C C . ILE A 1 408 ? 20.052 -1.331 -17.756 1.00 94.56 408 ILE A C 1
ATOM 3418 O O . ILE A 1 408 ? 20.419 -1.373 -18.925 1.00 94.56 408 ILE A O 1
ATOM 3422 N N . LEU A 1 409 ? 18.767 -1.432 -17.420 1.00 92.88 409 LEU A N 1
ATOM 3423 C CA . LEU A 1 409 ? 17.721 -1.671 -18.415 1.00 92.88 409 LEU A CA 1
ATOM 3424 C C . LEU A 1 409 ? 17.590 -0.499 -19.402 1.00 92.88 409 LEU A C 1
ATOM 3426 O O . LEU A 1 409 ? 17.427 -0.730 -20.595 1.00 92.88 409 LEU A O 1
ATOM 3430 N N . LEU A 1 410 ? 17.743 0.748 -18.947 1.00 93.50 410 LEU A N 1
ATOM 3431 C CA . LEU A 1 410 ? 17.757 1.912 -19.842 1.00 93.50 410 LEU A CA 1
ATOM 3432 C C . LEU A 1 410 ? 18.967 1.910 -20.786 1.00 93.50 410 LEU A C 1
ATOM 3434 O O . LEU A 1 410 ? 18.822 2.244 -21.958 1.00 93.50 410 LEU A O 1
ATOM 3438 N N . LEU A 1 411 ? 20.141 1.492 -20.303 1.00 92.50 411 LEU A N 1
ATOM 3439 C CA . LEU A 1 411 ? 21.352 1.358 -21.124 1.00 92.50 411 LEU A CA 1
ATOM 3440 C C . LEU A 1 411 ? 21.278 0.210 -22.139 1.00 92.50 411 LEU A C 1
ATOM 3442 O O . LEU A 1 411 ? 21.985 0.229 -23.140 1.00 92.50 411 LEU A O 1
ATOM 3446 N N . ARG A 1 412 ? 20.388 -0.760 -21.918 1.00 89.88 412 ARG A N 1
ATOM 3447 C CA . ARG A 1 412 ? 20.033 -1.807 -22.889 1.00 89.88 412 ARG A CA 1
ATOM 3448 C C . ARG A 1 412 ? 19.004 -1.363 -23.916 1.00 89.88 412 ARG A C 1
ATOM 3450 O O . ARG A 1 412 ? 18.431 -2.211 -24.594 1.00 89.88 412 ARG A O 1
ATOM 3457 N N . ASP A 1 413 ? 18.735 -0.062 -23.991 1.00 83.25 413 ASP A N 1
ATOM 3458 C CA . ASP A 1 413 ? 17.763 0.487 -24.928 1.00 83.25 413 ASP A CA 1
ATOM 3459 C C . ASP A 1 413 ? 16.336 -0.064 -24.688 1.00 83.25 413 ASP A C 1
ATOM 3461 O O . ASP A 1 413 ? 15.516 -0.226 -25.591 1.00 83.25 413 ASP A O 1
ATOM 3465 N N . LEU A 1 414 ? 16.022 -0.361 -23.416 1.00 85.12 414 LEU A N 1
ATOM 3466 C CA . LEU A 1 414 ? 14.670 -0.715 -22.941 1.00 85.12 414 LEU A CA 1
ATOM 3467 C C . LEU A 1 414 ? 13.933 0.500 -22.374 1.00 85.12 414 LEU A C 1
ATOM 3469 O O . LEU A 1 414 ? 13.010 0.394 -21.572 1.00 85.12 414 LEU A O 1
ATOM 3473 N N . GLY A 1 415 ? 14.383 1.674 -22.796 1.00 82.75 415 GLY A N 1
ATOM 3474 C CA . GLY A 1 415 ? 13.713 2.942 -22.612 1.00 82.75 415 GLY A CA 1
ATOM 3475 C C . GLY A 1 415 ? 12.485 3.139 -23.502 1.00 82.75 415 GLY A C 1
ATOM 3476 O O . GLY A 1 415 ? 11.735 4.092 -23.315 1.00 82.75 415 GLY A O 1
ATOM 3477 N N . HIS A 1 416 ? 12.281 2.232 -24.455 1.00 85.12 416 HIS A N 1
ATOM 3478 C CA . HIS A 1 416 ? 11.054 2.068 -25.220 1.00 85.12 416 HIS A CA 1
ATOM 3479 C C . HIS A 1 416 ? 10.453 0.705 -24.906 1.00 85.12 416 HIS A C 1
ATOM 3481 O O . HIS A 1 416 ? 11.180 -0.291 -24.806 1.00 85.12 416 HIS A O 1
ATOM 3487 N N . ASP A 1 417 ? 9.133 0.652 -24.781 1.00 81.56 417 ASP A N 1
ATOM 3488 C CA . ASP A 1 417 ? 8.408 -0.582 -24.506 1.00 81.56 417 ASP A CA 1
ATOM 3489 C C . ASP A 1 417 ? 8.717 -1.636 -25.584 1.00 81.56 417 ASP A C 1
ATOM 3491 O O . ASP A 1 417 ? 8.822 -1.355 -26.786 1.00 81.56 417 ASP A O 1
ATOM 3495 N N . ILE A 1 418 ? 8.961 -2.868 -25.140 1.00 81.50 418 ILE A N 1
ATOM 3496 C CA . ILE A 1 418 ? 9.417 -3.936 -26.032 1.00 81.50 418 ILE A CA 1
ATOM 3497 C C . ILE A 1 418 ? 8.311 -4.462 -26.941 1.00 81.50 418 ILE A C 1
ATOM 3499 O O . ILE A 1 418 ? 8.604 -5.042 -27.978 1.00 81.50 418 ILE A O 1
ATOM 3503 N N . ARG A 1 419 ? 7.043 -4.260 -26.581 1.00 79.06 419 ARG A N 1
ATOM 3504 C CA . ARG A 1 419 ? 5.926 -4.657 -27.427 1.00 79.06 419 ARG A CA 1
ATOM 3505 C C . ARG A 1 419 ? 5.628 -3.573 -28.441 1.00 79.06 419 ARG A C 1
ATOM 3507 O O . ARG A 1 419 ? 5.513 -3.890 -29.614 1.00 79.06 419 ARG A O 1
ATOM 3514 N N . ASN A 1 420 ? 5.466 -2.328 -27.998 1.00 78.12 420 ASN A N 1
ATOM 3515 C CA . ASN A 1 420 ? 4.883 -1.295 -28.853 1.00 78.12 420 ASN A CA 1
ATOM 3516 C C . ASN A 1 420 ? 5.840 -0.198 -29.335 1.00 78.12 420 ASN A C 1
ATOM 3518 O O . ASN A 1 420 ? 5.388 0.726 -30.001 1.00 78.12 420 ASN A O 1
ATOM 3522 N N . LEU A 1 421 ? 7.131 -0.294 -29.000 1.00 82.12 421 LEU A N 1
ATOM 3523 C CA . LEU A 1 421 ? 8.159 0.698 -29.336 1.00 82.12 421 LEU A CA 1
ATOM 3524 C C . LEU A 1 421 ? 7.887 2.107 -28.792 1.00 82.12 421 LEU A C 1
ATOM 3526 O O . LEU A 1 421 ? 8.627 3.027 -29.117 1.00 82.12 421 LEU A O 1
ATOM 3530 N N . GLN A 1 422 ? 6.887 2.303 -27.930 1.00 82.00 422 GLN A N 1
ATOM 3531 C CA . GLN A 1 422 ? 6.605 3.623 -27.384 1.00 82.00 422 GLN A CA 1
ATOM 3532 C C . GLN A 1 422 ? 7.655 4.017 -26.343 1.00 82.00 422 GLN A C 1
ATOM 3534 O O . GLN A 1 422 ? 8.040 3.183 -25.513 1.00 82.00 422 GLN A O 1
ATOM 3539 N N . PRO A 1 423 ? 8.092 5.286 -26.324 1.00 85.00 423 PRO A N 1
ATOM 3540 C CA . PRO A 1 423 ? 9.016 5.770 -25.312 1.00 85.00 423 PRO A CA 1
ATOM 3541 C C . PRO A 1 423 ? 8.401 5.680 -23.914 1.00 85.00 423 PRO A C 1
ATOM 3543 O O . PRO A 1 423 ? 7.262 6.086 -23.678 1.00 85.00 423 PRO A O 1
ATOM 3546 N N . ILE A 1 424 ? 9.180 5.191 -22.955 1.00 89.00 424 ILE A N 1
ATOM 3547 C CA . ILE A 1 424 ? 8.869 5.317 -21.534 1.00 89.00 424 ILE A CA 1
ATOM 3548 C C . ILE A 1 424 ? 9.264 6.733 -21.119 1.00 89.00 424 ILE A C 1
ATOM 3550 O O . ILE A 1 424 ? 10.448 7.055 -21.028 1.00 89.00 424 ILE A O 1
ATOM 3554 N N . ASP A 1 425 ? 8.266 7.573 -20.855 1.00 89.25 425 ASP A N 1
ATOM 3555 C CA . ASP A 1 425 ? 8.468 8.944 -20.384 1.00 89.25 425 ASP A CA 1
ATOM 3556 C C . ASP A 1 425 ? 9.305 8.956 -19.090 1.00 89.25 425 ASP A C 1
ATOM 3558 O O . ASP A 1 425 ? 9.077 8.138 -18.189 1.00 89.25 425 ASP A O 1
ATOM 3562 N N . SER A 1 426 ? 10.261 9.884 -18.969 1.00 90.81 426 SER A N 1
ATOM 3563 C CA . SER A 1 426 ? 11.104 10.013 -17.776 1.00 90.81 426 SER A CA 1
ATOM 3564 C C . SER A 1 426 ? 10.287 10.243 -16.502 1.00 90.81 426 SER A C 1
ATOM 3566 O O . SER A 1 426 ? 10.627 9.707 -15.441 1.00 90.81 426 SER A O 1
ATOM 3568 N N . SER A 1 427 ? 9.154 10.937 -16.606 1.00 89.62 427 SER A N 1
ATOM 3569 C CA . SER A 1 427 ? 8.252 11.195 -15.482 1.00 89.62 427 SER A CA 1
ATOM 3570 C C . SER A 1 427 ? 7.723 9.902 -14.857 1.00 89.62 427 SER A C 1
ATOM 3572 O O . SER A 1 427 ? 7.482 9.858 -13.647 1.00 89.62 427 SER A O 1
ATOM 3574 N N . SER A 1 428 ? 7.661 8.808 -15.629 1.00 88.50 428 SER A N 1
ATOM 3575 C CA . SER A 1 428 ? 7.292 7.458 -15.171 1.00 88.50 428 SER A CA 1
ATOM 3576 C C . SER A 1 428 ? 8.133 6.977 -13.989 1.00 88.50 428 SER A C 1
ATOM 3578 O O . SER A 1 428 ? 7.679 6.132 -13.211 1.00 88.50 428 SER A O 1
ATOM 3580 N N . PHE A 1 429 ? 9.350 7.512 -13.825 1.00 88.38 429 PHE A N 1
ATOM 3581 C CA . PHE A 1 429 ? 10.293 7.157 -12.763 1.00 88.38 429 PHE A CA 1
ATOM 3582 C C . PHE A 1 429 ? 10.127 7.970 -11.468 1.00 88.38 429 PHE A C 1
ATOM 3584 O O . PHE A 1 429 ? 10.743 7.618 -10.447 1.00 88.38 429 PHE A O 1
ATOM 3591 N N . LEU A 1 430 ? 9.268 8.997 -11.471 1.00 83.00 430 LEU A N 1
ATOM 3592 C CA . LEU A 1 430 ? 8.950 9.828 -10.312 1.00 83.00 430 LEU A CA 1
ATOM 3593 C C . LEU A 1 430 ? 8.127 9.068 -9.266 1.00 83.00 430 LEU A C 1
ATOM 3595 O O . LEU A 1 430 ? 7.188 8.325 -9.555 1.00 83.00 430 LEU A O 1
ATOM 3599 N N . ARG A 1 431 ? 8.440 9.308 -7.988 1.00 75.44 431 ARG A N 1
ATOM 3600 C CA . ARG A 1 431 ? 7.737 8.658 -6.866 1.00 75.44 431 ARG A CA 1
ATOM 3601 C C . ARG A 1 431 ? 6.263 9.061 -6.770 1.00 75.44 431 ARG A C 1
ATOM 3603 O O . ARG A 1 431 ? 5.440 8.233 -6.380 1.00 75.44 431 ARG A O 1
ATOM 3610 N N . GLN A 1 432 ? 5.952 10.307 -7.119 1.00 78.38 432 GLN A N 1
ATOM 3611 C CA . GLN A 1 432 ? 4.630 10.922 -6.952 1.00 78.38 432 GLN A CA 1
ATOM 3612 C C . GLN A 1 432 ? 3.663 10.636 -8.110 1.00 78.38 432 GLN A C 1
ATOM 3614 O O . GLN A 1 432 ? 2.497 10.995 -8.020 1.00 78.38 432 GLN A O 1
ATOM 3619 N N . LEU A 1 433 ? 4.109 9.967 -9.178 1.00 74.00 433 LEU A N 1
ATOM 3620 C CA . LEU A 1 433 ? 3.255 9.714 -10.335 1.00 74.00 433 LEU A CA 1
ATOM 3621 C C . LEU A 1 433 ? 2.117 8.733 -10.004 1.00 74.00 433 LEU A C 1
ATOM 3623 O O . LEU A 1 433 ? 2.283 7.815 -9.193 1.00 74.00 433 LEU A O 1
ATOM 3627 N N . ASN A 1 434 ? 0.968 8.883 -10.659 1.00 74.56 434 ASN A N 1
ATOM 3628 C CA . ASN A 1 434 ? -0.127 7.923 -10.555 1.00 74.56 434 ASN A CA 1
ATOM 3629 C C . ASN A 1 434 ? 0.360 6.514 -10.956 1.00 74.56 434 ASN A C 1
ATOM 3631 O O . ASN A 1 434 ? 1.044 6.336 -11.965 1.00 74.56 434 ASN A O 1
ATOM 3635 N N . ASN A 1 435 ? 0.003 5.504 -10.153 1.00 73.06 435 ASN A N 1
ATOM 3636 C CA . ASN A 1 435 ? 0.466 4.122 -10.301 1.00 73.06 435 ASN A CA 1
ATOM 3637 C C . ASN A 1 435 ? 0.262 3.540 -11.703 1.00 73.06 435 ASN A C 1
ATOM 3639 O O . ASN A 1 435 ? 1.081 2.734 -12.127 1.00 73.06 435 ASN A O 1
ATOM 3643 N N . LYS A 1 436 ? -0.784 3.942 -12.436 1.00 78.06 436 LYS A N 1
ATOM 3644 C CA . LYS A 1 436 ? -1.015 3.469 -13.811 1.00 78.06 436 LYS A CA 1
ATOM 3645 C C . LYS A 1 436 ? 0.146 3.821 -14.754 1.00 78.06 436 LYS A C 1
ATOM 3647 O O . LYS A 1 436 ? 0.505 3.010 -15.601 1.00 78.06 436 LYS A O 1
ATOM 3652 N N . TYR A 1 437 ? 0.737 4.998 -14.577 1.00 78.12 437 TYR A N 1
ATOM 3653 C CA . TYR A 1 437 ? 1.777 5.547 -15.450 1.00 78.12 437 TYR A CA 1
ATOM 3654 C C . TYR A 1 437 ? 3.193 5.292 -14.926 1.00 78.12 437 TYR A C 1
ATOM 3656 O O . TYR A 1 437 ? 4.170 5.650 -15.569 1.00 78.12 437 TYR A O 1
ATOM 3664 N N . LYS A 1 438 ? 3.331 4.665 -13.755 1.00 85.62 438 LYS A N 1
ATOM 3665 C CA . LYS A 1 438 ? 4.642 4.290 -13.227 1.00 85.62 438 LYS A CA 1
ATOM 3666 C C . LYS A 1 438 ? 5.240 3.153 -14.042 1.00 85.62 438 LYS A C 1
ATOM 3668 O O . LYS A 1 438 ? 4.540 2.204 -14.403 1.00 85.62 438 LYS A O 1
ATOM 3673 N N . PHE A 1 439 ? 6.553 3.194 -14.251 1.00 85.44 439 PHE A N 1
ATOM 3674 C CA . PHE A 1 439 ? 7.263 2.024 -14.760 1.00 85.44 439 PHE A CA 1
ATOM 3675 C C . PHE A 1 439 ? 7.267 0.903 -13.705 1.00 85.44 439 PHE A C 1
ATOM 3677 O O . PHE A 1 439 ? 7.219 1.130 -12.489 1.00 85.44 439 PHE A O 1
ATOM 3684 N N . ARG A 1 440 ? 7.394 -0.332 -14.176 1.00 81.25 440 ARG A N 1
ATOM 3685 C CA . ARG A 1 440 ? 7.684 -1.517 -13.379 1.00 81.25 440 ARG A CA 1
ATOM 3686 C C . ARG A 1 440 ? 8.812 -2.305 -14.022 1.00 81.25 440 ARG A C 1
ATOM 3688 O O . ARG A 1 440 ? 8.948 -2.354 -15.240 1.00 81.25 440 ARG A O 1
ATOM 3695 N N . ARG A 1 441 ? 9.603 -2.946 -13.162 1.00 83.56 441 ARG A N 1
ATOM 3696 C CA . ARG A 1 441 ? 10.498 -4.032 -13.563 1.00 83.56 441 ARG A CA 1
ATOM 3697 C C . ARG A 1 441 ? 9.639 -5.274 -13.716 1.00 83.56 441 ARG A C 1
ATOM 3699 O O . ARG A 1 441 ? 8.954 -5.660 -12.767 1.00 83.56 441 ARG A O 1
ATOM 3706 N N . HIS A 1 442 ? 9.670 -5.858 -14.894 1.00 81.12 442 HIS A N 1
ATOM 3707 C CA . HIS A 1 442 ? 8.931 -7.057 -15.221 1.00 81.12 442 HIS A CA 1
ATOM 3708 C C . HIS A 1 442 ? 9.896 -8.231 -15.360 1.00 81.12 442 HIS A C 1
ATOM 3710 O O . HIS A 1 442 ? 10.989 -8.059 -15.891 1.00 81.12 442 HIS A O 1
ATOM 3716 N N . HIS A 1 443 ? 9.505 -9.402 -14.862 1.00 81.19 443 HIS A N 1
ATOM 3717 C CA . HIS A 1 443 ? 10.311 -10.613 -14.995 1.00 81.19 443 HIS A CA 1
ATOM 3718 C C . HIS A 1 443 ? 9.900 -11.344 -16.250 1.00 81.19 443 HIS A C 1
ATOM 3720 O O . HIS A 1 443 ? 8.718 -11.616 -16.431 1.00 81.19 443 HIS A O 1
ATOM 3726 N N . ILE A 1 444 ? 10.871 -11.717 -17.064 1.00 78.44 444 ILE A N 1
ATOM 3727 C CA . ILE A 1 444 ? 10.607 -12.591 -18.196 1.00 78.44 444 ILE A CA 1
ATOM 3728 C C . ILE A 1 444 ? 10.218 -13.963 -17.610 1.00 78.44 444 ILE A C 1
ATOM 3730 O O . ILE A 1 444 ? 10.912 -14.492 -16.743 1.00 78.44 444 ILE A O 1
ATOM 3734 N N . PHE A 1 445 ? 9.033 -14.472 -17.948 1.00 62.69 445 PHE A N 1
ATOM 3735 C CA . PHE A 1 445 ? 8.338 -15.455 -17.114 1.00 62.69 445 PHE A CA 1
ATOM 3736 C C . PHE A 1 445 ? 8.914 -16.879 -17.192 1.00 62.69 445 PHE A C 1
ATOM 3738 O O . PHE A 1 445 ? 8.697 -17.600 -18.169 1.00 62.69 445 PHE A O 1
ATOM 3745 N N . LYS A 1 446 ? 9.528 -17.318 -16.083 1.00 61.75 446 LYS A N 1
ATOM 3746 C CA . LYS A 1 446 ? 9.491 -18.692 -15.537 1.00 61.75 446 LYS A CA 1
ATOM 3747 C C . LYS A 1 446 ? 9.230 -18.623 -14.023 1.00 61.75 446 LYS A C 1
ATOM 3749 O O . LYS A 1 446 ? 9.628 -17.654 -13.377 1.00 61.75 446 LYS A O 1
ATOM 3754 N N . GLU A 1 447 ? 8.589 -19.629 -13.416 1.00 56.56 447 GLU A N 1
ATOM 3755 C CA . GLU A 1 447 ? 8.325 -19.639 -11.956 1.00 56.56 447 GLU A CA 1
ATOM 3756 C C . GLU A 1 447 ? 9.604 -19.487 -11.112 1.00 56.56 447 GLU A C 1
ATOM 3758 O O . GLU A 1 447 ? 9.592 -18.816 -10.078 1.00 56.56 447 GLU A O 1
ATOM 3763 N N . SER A 1 448 ? 10.728 -20.023 -11.597 1.00 58.47 448 SER A N 1
ATOM 3764 C CA . SER A 1 448 ? 12.057 -19.875 -10.995 1.00 58.47 448 SER A CA 1
ATOM 3765 C C . SER A 1 448 ? 12.599 -18.444 -11.018 1.00 58.47 448 SER A C 1
ATOM 3767 O O . SER A 1 448 ? 13.452 -18.095 -10.202 1.00 58.47 448 SER A O 1
ATOM 3769 N N . ASP A 1 449 ? 12.127 -17.602 -11.940 1.00 68.31 449 ASP A N 1
ATOM 3770 C CA . ASP A 1 449 ? 12.721 -16.288 -12.186 1.00 68.31 449 ASP A CA 1
ATOM 3771 C C . ASP A 1 449 ? 12.275 -15.245 -11.173 1.00 68.31 449 ASP A C 1
ATOM 3773 O O . ASP A 1 449 ? 13.013 -14.297 -10.928 1.00 68.31 449 ASP A O 1
ATOM 3777 N N . ARG A 1 450 ? 11.154 -15.463 -10.474 1.00 72.31 450 ARG A N 1
ATOM 3778 C CA . ARG A 1 450 ? 10.721 -14.570 -9.389 1.00 72.31 450 ARG A CA 1
ATOM 3779 C C . ARG A 1 450 ? 11.789 -14.465 -8.283 1.00 72.31 450 ARG A C 1
ATOM 3781 O O . ARG A 1 450 ? 12.011 -13.391 -7.726 1.00 72.31 450 ARG A O 1
ATOM 3788 N N . LYS A 1 451 ? 12.536 -15.541 -8.016 1.00 75.81 451 LYS A N 1
ATOM 3789 C CA . LYS A 1 451 ? 13.646 -15.536 -7.045 1.00 75.81 451 LYS A CA 1
ATOM 3790 C C . LYS A 1 451 ? 14.950 -14.943 -7.593 1.00 75.81 451 LYS A C 1
ATOM 3792 O O . LYS A 1 451 ? 15.884 -14.747 -6.824 1.00 75.81 451 LYS A O 1
ATOM 3797 N N . SER A 1 452 ? 15.047 -14.658 -8.888 1.00 80.44 452 SER A N 1
ATOM 3798 C CA . SER A 1 452 ? 16.261 -14.094 -9.470 1.00 80.44 452 SER A CA 1
ATOM 3799 C C . SER A 1 452 ? 16.320 -12.579 -9.273 1.00 80.44 452 SER A C 1
ATOM 3801 O O . SER A 1 452 ? 15.312 -11.885 -9.383 1.00 80.44 452 SER A O 1
ATOM 3803 N N . LEU A 1 453 ? 17.518 -12.062 -8.996 1.00 83.31 453 LEU A N 1
ATOM 3804 C CA . LEU A 1 453 ? 17.829 -10.628 -9.026 1.00 83.31 453 LEU A CA 1
ATOM 3805 C C . LEU A 1 453 ? 18.605 -10.241 -10.296 1.00 83.31 453 LEU A C 1
ATOM 3807 O O . LEU A 1 453 ? 19.104 -9.119 -10.398 1.00 83.31 453 LEU A O 1
ATOM 3811 N N . ASP A 1 454 ? 18.743 -11.177 -11.237 1.00 86.94 454 ASP A N 1
ATOM 3812 C CA . ASP A 1 454 ? 19.550 -11.016 -12.439 1.00 86.94 454 ASP A CA 1
ATOM 3813 C C . ASP A 1 454 ? 18.935 -9.954 -13.365 1.00 86.94 454 ASP A C 1
ATOM 3815 O O . ASP A 1 454 ? 17.830 -10.167 -13.875 1.00 86.94 454 ASP A O 1
ATOM 3819 N N . PRO A 1 455 ? 19.627 -8.830 -13.638 1.00 88.00 455 PRO A N 1
ATOM 3820 C CA . PRO A 1 455 ? 19.130 -7.832 -14.575 1.00 88.00 455 PRO A CA 1
ATOM 3821 C C . PRO A 1 455 ? 18.894 -8.399 -15.980 1.00 88.00 455 PRO A C 1
ATOM 3823 O O . PRO A 1 455 ? 18.077 -7.849 -16.711 1.00 88.00 455 PRO A O 1
ATOM 3826 N N . ASN A 1 456 ? 19.577 -9.474 -16.393 1.00 86.69 456 ASN A N 1
ATOM 3827 C CA . ASN A 1 456 ? 19.394 -10.134 -17.696 1.00 86.69 456 ASN A CA 1
ATOM 3828 C C . ASN A 1 456 ? 18.009 -10.763 -17.876 1.00 86.69 456 ASN A C 1
ATOM 3830 O O . ASN A 1 456 ? 17.589 -10.986 -19.004 1.00 86.69 456 ASN A O 1
ATOM 3834 N N . LYS A 1 457 ? 17.287 -11.010 -16.782 1.00 85.56 457 LYS A N 1
ATOM 3835 C CA . LYS A 1 457 ? 15.955 -11.628 -16.796 1.00 85.56 457 LYS A CA 1
ATOM 3836 C C . LYS A 1 457 ? 14.822 -10.619 -16.644 1.00 85.56 457 LYS A C 1
ATOM 3838 O O . LYS A 1 457 ? 13.688 -11.000 -16.346 1.00 85.56 457 LYS A O 1
ATOM 3843 N N . LEU A 1 458 ? 15.134 -9.332 -16.781 1.00 87.00 458 LEU A N 1
ATOM 3844 C CA . LEU A 1 458 ? 14.210 -8.239 -16.524 1.00 87.00 458 LEU A CA 1
ATOM 3845 C C . LEU A 1 458 ? 13.956 -7.402 -17.774 1.00 87.00 458 LEU A C 1
ATOM 3847 O O . LEU A 1 458 ? 14.840 -7.207 -18.604 1.00 87.00 458 LEU A O 1
ATOM 3851 N N . ALA A 1 459 ? 12.752 -6.844 -17.837 1.00 87.75 459 ALA A N 1
ATOM 3852 C CA . ALA A 1 459 ? 12.339 -5.833 -18.801 1.00 87.75 459 ALA A CA 1
ATOM 3853 C C . ALA A 1 459 ? 11.719 -4.620 -18.085 1.00 87.75 459 ALA A C 1
ATOM 3855 O O . ALA A 1 459 ? 11.295 -4.710 -16.925 1.00 87.75 459 ALA A O 1
ATOM 3856 N N . LEU A 1 460 ? 11.662 -3.478 -18.773 1.00 86.75 460 LEU A N 1
ATOM 3857 C CA . LEU A 1 460 ? 10.902 -2.305 -18.336 1.00 86.75 460 LEU A CA 1
ATOM 3858 C C . LEU A 1 460 ? 9.536 -2.290 -19.020 1.00 86.75 460 LEU A C 1
ATOM 3860 O O . LEU A 1 460 ? 9.435 -2.547 -20.214 1.00 86.75 460 LEU A O 1
ATOM 3864 N N . VAL A 1 461 ? 8.492 -1.981 -18.250 1.00 85.12 461 VAL A N 1
ATOM 3865 C CA . VAL A 1 461 ? 7.123 -1.837 -18.761 1.00 85.12 461 VAL A CA 1
ATOM 3866 C C . VAL A 1 461 ? 6.388 -0.752 -17.981 1.00 85.12 461 VAL A C 1
ATOM 3868 O O . VAL A 1 461 ? 6.574 -0.624 -16.768 1.00 85.12 461 VAL A O 1
ATOM 3871 N N . ILE A 1 462 ? 5.525 0.024 -18.632 1.00 83.44 462 ILE A N 1
ATOM 3872 C CA . ILE A 1 462 ? 4.574 0.881 -17.910 1.00 83.44 462 ILE A CA 1
ATOM 3873 C C . ILE A 1 462 ? 3.525 -0.009 -17.248 1.00 83.44 462 ILE A C 1
ATOM 3875 O O . ILE A 1 462 ? 3.006 -0.939 -17.860 1.00 83.44 462 ILE A O 1
ATOM 3879 N N . GLN A 1 463 ? 3.175 0.268 -15.993 1.00 80.25 463 GLN A N 1
ATOM 3880 C CA . GLN A 1 463 ? 2.261 -0.576 -15.224 1.00 80.25 463 GLN A CA 1
ATOM 3881 C C . GLN A 1 463 ? 0.918 -0.810 -15.938 1.00 80.25 463 GLN A C 1
ATOM 3883 O O . GLN A 1 463 ? 0.397 -1.922 -15.883 1.00 80.25 463 GLN A O 1
ATOM 3888 N N . ALA A 1 464 ? 0.374 0.199 -16.627 1.00 78.50 464 ALA A N 1
ATOM 3889 C CA . ALA A 1 464 ? -0.839 0.069 -17.440 1.00 78.50 464 ALA A CA 1
ATOM 3890 C C . ALA A 1 464 ? -0.742 -1.001 -18.539 1.00 78.50 464 ALA A C 1
ATOM 3892 O O . ALA A 1 464 ? -1.751 -1.604 -18.890 1.00 78.50 464 ALA A O 1
ATOM 3893 N N . TYR A 1 465 ? 0.458 -1.225 -19.071 1.00 72.75 465 TYR A N 1
ATOM 3894 C CA . TYR A 1 465 ? 0.727 -2.115 -20.199 1.00 72.75 465 TYR A CA 1
ATOM 3895 C C . TYR A 1 465 ? 1.340 -3.449 -19.762 1.00 72.75 465 TYR A C 1
ATOM 3897 O O . TYR A 1 465 ? 1.700 -4.270 -20.595 1.00 72.75 465 TYR A O 1
ATOM 3905 N N . HIS A 1 466 ? 1.403 -3.718 -18.455 1.00 75.06 466 HIS A N 1
ATOM 3906 C CA . HIS A 1 466 ? 1.979 -4.949 -17.912 1.00 75.06 466 HIS A CA 1
ATOM 3907 C C . HIS A 1 466 ? 1.353 -6.223 -18.500 1.00 75.06 466 HIS A C 1
ATOM 3909 O O . HIS A 1 466 ? 2.069 -7.140 -18.893 1.00 75.06 466 HIS A O 1
ATOM 3915 N N . TYR A 1 467 ? 0.021 -6.256 -18.614 1.00 71.31 467 TYR A N 1
ATOM 3916 C CA . TYR A 1 467 ? -0.713 -7.376 -19.215 1.00 71.31 467 TYR A CA 1
ATOM 3917 C C . TYR A 1 467 ? -0.340 -7.595 -20.689 1.00 71.31 467 TYR A C 1
ATOM 3919 O O . TYR A 1 467 ? -0.347 -8.714 -21.193 1.00 71.31 467 TYR A O 1
ATOM 3927 N N . ALA A 1 468 ? 0.033 -6.522 -21.388 1.00 69.06 468 ALA A N 1
ATOM 3928 C CA . ALA A 1 468 ? 0.437 -6.610 -22.779 1.00 69.06 468 ALA A CA 1
ATOM 3929 C C . ALA A 1 468 ? 1.769 -7.368 -22.932 1.00 69.06 468 ALA A C 1
ATOM 3931 O O . ALA A 1 468 ? 1.981 -8.023 -23.953 1.00 69.06 468 ALA A O 1
ATOM 3932 N N . LEU A 1 469 ? 2.638 -7.330 -21.921 1.00 73.06 469 LEU A N 1
ATOM 3933 C CA . LEU A 1 469 ? 3.871 -8.111 -21.909 1.00 73.06 469 LEU A CA 1
ATOM 3934 C C . LEU A 1 469 ? 3.629 -9.582 -21.546 1.00 73.06 469 LEU A C 1
ATOM 3936 O O . LEU A 1 469 ? 4.258 -10.460 -22.123 1.00 73.06 469 LEU A O 1
ATOM 3940 N N . GLU A 1 470 ? 2.681 -9.851 -20.643 1.00 69.69 470 GLU A N 1
ATOM 3941 C CA . GLU A 1 470 ? 2.279 -11.211 -20.238 1.00 69.69 470 GLU A CA 1
ATOM 3942 C C . GLU A 1 470 ? 1.775 -12.067 -21.402 1.00 69.69 470 GLU A C 1
ATOM 3944 O O . GLU A 1 470 ? 1.872 -13.289 -21.352 1.00 69.69 470 GLU A O 1
ATOM 3949 N N . SER A 1 471 ? 1.253 -11.434 -22.454 1.00 71.44 471 SER A N 1
ATOM 3950 C CA . SER A 1 471 ? 0.789 -12.140 -23.651 1.00 71.44 471 SER A CA 1
ATOM 3951 C C . SER A 1 471 ? 1.901 -12.565 -24.620 1.00 71.44 471 SER A C 1
ATOM 3953 O O . SER A 1 471 ? 1.604 -13.280 -25.572 1.00 71.44 471 SER A O 1
ATOM 3955 N N . LEU A 1 472 ? 3.149 -12.123 -24.418 1.00 76.00 472 LEU A N 1
ATOM 3956 C CA . LEU A 1 472 ? 4.290 -12.528 -25.245 1.00 76.00 472 LEU A CA 1
ATOM 3957 C C . LEU A 1 472 ? 5.014 -13.715 -24.612 1.00 76.00 472 LEU A C 1
ATOM 3959 O O . LEU A 1 472 ? 5.240 -13.751 -23.401 1.00 76.00 472 LEU A O 1
ATOM 3963 N N . ASP A 1 473 ? 5.420 -14.678 -25.433 1.00 82.31 473 ASP A N 1
ATOM 3964 C CA . ASP A 1 473 ? 6.234 -15.784 -24.951 1.00 82.31 473 ASP A CA 1
ATOM 3965 C C . ASP A 1 473 ? 7.658 -15.317 -24.592 1.00 82.31 473 ASP A C 1
ATOM 3967 O O . ASP A 1 473 ? 8.254 -14.437 -25.220 1.00 82.31 473 ASP A O 1
ATOM 3971 N N . THR A 1 474 ? 8.223 -15.941 -23.558 1.00 81.94 474 THR A N 1
ATOM 3972 C CA . THR A 1 474 ? 9.557 -15.637 -23.022 1.00 81.94 474 THR A CA 1
ATOM 3973 C C . THR A 1 474 ? 10.667 -15.727 -24.078 1.00 81.94 474 THR A C 1
ATOM 3975 O O . THR A 1 474 ? 11.622 -14.952 -24.023 1.00 81.94 474 THR A O 1
ATOM 3978 N N . SER A 1 475 ? 10.572 -16.651 -25.041 1.00 84.88 475 SER A N 1
ATOM 3979 C CA . SER A 1 475 ? 11.555 -16.775 -26.127 1.00 84.88 475 SER A CA 1
ATOM 3980 C C . SER A 1 475 ? 11.553 -15.552 -27.036 1.00 84.88 475 SER A C 1
ATOM 3982 O O . SER A 1 475 ? 12.624 -15.011 -27.303 1.00 84.88 475 SER A O 1
ATOM 3984 N N . THR A 1 476 ? 10.377 -15.074 -27.436 1.00 86.88 476 THR A N 1
ATOM 3985 C CA . THR A 1 476 ? 10.224 -13.866 -28.253 1.00 86.88 476 THR A CA 1
ATOM 3986 C C . THR A 1 476 ? 10.769 -12.639 -27.534 1.00 86.88 476 THR A C 1
ATOM 3988 O O . THR A 1 476 ? 11.542 -11.880 -28.112 1.00 86.88 476 THR A O 1
ATOM 3991 N N . VAL A 1 477 ? 10.448 -12.459 -26.249 1.00 85.81 477 VAL A N 1
ATOM 3992 C CA . VAL A 1 477 ? 10.978 -11.331 -25.459 1.00 85.81 477 VAL A CA 1
ATOM 3993 C C . VAL A 1 477 ? 12.508 -11.360 -25.423 1.00 85.81 477 VAL A C 1
ATOM 3995 O O . VAL A 1 477 ? 13.147 -10.336 -25.662 1.00 85.81 477 VAL A O 1
ATOM 3998 N N . ASN A 1 478 ? 13.106 -12.527 -25.172 1.00 86.38 478 ASN A N 1
ATOM 3999 C CA . ASN A 1 478 ? 14.561 -12.669 -25.144 1.00 86.38 478 ASN A CA 1
ATOM 4000 C C . ASN A 1 478 ? 15.202 -1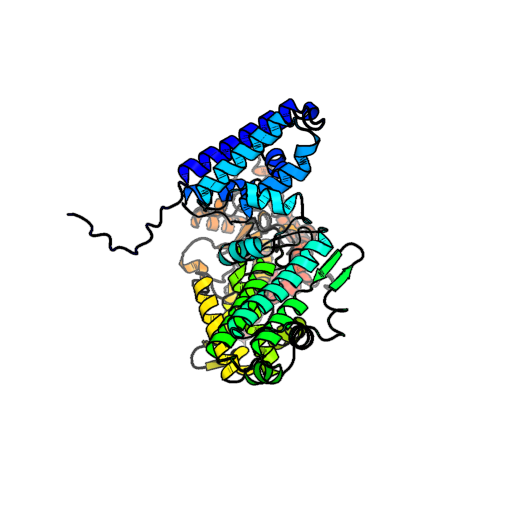2.412 -26.516 1.00 86.38 478 ASN A C 1
ATOM 4002 O O . ASN A 1 478 ? 16.202 -11.702 -26.576 1.00 86.38 478 ASN A O 1
ATOM 4006 N N . ASP A 1 479 ? 14.623 -12.926 -27.607 1.00 88.69 479 ASP A N 1
ATOM 4007 C CA . ASP A 1 479 ? 15.100 -12.670 -28.975 1.00 88.69 479 ASP A CA 1
ATOM 4008 C C . ASP A 1 479 ? 15.085 -11.171 -29.309 1.00 88.69 479 ASP A C 1
ATOM 4010 O O . ASP A 1 479 ? 16.071 -10.624 -29.810 1.00 88.69 479 ASP A O 1
ATOM 4014 N N . LEU A 1 480 ? 14.005 -10.470 -28.954 1.00 89.50 480 LEU A N 1
ATOM 4015 C CA . LEU A 1 480 ? 13.891 -9.026 -29.160 1.00 89.50 480 LEU A CA 1
ATOM 4016 C C . LEU A 1 480 ? 14.922 -8.240 -28.347 1.00 89.50 480 LEU A C 1
ATOM 4018 O O . LEU A 1 480 ? 15.514 -7.299 -28.879 1.00 89.50 480 LEU A O 1
ATOM 4022 N N . ILE A 1 481 ? 15.170 -8.619 -27.087 1.00 88.56 481 ILE A N 1
ATOM 4023 C CA . ILE A 1 481 ? 16.232 -8.007 -26.274 1.00 88.56 481 ILE A CA 1
ATOM 4024 C C . ILE A 1 481 ? 17.590 -8.246 -26.936 1.00 88.56 481 ILE A C 1
ATOM 4026 O O . ILE A 1 481 ? 18.328 -7.289 -27.152 1.00 88.56 481 ILE A O 1
ATOM 4030 N N . SER A 1 482 ? 17.913 -9.484 -27.312 1.00 88.38 482 SER A N 1
ATOM 4031 C CA . SER A 1 482 ? 19.185 -9.820 -27.963 1.00 88.38 482 SER A CA 1
ATOM 4032 C C . SER A 1 482 ? 19.414 -9.019 -29.246 1.00 88.38 482 SER A C 1
ATOM 4034 O O . SER A 1 482 ? 20.494 -8.458 -29.428 1.00 88.38 482 SER A O 1
ATOM 4036 N N . LYS A 1 483 ? 18.393 -8.881 -30.099 1.00 88.81 483 LYS A N 1
ATOM 4037 C CA . LYS A 1 483 ? 18.466 -8.048 -31.310 1.00 88.81 483 LYS A CA 1
ATOM 4038 C C . LYS A 1 483 ? 18.645 -6.564 -30.989 1.00 88.81 483 LYS A C 1
ATOM 4040 O O . LYS A 1 483 ? 19.424 -5.893 -31.655 1.00 88.81 483 LYS A O 1
ATOM 4045 N N . ARG A 1 484 ? 17.991 -6.045 -29.943 1.00 87.75 484 ARG A N 1
ATOM 4046 C CA . ARG A 1 484 ? 18.186 -4.654 -29.485 1.00 87.75 484 ARG A CA 1
ATOM 4047 C C . ARG A 1 484 ? 19.576 -4.395 -28.900 1.00 87.75 484 ARG A C 1
ATOM 4049 O O . ARG A 1 484 ? 20.047 -3.263 -28.965 1.00 87.75 484 ARG A O 1
ATOM 4056 N N . LEU A 1 485 ? 20.236 -5.413 -28.350 1.00 89.12 485 LEU A N 1
ATOM 4057 C CA . LEU A 1 485 ? 21.606 -5.304 -27.840 1.00 89.12 485 LEU A CA 1
ATOM 4058 C C . LEU A 1 485 ? 22.664 -5.353 -28.951 1.00 89.12 485 LEU A C 1
ATOM 4060 O O . LEU A 1 485 ? 23.762 -4.835 -28.754 1.00 89.12 485 LEU A O 1
ATOM 4064 N N . ASN A 1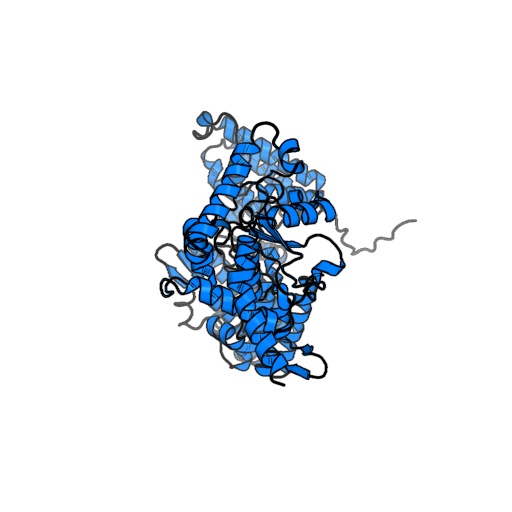 486 ? 22.343 -5.911 -30.123 1.00 89.31 486 ASN A N 1
ATOM 4065 C CA . ASN A 1 486 ? 23.250 -5.928 -31.269 1.00 89.31 486 ASN A CA 1
ATOM 4066 C C . ASN A 1 486 ? 23.265 -4.573 -31.993 1.00 89.31 486 ASN A C 1
ATOM 4068 O O . ASN A 1 486 ? 22.566 -4.353 -32.976 1.00 89.31 486 ASN A O 1
ATOM 4072 N N . TRP A 1 487 ? 24.093 -3.650 -31.514 1.00 90.06 487 TRP A N 1
ATOM 4073 C CA . TRP A 1 487 ? 24.187 -2.288 -32.058 1.00 90.06 487 TRP A CA 1
ATOM 4074 C C . TRP A 1 487 ? 24.992 -2.155 -33.351 1.00 90.06 487 TRP A C 1
ATOM 4076 O O . TRP A 1 487 ? 25.140 -1.038 -33.857 1.00 90.06 487 TRP A O 1
ATOM 4086 N N . ASN A 1 488 ? 25.529 -3.267 -33.849 1.00 86.81 488 ASN A N 1
ATOM 4087 C CA . ASN A 1 488 ? 26.190 -3.343 -35.147 1.00 86.81 488 ASN A CA 1
ATOM 4088 C C . ASN A 1 488 ? 25.180 -3.609 -36.273 1.00 86.81 488 ASN A C 1
ATOM 4090 O O . ASN A 1 488 ? 25.499 -3.402 -37.440 1.00 86.81 488 ASN A O 1
ATOM 4094 N N . ASP A 1 489 ? 23.967 -4.044 -35.923 1.00 88.12 489 ASP A N 1
ATOM 4095 C CA . ASP A 1 489 ? 22.871 -4.282 -36.849 1.00 88.12 489 ASP A CA 1
ATOM 4096 C C . ASP A 1 489 ? 21.742 -3.270 -36.607 1.00 88.12 489 ASP A C 1
ATOM 4098 O O . ASP A 1 489 ? 21.068 -3.276 -35.576 1.00 88.12 489 ASP A O 1
ATOM 4102 N N . ASN A 1 490 ? 21.536 -2.383 -37.580 1.00 88.94 490 ASN A N 1
ATOM 4103 C CA . ASN A 1 490 ? 20.456 -1.397 -37.550 1.00 88.94 490 ASN A CA 1
ATOM 4104 C C . ASN A 1 490 ? 19.155 -1.929 -38.172 1.00 88.94 490 ASN A C 1
ATOM 4106 O O . ASN A 1 490 ? 18.176 -1.185 -38.269 1.00 88.94 490 ASN A O 1
ATOM 4110 N N . SER A 1 491 ? 19.108 -3.190 -38.608 1.00 90.81 491 SER A N 1
ATOM 4111 C CA . SER A 1 491 ? 17.898 -3.773 -39.174 1.00 90.81 491 SER A CA 1
ATOM 4112 C C . SER A 1 491 ? 16.789 -3.883 -38.123 1.00 90.81 491 SER A C 1
ATOM 4114 O O . SER A 1 491 ? 17.000 -4.299 -36.983 1.00 90.81 491 SER A O 1
ATOM 4116 N N . CYS A 1 492 ? 15.575 -3.473 -38.501 1.00 91.19 492 CYS A N 1
ATOM 4117 C CA . CYS A 1 492 ? 14.416 -3.595 -37.625 1.00 91.19 492 CYS A CA 1
ATOM 4118 C C . CYS A 1 492 ? 13.976 -5.069 -37.537 1.00 91.19 492 CYS A C 1
ATOM 4120 O O . CYS A 1 492 ? 13.752 -5.688 -38.589 1.00 91.19 492 CYS A O 1
ATOM 4122 N N . PRO A 1 493 ? 13.819 -5.639 -36.324 1.00 92.88 493 PRO A N 1
ATOM 4123 C CA . PRO A 1 493 ? 13.287 -6.983 -36.145 1.00 92.88 493 PRO A CA 1
ATOM 4124 C C . PRO A 1 493 ? 11.942 -7.175 -36.847 1.00 92.88 493 PRO A C 1
ATOM 4126 O O . PRO A 1 493 ? 11.044 -6.343 -36.729 1.00 92.88 493 PRO A O 1
ATOM 4129 N N . GLN A 1 494 ? 11.788 -8.316 -37.522 1.00 92.19 494 GLN A N 1
ATOM 4130 C CA . GLN A 1 494 ? 10.583 -8.658 -38.284 1.00 92.19 494 GLN A CA 1
ATOM 4131 C C . GLN A 1 494 ? 9.294 -8.539 -37.454 1.00 92.19 494 GLN A C 1
ATOM 4133 O O . GLN A 1 494 ? 8.295 -8.026 -37.945 1.00 92.19 494 GLN A O 1
ATOM 4138 N N . PHE A 1 495 ? 9.360 -8.901 -36.171 1.00 91.19 495 PHE A N 1
ATOM 4139 C CA . PHE A 1 495 ? 8.274 -8.733 -35.207 1.00 91.19 495 PHE A CA 1
ATOM 4140 C C . PHE A 1 495 ? 7.658 -7.321 -35.214 1.00 91.19 495 PHE A C 1
ATOM 4142 O O . PHE A 1 495 ? 6.439 -7.182 -35.213 1.00 91.19 495 PHE A O 1
ATOM 4149 N N . TYR A 1 496 ? 8.474 -6.261 -35.247 1.00 90.56 496 TYR A N 1
ATOM 4150 C CA . TYR A 1 496 ? 7.957 -4.889 -35.232 1.00 90.56 496 TYR A CA 1
ATOM 4151 C C . TYR A 1 496 ? 7.391 -4.463 -36.579 1.00 90.56 496 TYR A C 1
ATOM 4153 O O . TYR A 1 496 ? 6.409 -3.731 -36.609 1.00 90.56 496 TYR A O 1
ATOM 4161 N N . LYS A 1 497 ? 7.979 -4.943 -37.679 1.00 91.12 497 LYS A N 1
ATOM 4162 C CA . LYS A 1 497 ? 7.455 -4.698 -39.029 1.00 91.12 497 LYS A CA 1
ATOM 4163 C C . LYS A 1 497 ? 6.058 -5.284 -39.195 1.00 91.12 497 LYS A C 1
ATOM 4165 O O . LYS A 1 497 ? 5.215 -4.684 -39.841 1.00 91.12 497 LYS A O 1
ATOM 4170 N N . GLU A 1 498 ? 5.819 -6.447 -38.598 1.00 89.06 498 GLU A N 1
ATOM 4171 C CA . GLU A 1 498 ? 4.511 -7.103 -38.617 1.00 89.06 498 GLU A CA 1
ATOM 4172 C C . GLU A 1 498 ? 3.510 -6.427 -37.679 1.00 89.06 498 GLU A C 1
ATOM 4174 O O . GLU A 1 498 ? 2.332 -6.323 -38.010 1.00 89.06 498 GLU A O 1
ATOM 4179 N N . LEU A 1 499 ? 3.969 -5.953 -36.518 1.00 85.50 499 LEU A N 1
ATOM 4180 C CA . LEU A 1 499 ? 3.101 -5.318 -35.527 1.00 85.50 499 LEU A CA 1
ATOM 4181 C C . LEU A 1 499 ? 2.735 -3.865 -35.881 1.00 85.50 499 LEU A C 1
ATOM 4183 O O . LEU A 1 499 ? 1.654 -3.410 -35.513 1.00 85.50 499 LEU A O 1
ATOM 4187 N N . PHE A 1 500 ? 3.616 -3.158 -36.593 1.00 87.00 500 PHE A N 1
ATOM 4188 C CA . PHE A 1 500 ? 3.461 -1.760 -37.010 1.00 87.00 500 PHE A CA 1
ATOM 4189 C C . PHE A 1 500 ? 3.743 -1.603 -38.511 1.00 87.00 500 PHE A C 1
ATOM 4191 O O . PHE A 1 500 ? 4.694 -0.917 -38.875 1.00 87.00 500 PHE A O 1
ATOM 4198 N N . PRO A 1 501 ? 2.955 -2.226 -39.403 1.00 87.81 501 PRO A N 1
ATOM 4199 C CA . PRO A 1 501 ? 3.257 -2.251 -40.836 1.00 87.81 501 PRO A CA 1
ATOM 4200 C C . PRO A 1 501 ? 3.392 -0.854 -41.455 1.00 87.81 501 PRO A C 1
ATOM 4202 O O . PRO A 1 501 ? 4.209 -0.675 -42.359 1.00 87.81 501 PRO A O 1
ATOM 4205 N N . ASP A 1 502 ? 2.656 0.120 -40.920 1.00 91.50 502 ASP A N 1
ATOM 4206 C CA . ASP A 1 502 ? 2.597 1.481 -41.450 1.00 91.50 502 ASP A CA 1
ATOM 4207 C C . ASP A 1 502 ? 3.663 2.417 -40.843 1.00 91.50 502 ASP A C 1
ATOM 4209 O O . ASP A 1 502 ? 4.189 3.272 -41.549 1.00 91.50 502 ASP A O 1
ATOM 4213 N N . ASP A 1 503 ? 4.058 2.199 -39.578 1.00 89.88 503 ASP A N 1
ATOM 4214 C CA . ASP A 1 503 ? 4.864 3.162 -38.798 1.00 89.88 503 ASP A CA 1
ATOM 4215 C C . ASP A 1 503 ? 6.191 2.589 -38.251 1.00 89.88 503 ASP A C 1
ATOM 4217 O O . ASP A 1 503 ? 6.947 3.289 -37.570 1.00 89.88 503 ASP A O 1
ATOM 4221 N N . TRP A 1 504 ? 6.513 1.310 -38.506 1.00 89.44 504 TRP A N 1
ATOM 4222 C CA . TRP A 1 504 ? 7.679 0.651 -37.891 1.00 89.44 504 TRP A CA 1
ATOM 4223 C C . TRP A 1 504 ? 8.999 1.366 -38.185 1.00 89.44 504 TRP A C 1
ATOM 4225 O O . TRP A 1 504 ? 9.897 1.339 -37.343 1.00 89.44 504 TRP A O 1
ATOM 4235 N N . ASN A 1 505 ? 9.143 1.964 -39.373 1.00 91.12 505 ASN A N 1
ATOM 4236 C CA . ASN A 1 505 ? 10.392 2.599 -39.776 1.00 91.12 505 ASN A CA 1
ATOM 4237 C C . ASN A 1 505 ? 10.670 3.820 -38.902 1.00 91.12 505 ASN A C 1
ATOM 4239 O O . ASN A 1 505 ? 11.750 3.906 -38.329 1.00 91.12 505 ASN A O 1
ATOM 4243 N N . ASP A 1 506 ? 9.686 4.696 -38.722 1.00 91.00 506 ASP A N 1
ATOM 4244 C CA . ASP A 1 506 ? 9.838 5.918 -37.930 1.00 91.00 506 ASP A CA 1
ATOM 4245 C C . ASP A 1 506 ? 10.091 5.592 -36.451 1.00 91.00 506 ASP A C 1
ATOM 4247 O O . ASP A 1 506 ? 11.033 6.111 -35.846 1.00 91.00 506 ASP A O 1
ATOM 4251 N N . LEU A 1 507 ? 9.331 4.642 -35.892 1.00 89.56 507 LEU A N 1
ATOM 4252 C CA . LEU A 1 507 ? 9.521 4.167 -34.515 1.00 89.56 507 LEU A CA 1
ATOM 4253 C C . LEU A 1 507 ? 10.909 3.538 -34.302 1.00 89.56 507 LEU A C 1
ATOM 4255 O O . LEU A 1 507 ? 11.526 3.701 -33.247 1.00 89.56 507 LEU A O 1
ATOM 4259 N N . TRP A 1 508 ? 11.421 2.807 -35.295 1.00 92.12 508 TRP A N 1
ATOM 4260 C CA . TRP A 1 508 ? 12.746 2.193 -35.221 1.00 92.12 508 TRP A CA 1
ATOM 4261 C C . TRP A 1 508 ? 13.880 3.197 -35.455 1.00 92.12 508 TRP A C 1
ATOM 4263 O O . TRP A 1 508 ? 14.937 3.071 -34.833 1.00 92.12 508 TRP A O 1
ATOM 4273 N N . GLN A 1 509 ? 13.675 4.215 -36.293 1.00 91.69 509 GLN A N 1
ATOM 4274 C CA . GLN A 1 509 ? 14.643 5.301 -36.457 1.00 91.69 509 GLN A CA 1
ATOM 4275 C C . GLN A 1 509 ? 14.844 6.067 -35.151 1.00 91.69 509 GLN A C 1
ATOM 4277 O O . GLN A 1 509 ? 15.987 6.322 -34.784 1.00 91.69 509 GLN A O 1
ATOM 4282 N N . GLU A 1 510 ? 13.782 6.334 -34.384 1.00 90.69 510 GLU A N 1
ATOM 4283 C CA . GLU A 1 510 ? 13.913 6.985 -33.071 1.00 90.69 510 GLU A CA 1
ATOM 4284 C C . GLU A 1 510 ? 14.848 6.199 -32.131 1.00 90.69 510 GLU A C 1
ATOM 4286 O O . GLU A 1 510 ? 15.658 6.765 -31.389 1.00 90.69 510 GLU A O 1
ATOM 4291 N N . ILE A 1 511 ? 14.779 4.869 -32.184 1.00 91.00 511 ILE A N 1
ATOM 4292 C CA . ILE A 1 511 ? 15.675 3.988 -31.435 1.00 91.00 511 ILE A CA 1
ATOM 4293 C C . ILE A 1 511 ? 17.122 4.139 -31.916 1.00 91.00 511 ILE A C 1
ATOM 4295 O O . ILE A 1 511 ? 18.025 4.339 -31.099 1.00 91.00 511 ILE A O 1
ATOM 4299 N N . ILE A 1 512 ? 17.358 4.075 -33.228 1.00 92.62 512 ILE A N 1
ATOM 4300 C CA . ILE A 1 512 ? 18.700 4.231 -33.809 1.00 92.62 512 ILE A CA 1
ATOM 4301 C C . ILE A 1 512 ? 19.295 5.592 -33.422 1.00 92.62 512 ILE A C 1
ATOM 4303 O O . ILE A 1 512 ? 20.419 5.650 -32.924 1.00 92.62 512 ILE A O 1
ATOM 4307 N N . GLU A 1 513 ? 18.524 6.674 -33.531 1.00 92.44 513 GLU A N 1
ATOM 4308 C CA . GLU A 1 513 ? 18.951 8.026 -33.157 1.00 92.44 513 GLU A CA 1
ATOM 4309 C C . GLU A 1 513 ? 19.353 8.132 -31.681 1.00 92.44 513 GLU A C 1
ATOM 4311 O O . GLU A 1 513 ? 20.334 8.797 -31.329 1.00 92.44 513 GLU A O 1
ATOM 4316 N N . ARG A 1 514 ? 18.624 7.462 -30.783 1.00 91.75 514 ARG A N 1
ATOM 4317 C CA . ARG A 1 514 ? 18.963 7.405 -29.353 1.00 91.75 514 ARG A CA 1
ATOM 4318 C C . ARG A 1 514 ? 20.265 6.651 -29.101 1.00 91.75 514 ARG A C 1
ATOM 4320 O O . ARG A 1 514 ? 21.074 7.116 -28.290 1.00 91.75 514 ARG A O 1
ATOM 4327 N N . ARG A 1 515 ? 20.495 5.537 -29.802 1.00 92.75 515 ARG A N 1
ATOM 4328 C CA . ARG A 1 515 ? 21.755 4.772 -29.731 1.00 92.75 515 ARG A CA 1
ATOM 4329 C C . ARG A 1 515 ? 22.926 5.593 -30.239 1.00 92.75 515 ARG A C 1
ATOM 4331 O O . ARG A 1 515 ? 23.956 5.666 -29.571 1.00 92.75 515 ARG A O 1
ATOM 4338 N N . ASP A 1 516 ? 22.763 6.250 -31.378 1.00 93.25 516 ASP A N 1
ATOM 4339 C CA . ASP A 1 516 ? 23.806 7.082 -31.969 1.00 93.25 516 ASP A CA 1
ATOM 4340 C C . ASP A 1 516 ? 24.108 8.295 -31.093 1.00 93.25 516 ASP A C 1
ATOM 4342 O O . ASP A 1 516 ? 25.275 8.625 -30.875 1.00 93.25 516 ASP A O 1
ATOM 4346 N N . TYR A 1 517 ? 23.087 8.891 -30.473 1.00 94.56 517 TYR A N 1
ATOM 4347 C CA . TYR A 1 517 ? 23.288 9.922 -29.460 1.00 94.56 517 TYR A CA 1
ATOM 4348 C C . TYR A 1 517 ? 24.119 9.404 -28.277 1.00 94.56 517 TYR A C 1
ATOM 4350 O O . TYR A 1 517 ? 25.047 10.086 -27.841 1.00 94.56 517 TYR A O 1
ATOM 4358 N N . LEU A 1 518 ? 23.837 8.196 -27.772 1.00 92.62 518 LEU A N 1
ATOM 4359 C CA . LEU A 1 518 ? 24.635 7.578 -26.708 1.00 92.62 518 LEU A CA 1
ATOM 4360 C C . LEU A 1 518 ? 26.084 7.320 -27.153 1.00 92.62 518 LEU A C 1
ATOM 4362 O O . LEU A 1 518 ? 27.007 7.623 -26.397 1.00 92.62 518 LEU A O 1
ATOM 4366 N N . LYS A 1 519 ? 26.300 6.803 -28.369 1.00 91.81 519 LYS A N 1
ATOM 4367 C CA . LYS A 1 519 ? 27.642 6.574 -28.936 1.00 91.81 519 LYS A CA 1
ATOM 4368 C C . LYS A 1 519 ? 28.430 7.883 -29.056 1.00 91.81 519 LYS A C 1
ATOM 4370 O O . LYS A 1 519 ? 29.599 7.934 -28.698 1.00 91.81 519 LYS A O 1
ATOM 4375 N N . GLN A 1 520 ? 27.789 8.958 -29.510 1.00 93.00 520 GLN A N 1
ATOM 4376 C CA . GLN A 1 520 ? 28.449 10.244 -29.759 1.00 93.00 520 GLN A CA 1
ATOM 4377 C C . GLN A 1 520 ? 28.672 11.080 -28.494 1.00 93.00 520 GLN A C 1
ATOM 4379 O O . GLN A 1 520 ? 29.651 11.821 -28.408 1.00 93.00 520 GLN A O 1
ATOM 4384 N N . ARG A 1 521 ? 27.738 11.035 -27.536 1.00 92.69 521 ARG A N 1
ATOM 4385 C CA . ARG A 1 521 ? 27.714 11.947 -26.376 1.00 92.69 521 ARG A CA 1
ATOM 4386 C C . ARG A 1 521 ? 27.998 11.261 -25.041 1.00 92.69 521 ARG A C 1
ATOM 4388 O O . ARG A 1 521 ? 28.236 11.951 -24.052 1.00 92.69 521 ARG A O 1
ATOM 4395 N N . GLY A 1 522 ? 27.997 9.932 -25.009 1.00 90.56 522 GLY A N 1
ATOM 4396 C CA . GLY A 1 522 ? 28.243 9.138 -23.810 1.00 90.56 522 GLY A CA 1
ATOM 4397 C C . GLY A 1 522 ? 27.026 8.995 -22.891 1.00 90.56 522 GLY A C 1
ATOM 4398 O O . GLY A 1 522 ? 25.968 9.603 -23.083 1.00 90.56 522 GLY A O 1
ATOM 4399 N N . VAL A 1 523 ? 27.199 8.168 -21.856 1.00 91.75 523 VAL A N 1
ATOM 4400 C CA . VAL A 1 523 ? 26.139 7.755 -20.913 1.00 91.75 523 VAL A CA 1
ATOM 4401 C C . VAL A 1 523 ? 25.519 8.932 -20.171 1.00 91.75 523 VAL A C 1
ATOM 4403 O O . VAL A 1 523 ? 24.302 8.981 -19.984 1.00 91.75 523 VAL A O 1
ATOM 4406 N N . GLU A 1 524 ? 26.344 9.892 -19.757 1.00 90.75 524 GLU A N 1
ATOM 4407 C CA . GLU A 1 524 ? 25.882 11.036 -18.975 1.00 90.75 524 GLU A CA 1
ATOM 4408 C C . GLU A 1 524 ? 24.883 11.899 -19.748 1.00 90.75 524 GLU A C 1
ATOM 4410 O O . GLU A 1 524 ? 23.795 12.193 -19.248 1.00 90.75 524 GLU A O 1
ATOM 4415 N N . GLU A 1 525 ? 25.234 12.290 -20.969 1.00 91.38 525 GLU A N 1
ATOM 4416 C CA . GLU A 1 525 ? 24.396 13.175 -21.773 1.00 91.38 525 GLU A CA 1
ATOM 4417 C C . GLU A 1 525 ? 23.141 12.464 -22.277 1.00 91.38 525 GLU A C 1
ATOM 4419 O O . GLU A 1 525 ? 22.083 13.085 -22.375 1.00 91.38 525 GLU A O 1
ATOM 4424 N N . PHE A 1 526 ? 23.215 11.156 -22.535 1.00 94.00 526 PHE A N 1
ATOM 4425 C CA . PHE A 1 526 ? 22.038 10.356 -22.865 1.00 94.00 526 PHE A CA 1
ATOM 4426 C C . PHE A 1 526 ? 21.020 10.332 -21.722 1.00 94.00 526 PHE A C 1
ATOM 4428 O O . PHE A 1 526 ? 19.852 10.663 -21.932 1.00 94.00 526 PHE A O 1
ATOM 4435 N N . LEU A 1 527 ? 21.453 9.993 -20.502 1.00 92.94 527 LEU A N 1
ATOM 4436 C CA . LEU A 1 527 ? 20.550 9.921 -19.353 1.00 92.94 527 LEU A CA 1
ATOM 4437 C C . LEU A 1 527 ? 19.970 11.293 -19.000 1.00 92.94 527 LEU A C 1
ATOM 4439 O O . LEU A 1 527 ? 18.800 11.375 -18.646 1.00 92.94 527 LEU A O 1
ATOM 4443 N N . LYS A 1 528 ? 20.733 12.380 -19.150 1.00 90.81 528 LYS A N 1
ATOM 4444 C CA . LYS A 1 528 ? 20.202 13.739 -18.955 1.00 90.81 528 LYS A CA 1
ATOM 4445 C C . LYS A 1 528 ? 19.166 14.129 -20.002 1.00 90.81 528 LYS A C 1
ATOM 4447 O O . LYS A 1 528 ? 18.159 14.727 -19.641 1.00 90.81 528 LYS A O 1
ATOM 4452 N N . LYS A 1 529 ? 19.424 13.826 -21.279 1.00 92.75 529 LYS A N 1
ATOM 4453 C CA . LYS A 1 529 ? 18.528 14.208 -22.378 1.00 92.75 529 LYS A CA 1
ATOM 4454 C C . LYS A 1 529 ? 17.207 13.454 -22.306 1.00 92.75 529 LYS A C 1
ATOM 4456 O O . LYS A 1 529 ? 16.156 14.049 -22.501 1.00 92.75 529 LYS A O 1
ATOM 4461 N N . TYR A 1 530 ? 17.271 12.153 -22.046 1.00 93.19 530 TYR A N 1
ATOM 4462 C CA . TYR A 1 530 ? 16.121 11.269 -22.196 1.00 93.19 530 TYR A CA 1
ATOM 4463 C C . TYR A 1 530 ? 15.486 10.830 -20.872 1.00 93.19 530 TYR A C 1
ATOM 4465 O O . TYR A 1 530 ? 14.316 10.464 -20.869 1.00 93.19 530 TYR A O 1
ATOM 4473 N N . TYR A 1 531 ? 16.227 10.859 -19.759 1.00 93.88 531 TYR A N 1
ATOM 4474 C CA . TYR A 1 531 ? 15.770 10.364 -18.453 1.00 93.88 531 TYR A CA 1
ATOM 4475 C C . TYR A 1 531 ? 16.173 11.274 -17.275 1.00 93.88 531 TYR A C 1
ATOM 4477 O O . TYR A 1 531 ? 16.737 10.786 -16.285 1.00 93.88 531 TYR A O 1
ATOM 4485 N N . PRO A 1 532 ? 15.878 12.587 -17.322 1.00 91.81 532 PRO A N 1
ATOM 4486 C CA . PRO A 1 532 ? 16.278 13.530 -16.274 1.00 91.81 532 PRO A CA 1
ATOM 4487 C C . PRO A 1 532 ? 15.767 13.137 -14.877 1.00 91.81 532 PRO A C 1
ATOM 4489 O O . PRO A 1 532 ? 16.498 13.251 -13.892 1.00 91.81 532 PRO A O 1
ATOM 4492 N N . ASP A 1 533 ? 14.560 12.577 -14.775 1.00 91.12 533 ASP A N 1
ATOM 4493 C CA . ASP A 1 533 ? 13.987 12.137 -13.496 1.00 91.12 533 ASP A CA 1
ATOM 4494 C C . ASP A 1 533 ? 14.725 10.943 -12.881 1.00 91.12 533 ASP A C 1
ATOM 4496 O O . ASP A 1 533 ? 14.850 10.841 -11.657 1.00 91.12 533 ASP A O 1
ATOM 4500 N N . VAL A 1 534 ? 15.262 10.045 -13.715 1.00 91.38 534 VAL A N 1
ATOM 4501 C CA . VAL A 1 534 ? 16.118 8.939 -13.259 1.00 91.38 534 VAL A CA 1
ATOM 4502 C C . VAL A 1 534 ? 17.416 9.503 -12.707 1.00 91.38 534 VAL A C 1
ATOM 4504 O O . VAL A 1 534 ? 17.855 9.086 -11.635 1.00 91.38 534 VAL A O 1
ATOM 4507 N N . VAL A 1 535 ? 17.995 10.494 -13.390 1.00 89.31 535 VAL A N 1
ATOM 4508 C CA . VAL A 1 535 ? 19.217 11.162 -12.936 1.00 89.31 535 VAL A CA 1
ATOM 4509 C C . VAL A 1 535 ? 19.010 11.788 -11.557 1.00 89.31 535 VAL A C 1
ATOM 4511 O O . VAL A 1 535 ? 19.759 11.486 -10.625 1.00 89.31 535 VAL A O 1
ATOM 4514 N N . THR A 1 536 ? 17.950 12.580 -11.390 1.00 87.69 536 THR A N 1
ATOM 4515 C CA . THR A 1 536 ? 17.588 13.189 -10.103 1.00 87.69 536 THR A CA 1
ATOM 4516 C C . THR A 1 536 ? 17.329 12.142 -9.023 1.00 87.69 536 THR A C 1
ATOM 4518 O O . THR A 1 536 ? 17.801 12.284 -7.893 1.00 87.69 536 THR A O 1
ATOM 4521 N N . ARG A 1 537 ? 16.605 11.068 -9.347 1.00 86.50 537 ARG A N 1
ATOM 4522 C CA . ARG A 1 537 ? 16.246 10.017 -8.389 1.00 86.50 537 ARG A CA 1
ATOM 4523 C C . ARG A 1 537 ? 17.450 9.219 -7.887 1.00 86.50 537 ARG A C 1
ATOM 4525 O O . ARG A 1 537 ? 17.515 8.941 -6.685 1.00 86.50 537 ARG A O 1
ATOM 4532 N N . VAL A 1 538 ? 18.318 8.789 -8.803 1.00 87.19 538 VAL A N 1
ATOM 4533 C CA . VAL A 1 538 ? 19.418 7.848 -8.531 1.00 87.19 538 VAL A CA 1
ATOM 4534 C C . VAL A 1 538 ? 20.666 8.590 -8.060 1.00 87.19 538 VAL A C 1
ATOM 4536 O O . VAL A 1 538 ? 21.306 8.174 -7.099 1.00 87.19 538 VAL A O 1
ATOM 4539 N N . PHE A 1 539 ? 21.001 9.717 -8.692 1.00 85.00 539 PHE A N 1
ATOM 4540 C CA . PHE A 1 539 ? 22.265 10.423 -8.454 1.00 85.00 539 PHE A CA 1
ATOM 4541 C C . PHE A 1 539 ? 22.106 11.751 -7.700 1.00 85.00 539 PHE A C 1
ATOM 4543 O O . PHE A 1 539 ? 23.116 12.330 -7.286 1.00 85.00 539 PHE A O 1
ATOM 4550 N N . GLY A 1 540 ? 20.867 12.204 -7.481 1.00 80.62 540 GLY A N 1
ATOM 4551 C CA . GLY A 1 540 ? 20.536 13.448 -6.786 1.00 80.62 540 GLY A CA 1
ATOM 4552 C C . GLY A 1 540 ? 20.666 14.698 -7.663 1.00 80.62 540 GLY A C 1
ATOM 4553 O O . GLY A 1 540 ? 21.201 14.661 -8.764 1.00 80.62 540 GLY A O 1
ATOM 4554 N N . ASN A 1 541 ? 20.216 15.846 -7.145 1.00 72.25 541 ASN A N 1
ATOM 4555 C CA . ASN A 1 541 ? 20.242 17.133 -7.866 1.00 72.25 541 ASN A CA 1
ATOM 4556 C C . ASN A 1 541 ? 21.626 17.809 -7.909 1.00 72.25 541 ASN A C 1
ATOM 4558 O O . ASN A 1 541 ? 21.793 18.835 -8.560 1.00 72.25 541 ASN A O 1
ATOM 4562 N N . ARG A 1 542 ? 22.611 17.282 -7.173 1.00 60.06 542 ARG A N 1
ATOM 4563 C CA . ARG A 1 542 ? 23.950 17.869 -7.024 1.00 60.06 542 ARG A CA 1
ATOM 4564 C C . ARG A 1 542 ? 25.011 16.801 -7.270 1.00 60.06 542 ARG A C 1
ATOM 4566 O O . ARG A 1 542 ? 25.613 16.285 -6.333 1.00 60.06 542 ARG A O 1
ATOM 4573 N N . PHE A 1 543 ? 25.218 16.432 -8.529 1.00 66.75 543 PHE A N 1
ATOM 4574 C CA . PHE A 1 543 ? 26.362 15.617 -8.933 1.00 66.75 543 PHE A CA 1
ATOM 4575 C C . PHE A 1 543 ? 27.346 16.462 -9.739 1.00 66.75 543 PHE A C 1
ATOM 4577 O O . PHE A 1 543 ? 26.964 17.405 -10.427 1.00 66.75 543 PHE A O 1
ATOM 4584 N N . VAL A 1 544 ? 28.631 16.134 -9.625 1.00 70.94 544 VAL A N 1
ATOM 4585 C CA . VAL A 1 544 ? 29.690 16.811 -10.376 1.00 70.94 544 VAL A CA 1
ATOM 4586 C C . VAL A 1 544 ? 29.516 16.481 -11.861 1.00 70.94 544 VAL A C 1
ATOM 4588 O O . VAL A 1 544 ? 29.338 15.312 -12.214 1.00 70.94 544 VAL A O 1
ATOM 4591 N N . LYS A 1 545 ? 29.549 17.496 -12.729 1.00 67.81 545 LYS A N 1
ATOM 4592 C CA . LYS A 1 545 ? 29.489 17.314 -14.187 1.00 67.81 545 LYS A CA 1
ATOM 4593 C C . LYS A 1 545 ? 30.619 16.380 -14.641 1.00 67.81 545 LYS A C 1
ATOM 4595 O O . LYS A 1 545 ? 31.747 16.535 -14.184 1.00 67.81 545 LYS A O 1
ATOM 4600 N N . GLY A 1 546 ? 30.318 15.414 -15.504 1.00 68.12 546 GLY A N 1
ATOM 4601 C CA . GLY A 1 546 ? 31.281 14.407 -15.965 1.00 68.12 546 GLY A CA 1
ATOM 4602 C C . GLY A 1 546 ? 31.492 13.231 -15.002 1.00 68.12 546 GLY A C 1
ATOM 4603 O O . GLY A 1 546 ? 32.323 12.367 -15.269 1.00 68.12 546 GLY A O 1
ATOM 4604 N N . SER A 1 547 ? 30.782 13.176 -13.866 1.00 82.69 547 SER A N 1
ATOM 4605 C CA . SER A 1 547 ? 30.927 12.076 -12.897 1.00 82.69 547 SER A CA 1
ATOM 4606 C C . SER A 1 547 ? 29.922 10.943 -13.084 1.00 82.69 547 SER A C 1
ATOM 4608 O O . SER A 1 547 ? 30.072 9.902 -12.440 1.00 82.69 547 SER A O 1
ATOM 4610 N N . LEU A 1 548 ? 28.889 11.115 -13.917 1.00 85.12 548 LEU A N 1
ATOM 4611 C CA . LEU A 1 548 ? 27.755 10.191 -13.926 1.00 85.12 548 LEU A CA 1
ATOM 4612 C C . LEU A 1 548 ? 28.143 8.826 -14.496 1.00 85.12 548 LEU A C 1
ATOM 4614 O O . LEU A 1 548 ? 27.821 7.806 -13.895 1.00 85.12 548 LEU A O 1
ATOM 4618 N N . GLU A 1 549 ? 28.923 8.795 -15.573 1.00 87.38 549 GLU A N 1
ATOM 4619 C CA . GLU A 1 549 ? 29.451 7.547 -16.132 1.00 87.38 549 GLU A CA 1
ATOM 4620 C C . GLU A 1 549 ? 30.334 6.793 -15.123 1.00 87.38 549 GLU A C 1
ATOM 4622 O O . GLU A 1 549 ? 30.171 5.592 -14.919 1.00 87.38 549 GLU A O 1
ATOM 4627 N N . THR A 1 550 ? 31.208 7.506 -14.406 1.00 86.56 550 THR A N 1
ATOM 4628 C CA . THR A 1 550 ? 32.032 6.920 -13.337 1.00 86.56 550 THR A CA 1
ATOM 4629 C C . THR A 1 550 ? 31.170 6.344 -12.213 1.00 86.56 550 THR A C 1
ATOM 4631 O O . THR A 1 550 ? 31.464 5.265 -11.698 1.00 86.56 550 THR A O 1
ATOM 4634 N N . LYS A 1 551 ? 30.076 7.020 -11.840 1.00 88.25 551 LYS A N 1
ATOM 4635 C CA . LYS A 1 551 ? 29.120 6.498 -10.854 1.00 88.25 551 LYS A CA 1
ATOM 4636 C C . LYS A 1 551 ? 28.425 5.233 -11.356 1.00 88.25 551 LYS A C 1
ATOM 4638 O O . LYS A 1 551 ? 28.343 4.273 -10.596 1.00 88.25 551 LYS A O 1
ATOM 4643 N N . VAL A 1 552 ? 27.991 5.199 -12.617 1.00 91.12 552 VAL A N 1
ATOM 4644 C CA . VAL A 1 552 ? 27.398 4.001 -13.241 1.00 91.12 552 VAL A CA 1
ATOM 4645 C C . VAL A 1 552 ? 28.399 2.843 -13.248 1.00 91.12 552 VAL A C 1
ATOM 4647 O O . VAL A 1 552 ? 28.065 1.740 -12.817 1.00 91.12 552 VAL A O 1
ATOM 4650 N N . ARG A 1 553 ? 29.654 3.097 -13.634 1.00 89.62 553 ARG A N 1
ATOM 4651 C CA . ARG A 1 553 ? 30.741 2.108 -13.580 1.00 89.62 553 ARG A CA 1
ATOM 4652 C C . ARG A 1 553 ? 30.931 1.557 -12.165 1.00 89.62 553 ARG A C 1
ATOM 4654 O O . ARG A 1 553 ? 31.020 0.348 -11.982 1.00 89.62 553 ARG A O 1
ATOM 4661 N N . ASN A 1 554 ? 30.931 2.420 -11.150 1.00 86.56 554 ASN A N 1
ATOM 4662 C CA . ASN A 1 554 ? 31.046 1.999 -9.752 1.00 86.56 554 ASN A CA 1
ATOM 4663 C C . ASN A 1 554 ? 29.839 1.172 -9.281 1.00 86.56 554 ASN A C 1
ATOM 4665 O O . ASN A 1 554 ? 30.020 0.218 -8.528 1.00 86.56 554 ASN A O 1
ATOM 4669 N N . MET A 1 555 ? 28.622 1.496 -9.734 1.00 90.44 555 MET A N 1
ATOM 4670 C CA . MET A 1 555 ? 27.433 0.683 -9.452 1.00 90.44 555 MET A CA 1
ATOM 4671 C C . MET A 1 555 ? 27.583 -0.732 -10.025 1.00 90.44 555 MET A C 1
ATOM 4673 O O . MET A 1 555 ? 27.351 -1.702 -9.308 1.00 90.44 555 MET A O 1
ATOM 4677 N N . ILE A 1 556 ? 28.032 -0.854 -11.279 1.00 89.81 556 ILE A N 1
ATOM 4678 C CA . ILE A 1 556 ? 28.292 -2.148 -11.930 1.00 89.81 556 ILE A CA 1
ATOM 4679 C C . ILE A 1 556 ? 29.401 -2.914 -11.204 1.00 89.81 556 ILE A C 1
ATOM 4681 O O . ILE A 1 556 ? 29.246 -4.097 -10.910 1.00 89.81 556 ILE A O 1
ATOM 4685 N N . TYR A 1 557 ? 30.495 -2.240 -10.853 1.00 84.94 557 TYR A N 1
ATOM 4686 C CA . TYR A 1 557 ? 31.596 -2.845 -10.107 1.00 84.94 557 TYR A CA 1
ATOM 4687 C C . TYR A 1 557 ? 31.130 -3.430 -8.770 1.00 84.94 557 TYR A C 1
ATOM 4689 O O . TYR A 1 557 ? 31.421 -4.585 -8.462 1.00 84.94 557 TYR A O 1
ATOM 4697 N N . ASN A 1 558 ? 30.370 -2.657 -7.992 1.00 83.69 558 ASN A N 1
ATOM 4698 C CA . ASN A 1 558 ? 29.846 -3.104 -6.704 1.00 83.69 558 ASN A CA 1
ATOM 4699 C C . ASN A 1 558 ? 28.879 -4.283 -6.864 1.00 83.69 558 ASN A C 1
ATOM 4701 O O . ASN A 1 558 ? 28.933 -5.220 -6.072 1.00 83.69 558 ASN A O 1
ATOM 4705 N N . TRP A 1 559 ? 28.038 -4.261 -7.901 1.00 86.62 559 TRP A N 1
ATOM 4706 C CA . TRP A 1 559 ? 27.131 -5.360 -8.223 1.00 86.62 559 TRP A CA 1
ATOM 4707 C C . TRP A 1 559 ? 27.884 -6.670 -8.477 1.00 86.62 559 TRP A C 1
ATOM 4709 O O . TRP A 1 559 ? 27.586 -7.679 -7.837 1.00 86.62 559 TRP A O 1
ATOM 4719 N N . ILE A 1 560 ? 28.895 -6.633 -9.350 1.00 82.44 560 ILE A N 1
ATOM 4720 C CA . ILE A 1 560 ? 29.722 -7.796 -9.706 1.00 82.44 560 ILE A CA 1
ATOM 4721 C C . ILE A 1 560 ? 30.519 -8.287 -8.492 1.00 82.44 560 ILE A C 1
ATOM 4723 O O . ILE A 1 560 ? 30.584 -9.488 -8.239 1.00 82.44 560 ILE A O 1
ATOM 4727 N N . LYS A 1 561 ? 31.080 -7.372 -7.692 1.00 77.62 561 LYS A N 1
ATOM 4728 C CA . LYS A 1 561 ? 31.859 -7.706 -6.487 1.00 77.62 561 LYS A CA 1
ATOM 4729 C C . LYS A 1 561 ? 31.060 -8.520 -5.461 1.00 77.62 561 LYS A C 1
ATOM 4731 O O . LYS A 1 561 ? 31.645 -9.299 -4.716 1.00 77.62 561 LYS A O 1
ATOM 4736 N N . LEU A 1 562 ? 29.740 -8.354 -5.422 1.00 76.88 562 LEU A N 1
ATOM 4737 C CA . LEU A 1 562 ? 28.838 -9.121 -4.556 1.00 76.88 562 LEU A CA 1
ATOM 4738 C C . LEU A 1 562 ? 28.507 -10.525 -5.104 1.00 76.88 562 LEU A C 1
ATOM 4740 O O . LEU A 1 562 ? 27.679 -11.219 -4.522 1.00 76.88 562 LEU A O 1
ATOM 4744 N N . GLY A 1 563 ? 29.131 -10.950 -6.209 1.00 75.06 563 GLY A N 1
ATOM 4745 C CA . GLY A 1 563 ? 28.902 -12.255 -6.836 1.00 75.06 563 GLY A CA 1
ATOM 4746 C C . GLY A 1 563 ? 27.645 -12.316 -7.705 1.00 75.06 563 GLY A C 1
ATOM 4747 O O . GLY A 1 563 ? 27.194 -13.405 -8.056 1.00 75.06 563 GLY A O 1
ATOM 4748 N N . ASN A 1 564 ? 27.056 -11.166 -8.047 1.00 82.19 564 ASN A N 1
ATOM 4749 C CA . ASN A 1 564 ? 25.861 -11.126 -8.882 1.00 82.19 564 ASN A CA 1
ATOM 4750 C C . ASN A 1 564 ? 26.190 -11.273 -10.384 1.00 82.19 564 ASN A C 1
ATOM 4752 O O . ASN A 1 564 ? 27.307 -10.954 -10.801 1.00 82.19 564 ASN A O 1
ATOM 4756 N N . PRO A 1 565 ? 25.213 -11.680 -11.223 1.00 84.38 565 PRO A N 1
ATOM 4757 C CA . PRO A 1 565 ? 25.406 -11.814 -12.667 1.00 84.38 565 PRO A CA 1
ATOM 4758 C C . PRO A 1 565 ? 25.849 -10.511 -13.337 1.00 84.38 565 PRO A C 1
ATOM 4760 O O . PRO A 1 565 ? 25.303 -9.439 -13.055 1.00 84.38 565 PRO A O 1
ATOM 4763 N N . ILE A 1 566 ? 26.804 -10.615 -14.263 1.00 86.81 566 ILE A N 1
ATOM 4764 C CA . ILE A 1 566 ? 27.252 -9.486 -15.083 1.00 86.81 566 ILE A CA 1
ATOM 4765 C C . ILE A 1 566 ? 26.097 -9.083 -16.018 1.00 86.81 566 ILE A C 1
ATOM 4767 O O . ILE A 1 566 ? 25.516 -9.948 -16.680 1.00 86.81 566 ILE A O 1
ATOM 4771 N N . PRO A 1 567 ? 25.709 -7.798 -16.067 1.00 90.38 567 PRO A N 1
ATOM 4772 C CA . PRO A 1 567 ? 24.658 -7.362 -16.969 1.00 90.38 567 PRO A CA 1
ATOM 4773 C C . PRO A 1 567 ? 25.144 -7.392 -18.423 1.00 90.38 567 PRO A C 1
ATOM 4775 O O . PRO A 1 567 ? 26.138 -6.756 -18.747 1.00 90.38 567 PRO A O 1
ATOM 4778 N N . ASN A 1 568 ? 24.383 -8.028 -19.314 1.00 89.50 568 ASN A N 1
ATOM 4779 C CA . ASN A 1 568 ? 24.607 -7.951 -20.757 1.00 89.50 568 ASN A CA 1
ATOM 4780 C C . ASN A 1 568 ? 24.361 -6.520 -21.240 1.00 89.50 568 ASN A C 1
ATOM 4782 O O . ASN A 1 568 ? 23.291 -5.965 -20.985 1.00 89.50 568 ASN A O 1
ATOM 4786 N N . LEU A 1 569 ? 25.325 -5.913 -21.915 1.00 91.38 569 LEU A N 1
ATOM 4787 C CA . LEU A 1 569 ? 25.210 -4.582 -22.505 1.00 91.38 569 LEU A CA 1
ATOM 4788 C C . LEU A 1 569 ? 25.615 -4.660 -23.983 1.00 91.38 569 LEU A C 1
ATOM 4790 O O . LEU A 1 569 ? 26.299 -5.606 -24.364 1.00 91.38 569 LEU A O 1
ATOM 4794 N N . PRO A 1 570 ? 25.209 -3.689 -24.818 1.00 91.00 570 PRO A N 1
ATOM 4795 C CA . PRO A 1 570 ? 25.769 -3.548 -26.159 1.00 91.00 570 PRO A CA 1
ATOM 4796 C C . PRO A 1 570 ? 27.297 -3.434 -26.107 1.00 91.00 570 PRO A C 1
ATOM 4798 O O . PRO A 1 570 ? 27.808 -2.731 -25.232 1.00 91.00 570 PRO A O 1
ATOM 4801 N N . ASP A 1 571 ? 28.013 -4.032 -27.064 1.00 87.56 571 ASP A N 1
ATOM 4802 C CA . ASP A 1 571 ? 29.489 -4.117 -27.075 1.00 87.56 571 ASP A CA 1
ATOM 4803 C C . ASP A 1 571 ? 30.181 -2.771 -26.813 1.00 87.56 571 ASP A C 1
ATOM 4805 O O . ASP A 1 571 ? 31.156 -2.678 -26.068 1.00 87.56 571 ASP A O 1
ATOM 4809 N N . TYR A 1 572 ? 29.655 -1.692 -27.396 1.00 89.44 572 TYR A N 1
ATOM 4810 C CA . TYR A 1 572 ? 30.151 -0.335 -27.163 1.00 89.44 572 TYR A CA 1
ATOM 4811 C C . TYR A 1 572 ? 30.141 0.045 -25.671 1.00 89.44 572 TYR A C 1
ATOM 4813 O O . TYR A 1 572 ? 31.128 0.554 -25.142 1.00 89.44 572 TYR A O 1
ATOM 4821 N N . LEU A 1 573 ? 29.030 -0.217 -24.979 1.00 90.44 573 LEU A N 1
ATOM 4822 C CA . LEU A 1 573 ? 28.869 0.084 -23.558 1.00 90.44 573 LEU A CA 1
ATOM 4823 C C . LEU A 1 573 ? 29.605 -0.908 -22.666 1.00 90.44 573 LEU A C 1
ATOM 4825 O O . LEU A 1 573 ? 30.150 -0.496 -21.642 1.00 90.44 573 LEU A O 1
ATOM 4829 N N . ASP A 1 574 ? 29.636 -2.182 -23.049 1.00 87.06 574 ASP A N 1
ATOM 4830 C CA . ASP A 1 574 ? 30.385 -3.219 -22.342 1.00 87.06 574 ASP A CA 1
ATOM 4831 C C . ASP A 1 574 ? 31.869 -2.828 -22.251 1.00 87.06 574 ASP A C 1
ATOM 4833 O O . ASP A 1 574 ? 32.434 -2.742 -21.160 1.00 87.06 574 ASP A O 1
ATOM 4837 N N . ASN A 1 575 ? 32.464 -2.397 -23.367 1.00 85.88 575 ASN A N 1
ATOM 4838 C CA . ASN A 1 575 ? 33.852 -1.931 -23.419 1.00 85.88 575 ASN A CA 1
ATOM 4839 C C . ASN A 1 575 ? 34.139 -0.698 -22.544 1.00 85.88 575 ASN A C 1
ATOM 4841 O O . ASN A 1 575 ? 35.230 -0.578 -21.991 1.00 85.88 575 ASN A O 1
ATOM 4845 N N . ILE A 1 576 ? 33.186 0.226 -22.395 1.00 87.56 576 ILE A N 1
ATOM 4846 C CA . ILE A 1 576 ? 33.384 1.481 -21.642 1.00 87.56 576 ILE A CA 1
ATOM 4847 C C . ILE A 1 576 ? 33.090 1.307 -20.144 1.00 87.56 576 ILE A C 1
ATOM 4849 O O . ILE A 1 576 ? 33.720 1.943 -19.283 1.00 87.56 576 ILE A O 1
ATOM 4853 N N . LEU A 1 577 ? 32.113 0.466 -19.807 1.00 87.88 577 LEU A N 1
ATOM 4854 C CA . LEU A 1 577 ? 31.598 0.324 -18.447 1.00 87.88 577 LEU A CA 1
ATOM 4855 C C . LEU A 1 577 ? 32.135 -0.923 -17.743 1.00 87.88 577 LEU A C 1
ATOM 4857 O O . LEU A 1 577 ? 32.489 -0.832 -16.569 1.00 87.88 577 LEU A O 1
ATOM 4861 N N . ILE A 1 578 ? 32.228 -2.060 -18.433 1.00 83.69 578 ILE A N 1
ATOM 4862 C CA . ILE A 1 578 ? 32.583 -3.365 -17.853 1.00 83.69 578 ILE A CA 1
ATOM 4863 C C . ILE A 1 578 ? 34.025 -3.758 -18.185 1.00 83.69 578 ILE A C 1
ATOM 4865 O O . ILE A 1 578 ? 34.725 -4.235 -17.292 1.00 83.69 578 ILE A O 1
ATOM 4869 N N . GLY A 1 579 ? 34.518 -3.490 -19.395 1.00 78.44 579 GLY A N 1
ATOM 4870 C CA . GLY A 1 579 ? 35.898 -3.782 -19.808 1.00 78.44 579 GLY A CA 1
ATOM 4871 C C . GLY A 1 579 ? 36.964 -3.326 -18.793 1.00 78.44 579 GLY A C 1
ATOM 4872 O O . GLY A 1 579 ? 37.778 -4.145 -18.357 1.00 78.44 579 GLY A O 1
ATOM 4873 N N . PRO A 1 580 ? 36.924 -2.075 -18.284 1.00 76.12 580 PRO A N 1
ATOM 4874 C CA . PRO A 1 580 ? 37.868 -1.601 -17.270 1.00 76.12 580 PRO A CA 1
ATOM 4875 C C . PRO A 1 580 ? 37.750 -2.329 -15.922 1.00 76.12 580 PRO A C 1
ATOM 4877 O O . PRO A 1 580 ? 38.711 -2.384 -15.155 1.00 76.12 580 PRO A O 1
ATOM 4880 N N . ILE A 1 581 ? 36.566 -2.858 -15.597 1.00 74.12 581 ILE A N 1
ATOM 4881 C CA . ILE A 1 581 ? 36.317 -3.642 -14.382 1.00 74.12 581 ILE A CA 1
ATOM 4882 C C . ILE A 1 581 ? 36.903 -5.043 -14.543 1.00 74.12 581 ILE A C 1
ATOM 4884 O O . ILE A 1 581 ? 37.637 -5.494 -13.665 1.00 74.12 581 ILE A O 1
ATOM 4888 N N . GLN A 1 582 ? 36.621 -5.705 -15.665 1.00 68.50 582 GLN A N 1
ATOM 4889 C CA . GLN A 1 582 ? 37.159 -7.028 -15.975 1.00 68.50 582 GLN A CA 1
ATOM 4890 C C . GLN A 1 582 ? 38.684 -7.001 -16.009 1.00 68.50 582 GLN A C 1
ATOM 4892 O O . GLN A 1 582 ? 39.309 -7.830 -15.363 1.00 68.50 582 GLN A O 1
ATOM 4897 N N . GLN A 1 583 ? 39.295 -5.992 -16.637 1.00 64.69 583 GLN A N 1
ATOM 4898 C CA . GLN A 1 583 ? 40.750 -5.837 -16.636 1.00 64.69 583 GLN A CA 1
ATOM 4899 C C . GLN A 1 583 ? 41.320 -5.699 -15.214 1.00 64.69 583 GLN A C 1
ATOM 4901 O O . GLN A 1 583 ? 42.342 -6.303 -14.901 1.00 64.69 583 GLN A O 1
ATOM 4906 N N . LYS A 1 584 ? 40.647 -4.965 -14.314 1.00 61.22 584 LYS A N 1
ATOM 4907 C CA . LYS A 1 584 ? 41.048 -4.868 -12.898 1.00 61.22 584 LYS A CA 1
ATOM 4908 C C . LYS A 1 584 ? 40.915 -6.195 -12.152 1.00 61.22 584 LYS A C 1
ATOM 4910 O O . LYS A 1 584 ? 41.792 -6.514 -11.358 1.00 61.22 584 LYS A O 1
ATOM 4915 N N . ILE A 1 585 ? 39.845 -6.951 -12.395 1.00 61.06 585 ILE A N 1
ATOM 4916 C CA . ILE A 1 585 ? 39.615 -8.264 -11.774 1.00 61.06 585 ILE A CA 1
ATOM 4917 C C . ILE A 1 585 ? 40.644 -9.281 -12.282 1.00 61.06 585 ILE A C 1
ATOM 4919 O O . ILE A 1 585 ? 41.279 -9.955 -11.477 1.00 61.06 585 ILE A O 1
ATOM 4923 N N . THR A 1 586 ? 40.874 -9.341 -13.594 1.00 60.50 586 THR A N 1
ATOM 4924 C CA . THR A 1 586 ? 41.873 -10.219 -14.219 1.00 60.50 586 THR A CA 1
ATOM 4925 C C . THR A 1 586 ? 43.284 -9.875 -13.749 1.00 60.50 586 THR A C 1
ATOM 4927 O O . THR A 1 586 ? 44.033 -10.775 -13.388 1.00 60.50 586 THR A O 1
ATOM 4930 N N . ASN A 1 587 ? 43.637 -8.589 -13.651 1.00 53.19 587 ASN A N 1
ATOM 4931 C CA . ASN A 1 587 ? 44.934 -8.165 -13.111 1.00 53.19 587 ASN A CA 1
ATOM 4932 C C . ASN A 1 587 ? 45.080 -8.471 -11.612 1.00 53.19 587 ASN A C 1
ATOM 4934 O O . ASN A 1 587 ? 46.190 -8.689 -11.143 1.00 53.19 587 ASN A O 1
ATOM 4938 N N . TYR A 1 588 ? 43.989 -8.467 -10.843 1.00 48.78 588 TYR A N 1
ATOM 4939 C CA . TYR A 1 588 ? 44.013 -8.846 -9.429 1.00 48.78 588 TYR A CA 1
ATOM 4940 C C . TYR A 1 588 ? 44.202 -10.360 -9.247 1.00 48.78 588 TYR A C 1
ATOM 4942 O O . TYR A 1 588 ? 44.957 -10.778 -8.377 1.00 48.78 588 TYR A O 1
ATOM 4950 N N . LEU A 1 589 ? 43.557 -11.174 -10.088 1.00 45.34 589 LEU A N 1
ATOM 4951 C CA . LEU A 1 589 ? 43.641 -12.638 -10.041 1.00 45.34 589 LEU A CA 1
ATOM 4952 C C . LEU A 1 589 ? 44.912 -13.203 -10.690 1.00 45.34 589 LEU A C 1
ATOM 4954 O O . LEU A 1 589 ? 45.373 -14.250 -10.267 1.00 45.34 589 LEU A O 1
ATOM 4958 N N . GLY A 1 590 ? 45.479 -12.528 -11.693 1.00 42.56 590 GLY A N 1
ATOM 4959 C CA . GLY A 1 590 ? 46.731 -12.929 -12.348 1.00 42.56 590 GLY A CA 1
ATOM 4960 C C . GLY A 1 590 ? 48.009 -12.515 -11.607 1.00 42.56 590 GLY A C 1
ATOM 4961 O O . GLY A 1 590 ? 49.097 -12.852 -12.059 1.00 42.56 590 GLY A O 1
ATOM 4962 N N . ASN A 1 591 ? 47.882 -11.766 -10.504 1.00 43.06 591 ASN A N 1
ATOM 4963 C CA . ASN A 1 591 ? 48.977 -11.392 -9.597 1.00 43.06 591 ASN A CA 1
ATOM 4964 C C . ASN A 1 591 ? 48.911 -12.137 -8.240 1.00 43.06 591 ASN A C 1
ATOM 4966 O O . ASN A 1 591 ? 49.642 -11.779 -7.315 1.00 43.06 591 ASN A O 1
ATOM 4970 N N . LEU A 1 592 ? 48.020 -13.130 -8.118 1.00 37.28 592 LEU A N 1
ATOM 4971 C CA . LEU A 1 592 ? 48.010 -14.167 -7.077 1.00 37.28 592 LEU A CA 1
ATOM 4972 C C . LEU A 1 592 ? 48.662 -15.429 -7.644 1.00 37.28 592 LEU A C 1
ATOM 4974 O O . LEU A 1 592 ? 49.330 -16.130 -6.853 1.00 37.28 592 LEU A O 1
#

pLDDT: mean 70.31, std 19.06, range [27.05, 94.56]

Sequence (592 aa):
MGCIIRPGDEVKILPDFTKASILFDELRDYVEEVIIRADIEILTRIGTILDETLYSYMGLKASQFRTMKYRLNKKNLPSLYFIPRVYLNLYDKLRPYVSDKDWKTIECKINELYSVLFRSNLGFSDFKSLYLNPQIVDFSKFKELFRSFKYGQRSSHIVSQKRFLIDKLELSFFSIFLEFREGKRSLTTTDRHLSNLLFDKAYRTNIFTATEKEERINLPTLLALIYRIDCLTLLDLKSKGVNSANLHKLERLKDNFRAIIEDFIVSNPYIDSPYIGKWGETIIEREPEFYRPELELLIEFYIAFSNQKGREISLEELKNELGINPGFLNLHDVSIITWNTFLKLVGEFKGNYYFLGILHKSLTCKNYKRTSQALRIYRNDREINPPKESGYHENWNDRDLKDFHIVILLLRDLGHDIRNLQPIDSSSFLRQLNNKYKFRRHHIFKESDRKSLDPNKLALVIQAYHYALESLDTSTVNDLISKRLNWNDNSCPQFYKELFPDDWNDLWQEIIERRDYLKQRGVEEFLKKYYPDVVTRVFGNRFVKGSLETKVRNMIYNWIKLGNPIPNLPDYLDNILIGPIQQKITNYLGNL

Radius of gyration: 34.2 Å; chains: 1; bounding box: 101×63×90 Å